Protein AF-A0A2V2SAT1-F1 (afdb_monomer_lite)

Structure (mmCIF, N/CA/C/O backbone):
data_AF-A0A2V2SAT1-F1
#
_entry.id   AF-A0A2V2SAT1-F1
#
loop_
_atom_site.group_PDB
_atom_site.id
_atom_site.type_symbol
_atom_site.label_atom_id
_atom_site.label_alt_id
_atom_site.label_comp_id
_atom_site.label_asym_id
_atom_site.label_entity_id
_atom_site.label_seq_id
_atom_site.pdbx_PDB_ins_code
_atom_site.Cartn_x
_atom_site.Cartn_y
_atom_site.Cartn_z
_atom_site.occupancy
_atom_site.B_iso_or_equiv
_atom_site.auth_seq_id
_atom_site.auth_comp_id
_atom_site.auth_asym_id
_atom_site.auth_atom_id
_atom_site.pdbx_PDB_model_num
ATOM 1 N N . MET A 1 1 ? -53.300 74.138 -2.799 1.00 32.06 1 MET A N 1
ATOM 2 C CA . MET A 1 1 ? -52.700 75.424 -2.395 1.00 32.06 1 MET A CA 1
ATOM 3 C C . MET A 1 1 ? -51.645 75.108 -1.337 1.00 32.06 1 MET A C 1
ATOM 5 O O . MET A 1 1 ? -51.991 74.450 -0.373 1.00 32.06 1 MET A O 1
ATOM 9 N N . GLN A 1 2 ? -50.394 75.510 -1.584 1.00 29.50 2 GLN A N 1
ATOM 10 C CA . GLN A 1 2 ? -49.256 75.622 -0.648 1.00 29.50 2 GLN A CA 1
ATOM 11 C C . GLN A 1 2 ? -48.642 74.378 0.046 1.00 29.50 2 GLN A C 1
ATOM 13 O O . GLN A 1 2 ? -49.159 73.816 1.000 1.00 29.50 2 GLN A O 1
ATOM 18 N N . THR A 1 3 ? -47.449 74.046 -0.462 1.00 33.00 3 THR A N 1
ATOM 19 C CA . THR A 1 3 ? -46.166 73.751 0.214 1.00 33.00 3 THR A CA 1
ATOM 20 C C . THR A 1 3 ? -46.077 73.777 1.752 1.00 33.00 3 THR A C 1
ATOM 22 O O . THR A 1 3 ? -46.482 74.750 2.381 1.00 33.00 3 THR A O 1
ATOM 25 N N . ARG A 1 4 ? -45.317 72.817 2.324 1.00 27.14 4 ARG A N 1
ATOM 26 C CA . ARG A 1 4 ? -44.122 73.071 3.172 1.00 27.14 4 ARG A CA 1
ATOM 27 C C . ARG A 1 4 ? -43.330 71.792 3.503 1.00 27.14 4 ARG A C 1
ATOM 29 O O . ARG A 1 4 ? -43.891 70.725 3.701 1.00 27.14 4 ARG A O 1
ATOM 36 N N . SER A 1 5 ? -42.007 71.956 3.529 1.00 30.41 5 SER A N 1
ATOM 37 C CA . SER A 1 5 ? -40.956 70.955 3.763 1.00 30.41 5 SER A CA 1
ATOM 38 C C . SER A 1 5 ? -40.656 70.770 5.256 1.00 30.41 5 SER A C 1
ATOM 40 O O . SER A 1 5 ? -40.776 71.759 5.977 1.00 30.41 5 SER A O 1
ATOM 42 N N . CYS A 1 6 ? -40.095 69.624 5.677 1.00 23.44 6 CYS A N 1
ATOM 43 C CA . CYS A 1 6 ? -38.912 69.623 6.561 1.00 23.44 6 CYS A CA 1
ATOM 44 C C . CYS A 1 6 ? -38.222 68.244 6.691 1.00 23.44 6 CYS A C 1
ATOM 46 O O . CYS A 1 6 ? -38.783 67.305 7.239 1.00 23.44 6 CYS A O 1
ATOM 48 N N . ARG A 1 7 ? -36.988 68.190 6.171 1.00 26.25 7 ARG A N 1
ATOM 49 C CA . ARG A 1 7 ? -35.767 67.468 6.597 1.00 26.25 7 ARG A CA 1
ATOM 50 C C . ARG A 1 7 ? -35.896 66.266 7.557 1.00 26.25 7 ARG A C 1
ATOM 52 O O . ARG A 1 7 ? -36.133 66.443 8.747 1.00 26.25 7 ARG A O 1
ATOM 59 N N . SER A 1 8 ? -35.530 65.080 7.062 1.00 26.22 8 SER A N 1
ATOM 60 C CA . SER A 1 8 ? -35.143 63.922 7.881 1.00 26.22 8 SER A CA 1
ATOM 61 C C . SER A 1 8 ? -33.648 63.973 8.209 1.00 26.22 8 SER A C 1
ATOM 63 O O . SER A 1 8 ? -32.804 64.099 7.321 1.00 26.22 8 SER A O 1
ATOM 65 N N . LEU A 1 9 ? -33.351 63.906 9.505 1.00 25.38 9 LEU A N 1
ATOM 66 C CA . LEU A 1 9 ? -32.026 63.830 10.107 1.00 25.38 9 LEU A CA 1
ATOM 67 C C . LEU A 1 9 ? -31.563 62.364 10.108 1.00 25.38 9 LEU A C 1
ATOM 69 O O . LEU A 1 9 ? -32.301 61.486 10.552 1.00 25.38 9 LEU A O 1
ATOM 73 N N . ALA A 1 10 ? -30.360 62.110 9.597 1.00 24.05 10 ALA A N 1
ATOM 74 C CA . ALA A 1 10 ? -29.718 60.803 9.620 1.00 24.05 10 ALA A CA 1
ATOM 75 C C . ALA A 1 10 ? -29.317 60.419 11.053 1.00 24.05 10 ALA A C 1
ATOM 77 O O . ALA A 1 10 ? -28.646 61.194 11.734 1.00 24.05 10 ALA A O 1
ATOM 78 N N . VAL A 1 11 ? -29.677 59.207 11.481 1.00 25.30 11 VAL A N 1
ATOM 79 C CA . VAL A 1 11 ? -29.070 58.537 12.635 1.00 25.30 11 VAL A CA 1
ATOM 80 C C . VAL A 1 11 ? -28.399 57.272 12.121 1.00 25.30 11 VAL A C 1
ATOM 82 O O . VAL A 1 11 ? -29.045 56.327 11.678 1.00 25.30 11 VAL A O 1
ATOM 85 N N . LEU A 1 12 ? -27.072 57.321 12.143 1.00 24.00 12 LEU A N 1
ATOM 86 C CA . LEU A 1 12 ? -26.150 56.230 11.884 1.00 24.00 12 LEU A CA 1
ATOM 87 C C . LEU A 1 12 ? -26.292 55.201 13.015 1.00 24.00 12 LEU A C 1
ATOM 89 O O . LEU A 1 12 ? -26.011 55.517 14.169 1.00 24.00 12 LEU A O 1
ATOM 93 N N . THR A 1 13 ? -26.742 53.986 12.702 1.00 26.42 13 THR A N 1
ATOM 94 C CA . THR A 1 13 ? -26.651 52.835 13.612 1.00 26.42 13 THR A CA 1
ATOM 95 C C . THR A 1 13 ? -25.719 51.816 12.972 1.00 26.42 13 THR A C 1
ATOM 97 O O . THR A 1 13 ? -26.011 51.252 11.921 1.00 26.42 13 THR A O 1
ATOM 100 N N . THR A 1 14 ? -24.546 51.655 13.572 1.00 24.95 14 THR A N 1
ATOM 101 C CA . THR A 1 14 ? -23.504 50.696 13.210 1.00 24.95 14 THR A CA 1
ATOM 102 C C . THR A 1 14 ? -24.010 49.274 13.452 1.00 24.95 14 THR A C 1
ATOM 104 O O . THR A 1 14 ? -24.113 48.833 14.594 1.00 24.95 14 THR A O 1
ATOM 107 N N . LEU A 1 15 ? -24.316 48.550 12.374 1.00 24.20 15 LEU A N 1
ATOM 108 C CA . LEU A 1 15 ? -24.484 47.100 12.395 1.00 24.20 15 LEU A CA 1
ATOM 109 C C . LEU A 1 15 ? -23.096 46.478 12.194 1.00 24.20 15 LEU A C 1
ATOM 111 O O . LEU A 1 15 ? -22.585 46.429 11.077 1.00 24.20 15 LEU A O 1
ATOM 115 N N . ALA A 1 16 ? -22.457 46.060 13.287 1.00 25.66 16 ALA A N 1
ATOM 116 C CA . ALA A 1 16 ? -21.287 45.196 13.220 1.00 25.66 16 ALA A CA 1
ATOM 117 C C . ALA A 1 16 ? -21.754 43.816 12.733 1.00 25.66 16 ALA A C 1
ATOM 119 O O . ALA A 1 16 ? -22.286 43.019 13.503 1.00 25.66 16 ALA A O 1
ATOM 120 N N . GLY A 1 17 ? -21.631 43.575 11.429 1.00 24.62 17 GLY A N 1
ATOM 121 C CA . GLY A 1 17 ? -21.828 42.256 10.846 1.00 24.62 17 GLY A CA 1
ATOM 122 C C . GLY A 1 17 ? -20.704 41.330 11.295 1.00 24.62 17 GLY A C 1
ATOM 123 O O . GLY A 1 17 ? -19.538 41.585 11.003 1.00 24.62 17 GLY A O 1
ATOM 124 N N . PHE A 1 18 ? -21.061 40.256 11.997 1.00 24.84 18 PHE A N 1
ATOM 125 C CA . PHE A 1 18 ? -20.217 39.072 12.090 1.00 24.84 18 PHE A CA 1
ATOM 126 C C . PHE A 1 18 ? -20.018 38.535 10.669 1.00 24.84 18 PHE A C 1
ATOM 128 O O . PHE A 1 18 ? -20.964 38.080 10.027 1.00 24.84 18 PHE A O 1
ATOM 135 N N . ILE A 1 19 ? -18.793 38.638 10.160 1.00 29.03 19 ILE A N 1
ATOM 136 C CA . ILE A 1 19 ? -18.382 37.979 8.924 1.00 29.03 19 ILE A CA 1
ATOM 137 C C . ILE A 1 19 ? -18.196 36.505 9.286 1.00 29.03 19 ILE A C 1
ATOM 139 O O . ILE A 1 19 ? -17.188 36.136 9.883 1.00 29.03 19 ILE A O 1
ATOM 143 N N . GLY A 1 20 ? -19.189 35.672 8.971 1.00 26.58 20 GLY A N 1
ATOM 144 C CA . GLY A 1 20 ? -18.962 34.236 8.844 1.00 26.58 20 GLY A CA 1
ATOM 145 C C . GLY A 1 20 ? -17.929 34.029 7.740 1.00 26.58 20 GLY A C 1
ATOM 146 O O . GLY A 1 20 ? -18.128 34.496 6.617 1.00 26.58 20 GLY A O 1
ATOM 147 N N . GLY A 1 21 ? -16.793 33.420 8.078 1.00 30.41 21 GLY A N 1
ATOM 148 C CA . GLY A 1 21 ? -15.755 33.102 7.108 1.00 30.41 21 GLY A CA 1
ATOM 149 C C . GLY A 1 21 ? -16.319 32.160 6.052 1.00 30.41 21 GLY A C 1
ATOM 150 O O . GLY A 1 21 ? -16.753 31.059 6.372 1.00 30.41 21 GLY A O 1
ATOM 151 N N . ALA A 1 22 ? -16.335 32.599 4.795 1.00 30.11 22 ALA A N 1
ATOM 152 C CA . ALA A 1 22 ? -16.545 31.698 3.675 1.00 30.11 22 ALA A CA 1
ATOM 153 C C . ALA A 1 22 ? -15.360 30.722 3.631 1.00 30.11 22 ALA A C 1
ATOM 155 O O . ALA A 1 22 ? -14.218 31.150 3.461 1.00 30.11 22 ALA A O 1
ATOM 156 N N . THR A 1 23 ? -15.617 29.427 3.806 1.00 41.78 23 THR A N 1
ATOM 157 C CA . THR A 1 23 ? -14.613 28.377 3.612 1.00 41.78 23 THR A CA 1
ATOM 158 C C . THR A 1 23 ? -14.255 28.323 2.131 1.00 41.78 23 THR A C 1
ATOM 160 O O . THR A 1 23 ? -15.077 27.951 1.293 1.00 41.78 23 THR A O 1
ATOM 163 N N . THR A 1 24 ? -13.040 28.741 1.785 1.00 44.03 24 THR A N 1
ATOM 164 C CA . THR A 1 24 ? -12.501 28.594 0.432 1.00 44.03 24 THR A CA 1
ATOM 165 C C . THR A 1 24 ? -12.223 27.118 0.175 1.00 44.03 24 THR A C 1
ATOM 167 O O . THR A 1 24 ? -11.319 26.556 0.785 1.00 44.03 24 THR A O 1
ATOM 170 N N . THR A 1 25 ? -12.986 26.489 -0.716 1.00 51.47 25 THR A N 1
ATOM 171 C CA . THR A 1 25 ? -12.678 25.144 -1.217 1.00 51.47 25 THR A CA 1
ATOM 172 C C . THR A 1 25 ? -11.444 25.224 -2.109 1.00 51.47 25 THR A C 1
ATOM 174 O O . THR A 1 25 ? -11.464 25.938 -3.118 1.00 51.47 25 THR A O 1
ATOM 177 N N . TYR A 1 26 ? -10.373 24.521 -1.755 1.00 55.59 26 TYR A N 1
ATOM 178 C CA . TYR A 1 26 ? -9.164 24.492 -2.577 1.00 55.59 26 TYR A CA 1
ATOM 179 C C . TYR A 1 26 ? -9.264 23.404 -3.652 1.00 55.59 26 TYR A C 1
ATOM 181 O O . TYR A 1 26 ? -9.612 22.267 -3.355 1.00 55.59 26 TYR A O 1
ATOM 189 N N . ALA A 1 27 ? -8.942 23.758 -4.901 1.00 62.00 27 ALA A N 1
ATOM 190 C CA . ALA A 1 27 ? -8.850 22.820 -6.030 1.00 62.00 27 ALA A CA 1
ATOM 191 C C . ALA A 1 27 ? -7.490 22.089 -6.104 1.00 62.00 27 ALA A C 1
ATOM 193 O O . ALA A 1 27 ? -7.268 21.299 -7.013 1.00 62.00 27 ALA A O 1
ATOM 194 N N . GLN A 1 28 ? -6.576 22.418 -5.190 1.00 84.94 28 GLN A N 1
ATOM 195 C CA . GLN A 1 28 ? -5.217 21.889 -5.047 1.00 84.94 28 GLN A CA 1
ATOM 196 C C . GLN A 1 28 ? -4.937 21.757 -3.548 1.00 84.94 28 GLN A C 1
ATOM 198 O O . GLN A 1 28 ? -5.627 22.401 -2.752 1.00 84.94 28 GLN A O 1
ATOM 203 N N . PHE A 1 29 ? -3.927 20.998 -3.144 1.00 89.31 29 PHE A N 1
ATOM 204 C CA . PHE A 1 29 ? -3.513 20.955 -1.750 1.00 89.31 29 PHE A CA 1
ATOM 205 C C . PHE A 1 29 ? -3.058 22.348 -1.295 1.00 89.31 29 PHE A C 1
ATOM 207 O O . PHE A 1 29 ? -2.168 22.953 -1.907 1.00 89.31 29 PHE A O 1
ATOM 214 N N . PRO A 1 30 ? -3.717 22.914 -0.270 1.00 87.25 30 PRO A N 1
ATOM 215 C CA . PRO A 1 30 ? -3.370 24.223 0.248 1.00 87.25 30 PRO A CA 1
ATOM 216 C C . PRO A 1 30 ? -2.027 24.181 0.991 1.00 87.25 30 PRO A C 1
ATOM 218 O O . PRO A 1 30 ? -1.589 23.118 1.426 1.00 87.25 30 PRO A O 1
ATOM 221 N N . PRO A 1 31 ? -1.392 25.345 1.207 1.00 89.19 31 PRO A N 1
ATOM 222 C CA . PRO A 1 31 ? -0.250 25.448 2.106 1.00 89.19 31 PRO A CA 1
ATOM 223 C C . PRO A 1 31 ? -0.588 24.979 3.524 1.00 89.19 31 PRO A C 1
ATOM 225 O O . PRO A 1 31 ? -1.765 24.931 3.921 1.00 89.19 31 PRO A O 1
ATOM 228 N N . LYS A 1 32 ? 0.472 24.748 4.301 1.00 93.12 32 LYS A N 1
ATOM 229 C CA . LYS A 1 32 ? 0.419 24.429 5.724 1.00 93.12 32 LYS A CA 1
ATOM 230 C C . LYS A 1 32 ? -0.573 25.323 6.464 1.00 93.12 32 LYS A C 1
ATOM 232 O O . LYS A 1 32 ? -0.547 26.551 6.341 1.00 93.12 32 LYS A O 1
ATOM 237 N N . GLY A 1 33 ? -1.418 24.718 7.287 1.00 92.88 33 GL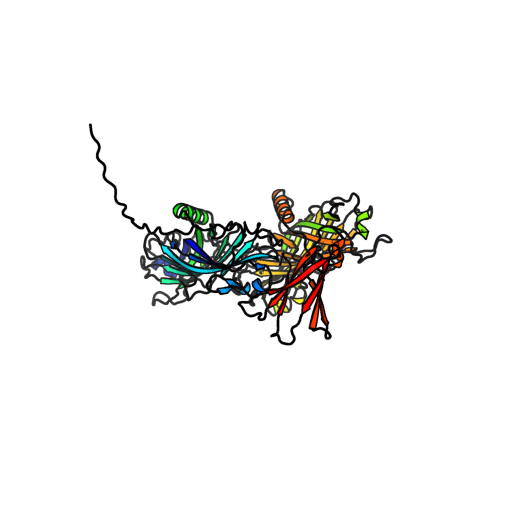Y A N 1
ATOM 238 C CA . GLY A 1 33 ? -2.405 25.450 8.069 1.00 92.88 33 GLY A CA 1
ATOM 239 C C . GLY A 1 33 ? -3.308 24.536 8.876 1.00 92.88 33 GLY A C 1
ATOM 240 O O . GLY A 1 33 ? -3.090 23.330 8.923 1.00 92.88 33 GLY A O 1
ATOM 241 N N . ASP A 1 34 ? -4.315 25.138 9.497 1.00 92.94 34 ASP A N 1
ATOM 242 C CA . ASP A 1 34 ? -5.349 24.417 10.230 1.00 92.94 34 ASP A CA 1
ATOM 243 C C . ASP A 1 34 ? -6.664 24.487 9.448 1.00 92.94 34 ASP A C 1
ATOM 245 O O . ASP A 1 34 ? -7.093 25.565 9.022 1.00 92.94 34 ASP A O 1
ATOM 249 N N . ASP A 1 35 ? -7.303 23.338 9.264 1.00 91.44 35 ASP A N 1
ATOM 250 C CA . ASP A 1 35 ? -8.687 23.222 8.825 1.00 91.44 35 ASP A CA 1
ATOM 251 C C . ASP A 1 35 ? -9.586 23.157 10.055 1.00 91.44 35 ASP A C 1
ATOM 253 O O . ASP A 1 35 ? -9.522 22.209 10.837 1.00 91.44 35 ASP A O 1
ATOM 257 N N . ILE A 1 36 ? -10.429 24.175 10.221 1.00 90.44 36 ILE A N 1
ATOM 258 C CA . ILE A 1 36 ? -11.475 24.187 11.245 1.00 90.44 36 ILE A CA 1
ATOM 259 C C . ILE A 1 36 ? -12.762 23.730 10.578 1.00 90.44 36 ILE A C 1
ATOM 261 O O . ILE A 1 36 ? -13.225 24.349 9.616 1.00 90.44 36 ILE A O 1
ATOM 265 N N . THR A 1 37 ? -13.322 22.642 11.085 1.00 89.88 37 THR A N 1
ATOM 266 C CA . THR A 1 37 ? -14.442 21.949 10.459 1.00 89.88 37 THR A CA 1
ATOM 267 C C . THR A 1 37 ? -15.457 21.474 11.492 1.00 89.88 37 THR A C 1
ATOM 269 O O . THR A 1 37 ? -15.141 21.305 12.673 1.00 89.88 37 THR A O 1
ATOM 272 N N . GLN A 1 38 ? -16.689 21.263 11.036 1.00 91.75 38 GLN A N 1
ATOM 273 C CA . GLN A 1 38 ? -17.706 20.595 11.831 1.00 91.75 38 GLN A CA 1
ATOM 274 C C . GLN A 1 38 ? -17.528 19.087 11.679 1.00 91.75 38 GLN A C 1
ATOM 276 O O . GLN A 1 38 ? -17.317 18.591 10.569 1.00 91.75 38 GLN A O 1
ATOM 281 N N . SER A 1 39 ? -17.651 18.360 12.786 1.00 93.06 39 SER A N 1
ATOM 282 C CA . SER A 1 39 ? -17.521 16.908 12.797 1.00 93.06 39 SER A CA 1
ATOM 283 C C . SER A 1 39 ? -18.691 16.217 13.481 1.00 93.06 39 SER A C 1
ATOM 285 O O . SER A 1 39 ? -19.251 16.725 14.452 1.00 93.06 39 SER A O 1
ATOM 287 N N . LEU A 1 40 ? -19.023 15.025 12.993 1.00 92.94 40 LEU A N 1
ATOM 288 C CA . LEU A 1 40 ? -19.961 14.095 13.615 1.00 92.94 40 LEU A CA 1
ATOM 289 C C . LEU A 1 40 ? -19.272 12.763 13.884 1.00 92.94 40 LEU A C 1
ATOM 291 O O . LEU A 1 40 ? -18.436 12.345 13.088 1.00 92.94 40 LEU A O 1
ATOM 295 N N . ALA A 1 41 ? -19.669 12.054 14.937 1.00 91.94 41 ALA A N 1
ATOM 296 C CA . ALA A 1 41 ? -19.269 10.664 15.115 1.00 91.94 41 ALA A CA 1
ATOM 297 C C . ALA A 1 41 ? -20.369 9.795 15.708 1.00 91.94 41 ALA A C 1
ATOM 299 O O . ALA A 1 41 ? -21.242 10.260 16.438 1.00 91.94 41 ALA A O 1
ATOM 300 N N . GLN A 1 42 ? -20.288 8.502 15.420 1.00 92.06 42 GLN A N 1
ATOM 301 C CA . GLN A 1 42 ? -21.070 7.474 16.092 1.00 92.06 42 GLN A CA 1
ATOM 302 C C . GLN A 1 42 ? -20.244 6.188 16.150 1.00 92.06 42 GLN A C 1
ATOM 304 O O . GLN A 1 42 ? -19.530 5.860 15.200 1.00 92.06 42 GLN A O 1
ATOM 309 N N . PHE A 1 43 ? -20.340 5.461 17.262 1.00 92.31 43 PHE A N 1
ATOM 310 C CA . PHE A 1 43 ? -19.616 4.210 17.462 1.00 92.31 43 PHE A CA 1
ATOM 311 C C . PHE A 1 43 ? -20.494 3.109 18.061 1.00 92.31 43 PHE A C 1
ATOM 313 O O . PHE A 1 43 ? -21.499 3.368 18.732 1.00 92.31 43 PHE A O 1
ATOM 320 N N . ARG A 1 44 ? -20.068 1.860 17.856 1.00 92.75 44 ARG A N 1
ATOM 321 C CA . ARG A 1 44 ? -20.634 0.664 18.485 1.00 92.75 44 ARG A CA 1
ATOM 322 C C . ARG A 1 44 ? -19.552 -0.131 19.201 1.00 92.75 44 ARG A C 1
ATOM 324 O O . ARG A 1 44 ? -18.495 -0.407 18.637 1.00 92.75 44 ARG A O 1
ATOM 331 N N . ILE A 1 45 ? -19.847 -0.529 20.434 1.00 94.38 45 ILE A N 1
ATOM 332 C CA . ILE A 1 45 ? -18.975 -1.350 21.276 1.00 94.38 45 ILE A CA 1
ATOM 333 C C . ILE A 1 45 ? -19.707 -2.631 21.654 1.00 94.38 45 ILE A C 1
ATOM 335 O O . ILE A 1 45 ? -20.825 -2.577 22.165 1.00 94.38 45 ILE A O 1
ATOM 339 N N . VAL A 1 46 ? -19.059 -3.781 21.503 1.00 95.94 46 VAL A N 1
ATOM 340 C CA . VAL A 1 46 ? -19.492 -5.002 22.190 1.00 95.94 46 VAL A CA 1
ATOM 341 C C . VAL A 1 46 ? -18.913 -4.991 23.597 1.00 95.94 46 VAL A C 1
ATOM 343 O O . VAL A 1 46 ? -17.698 -4.929 23.787 1.00 95.94 46 VAL A O 1
ATOM 346 N N . VAL A 1 47 ? -19.794 -5.031 24.595 1.00 96.81 47 VAL A N 1
ATOM 347 C CA . VAL A 1 47 ? -19.400 -4.933 26.005 1.00 96.81 47 VAL A CA 1
ATOM 348 C C . VAL A 1 47 ? -18.874 -6.278 26.500 1.00 96.81 47 VAL A C 1
ATOM 350 O O . VAL A 1 47 ? -19.526 -7.313 26.321 1.00 96.81 47 VAL A O 1
ATOM 353 N N . ASN A 1 48 ? -17.731 -6.259 27.186 1.00 96.88 48 ASN A N 1
ATOM 354 C CA . ASN A 1 48 ? -17.143 -7.434 27.825 1.00 96.88 48 ASN A CA 1
ATOM 355 C C . ASN A 1 48 ? -18.167 -8.112 28.761 1.00 96.88 48 ASN A C 1
ATOM 357 O O . ASN A 1 48 ? -18.773 -7.418 29.587 1.00 96.88 48 ASN A O 1
ATOM 361 N N . PRO A 1 49 ? -18.355 -9.448 28.683 1.00 96.88 49 PRO A N 1
ATOM 362 C CA . PRO A 1 49 ? -19.292 -10.204 29.515 1.00 96.88 49 PRO A CA 1
ATOM 363 C C . PRO A 1 49 ? -19.262 -9.867 31.008 1.00 96.88 49 PRO A C 1
ATOM 365 O O . PRO A 1 49 ? -20.316 -9.833 31.639 1.00 96.88 49 PRO A O 1
ATOM 368 N N . THR A 1 50 ? -18.086 -9.554 31.557 1.00 95.81 50 THR A N 1
ATOM 369 C CA . THR A 1 50 ? -17.913 -9.167 32.967 1.00 95.81 50 THR A CA 1
ATOM 370 C C . THR A 1 50 ? -18.687 -7.895 33.328 1.00 95.81 50 THR A C 1
ATOM 372 O O . THR A 1 50 ? -19.230 -7.796 34.427 1.00 95.81 50 THR A O 1
ATOM 375 N N . PHE A 1 51 ? -18.795 -6.937 32.401 1.00 95.88 51 PHE A N 1
ATOM 376 C CA . PHE A 1 51 ? -19.441 -5.640 32.633 1.00 95.88 51 PHE A CA 1
ATOM 377 C C . PHE A 1 51 ? -20.883 -5.575 32.113 1.00 95.88 51 PHE A C 1
ATOM 379 O O . PHE A 1 51 ? -21.629 -4.676 32.501 1.00 95.88 51 PHE A O 1
ATOM 386 N N . GLN A 1 52 ? -21.331 -6.544 31.303 1.00 95.56 52 GLN A N 1
ATOM 387 C CA . GLN A 1 52 ? -22.705 -6.589 30.775 1.00 95.56 52 GLN A CA 1
ATOM 388 C C . GLN A 1 52 ? -23.799 -6.471 31.858 1.00 95.56 52 GLN A C 1
ATOM 390 O O . GLN A 1 52 ? -24.759 -5.732 31.625 1.00 95.56 52 GLN A O 1
ATOM 395 N N . PRO A 1 53 ? -23.693 -7.113 33.045 1.00 95.00 53 PRO A N 1
ATOM 396 C CA . PRO A 1 53 ? -24.690 -6.942 34.104 1.00 95.00 53 PRO A CA 1
ATOM 397 C C . PRO A 1 53 ? -24.810 -5.497 34.603 1.00 95.00 53 PRO A C 1
ATOM 399 O O . PRO A 1 53 ? -25.911 -5.057 34.925 1.00 95.00 53 PRO A O 1
ATOM 402 N N . MET A 1 54 ? -23.706 -4.741 34.635 1.00 94.31 54 MET A N 1
ATOM 403 C CA . MET A 1 54 ? -23.707 -3.336 35.065 1.00 94.31 54 MET A CA 1
ATOM 404 C C . MET A 1 54 ? -24.379 -2.419 34.040 1.00 94.31 54 MET A C 1
ATOM 406 O O . MET A 1 54 ? -24.947 -1.395 34.413 1.00 94.31 54 MET A O 1
ATOM 410 N N . MET A 1 55 ? -24.368 -2.806 32.762 1.00 94.19 55 MET A N 1
ATOM 411 C CA . MET A 1 55 ? -25.001 -2.050 31.678 1.00 94.19 55 MET A CA 1
ATOM 412 C C . MET A 1 55 ? -26.519 -2.249 31.606 1.00 94.19 55 MET A C 1
ATOM 414 O O . MET A 1 55 ? -27.193 -1.588 30.816 1.00 94.19 55 MET A O 1
ATOM 418 N N . ALA A 1 56 ? -27.089 -3.139 32.424 1.00 90.19 56 ALA A N 1
ATOM 419 C CA . ALA A 1 56 ? -28.530 -3.331 32.485 1.00 90.19 56 ALA A CA 1
ATOM 420 C C . ALA A 1 56 ? -29.242 -2.015 32.848 1.00 90.19 56 ALA A C 1
ATOM 422 O O . ALA A 1 56 ? -28.969 -1.405 33.880 1.00 90.19 56 ALA A O 1
ATOM 423 N N . GLY A 1 57 ? -30.167 -1.578 31.990 1.00 86.12 57 GLY A N 1
ATOM 424 C CA . GLY A 1 57 ? -30.889 -0.313 32.152 1.00 86.12 57 GLY A CA 1
ATOM 425 C C . GLY A 1 57 ? -30.153 0.923 31.621 1.00 86.12 57 GLY A C 1
ATOM 426 O O . GLY A 1 57 ? -30.696 2.020 31.718 1.00 86.12 57 GLY A O 1
ATOM 427 N N . ASN A 1 58 ? -28.957 0.774 31.043 1.00 89.31 58 ASN A N 1
ATOM 428 C CA . ASN A 1 58 ? -28.326 1.848 30.282 1.00 89.31 58 ASN A CA 1
ATOM 429 C C . ASN A 1 58 ? -29.078 2.041 28.943 1.00 89.31 58 ASN A C 1
ATOM 431 O O . ASN A 1 58 ? -29.253 1.060 28.217 1.00 89.31 58 ASN A O 1
ATOM 435 N N . PRO A 1 59 ? -29.520 3.267 28.596 1.00 88.25 59 PRO A N 1
ATOM 436 C CA . PRO A 1 59 ? -30.335 3.515 27.401 1.00 88.25 59 PRO A CA 1
ATOM 437 C C . PRO A 1 59 ? -29.601 3.241 26.082 1.00 88.25 59 PRO A C 1
ATOM 439 O O . PRO A 1 59 ? -30.245 2.967 25.074 1.00 88.25 59 PRO A O 1
ATOM 442 N N . TYR A 1 60 ? -28.268 3.281 26.092 1.00 90.62 60 TYR A N 1
ATOM 443 C CA . TYR A 1 60 ? -27.426 3.044 24.920 1.00 90.62 60 TYR A CA 1
ATOM 444 C C . TYR A 1 60 ? -27.066 1.565 24.732 1.00 90.62 60 TYR A C 1
ATOM 446 O O . TYR A 1 60 ? -26.479 1.198 23.716 1.00 90.62 60 TYR A O 1
ATOM 454 N N . TYR A 1 61 ? -27.391 0.709 25.708 1.00 94.75 61 TYR A N 1
ATOM 455 C CA . TYR A 1 61 ? -27.024 -0.702 25.714 1.00 94.75 61 TYR A CA 1
ATOM 456 C C . TYR A 1 61 ? -28.196 -1.603 25.322 1.00 94.75 61 TYR A C 1
ATOM 458 O O . TYR A 1 61 ? -29.253 -1.604 25.954 1.00 94.75 61 TYR A O 1
ATOM 466 N N . ASN A 1 62 ? -27.977 -2.448 24.319 1.00 95.19 62 ASN A N 1
ATOM 467 C CA . ASN A 1 62 ? -28.917 -3.478 23.915 1.00 95.19 62 ASN A CA 1
ATOM 468 C C . ASN A 1 62 ? -28.539 -4.828 24.562 1.00 95.19 62 ASN A C 1
ATOM 470 O O . ASN A 1 62 ? -27.556 -5.454 24.158 1.00 95.19 62 ASN A O 1
ATOM 474 N N . PRO A 1 63 ? -29.327 -5.348 25.522 1.00 94.00 63 PRO A N 1
ATOM 475 C CA . PRO A 1 63 ? -29.001 -6.588 26.223 1.00 94.00 63 PRO A CA 1
ATOM 476 C C . PRO A 1 63 ? -29.165 -7.853 25.369 1.00 94.00 63 PRO A C 1
ATOM 478 O O . PRO A 1 63 ? -28.679 -8.908 25.781 1.00 94.00 63 PRO A O 1
ATOM 481 N N . ALA A 1 64 ? -29.839 -7.784 24.217 1.00 94.56 64 ALA A N 1
ATOM 482 C CA . ALA A 1 64 ? -29.983 -8.916 23.305 1.00 94.56 64 ALA A CA 1
ATOM 483 C C . ALA A 1 64 ? -28.749 -9.061 22.409 1.00 94.56 64 ALA A C 1
ATOM 485 O O . ALA A 1 64 ? -28.187 -10.149 22.310 1.00 94.56 64 ALA A O 1
ATOM 486 N N . THR A 1 65 ? -28.297 -7.958 21.808 1.00 94.31 65 THR A N 1
ATOM 487 C CA . THR A 1 65 ? -27.122 -7.956 20.924 1.00 94.31 65 THR A CA 1
ATOM 488 C C . THR A 1 65 ? -25.812 -7.754 21.678 1.00 94.31 65 THR A C 1
ATOM 490 O O . THR A 1 65 ? -24.757 -7.990 21.110 1.00 94.31 65 THR A O 1
ATOM 493 N N . LYS A 1 66 ? -25.856 -7.322 22.944 1.00 96.81 66 LYS A N 1
ATOM 494 C CA . LYS A 1 66 ? -24.695 -6.946 23.777 1.00 96.81 66 LYS A CA 1
ATOM 495 C C . LYS A 1 66 ? -23.922 -5.721 23.279 1.00 96.81 66 LYS A C 1
ATOM 497 O O . LYS A 1 66 ? -22.815 -5.467 23.755 1.00 96.81 66 LYS A O 1
ATOM 502 N N . HIS A 1 67 ? -24.521 -4.954 22.373 1.00 94.69 67 HIS A N 1
ATOM 503 C CA . HIS A 1 67 ? -23.931 -3.741 21.824 1.00 94.69 67 HIS A CA 1
ATOM 504 C C . HIS A 1 67 ? -24.307 -2.521 22.661 1.00 94.69 67 HIS A C 1
ATOM 506 O O . HIS A 1 67 ? -25.468 -2.347 23.030 1.00 94.69 67 HIS A O 1
ATOM 512 N N . LEU A 1 68 ? -23.332 -1.654 22.906 1.00 94.75 68 LEU A N 1
ATOM 513 C CA . LEU A 1 68 ? -23.531 -0.265 23.284 1.00 94.75 68 LEU A CA 1
ATOM 514 C C . LEU A 1 68 ? -23.354 0.598 22.036 1.00 94.75 68 LEU A C 1
ATOM 516 O O . LEU A 1 68 ? -22.313 0.523 21.392 1.00 94.75 68 LEU A O 1
ATOM 520 N N . THR A 1 69 ? -24.362 1.393 21.687 1.00 93.38 69 THR A N 1
ATOM 521 C CA . THR A 1 69 ? -24.318 2.305 20.532 1.00 93.38 69 THR A CA 1
ATOM 522 C C . THR A 1 69 ? -24.400 3.736 21.024 1.00 93.38 69 THR A C 1
ATOM 524 O O . THR A 1 69 ? -25.327 4.079 21.757 1.00 93.38 69 THR A O 1
ATOM 527 N N . SER A 1 70 ? -23.426 4.563 20.654 1.00 92.44 70 SER A N 1
ATOM 528 C CA . SER A 1 70 ? -23.452 5.975 21.022 1.00 92.44 70 SER A CA 1
ATOM 529 C C . SER A 1 70 ? -24.614 6.701 20.329 1.00 92.44 70 SER A C 1
ATOM 531 O O . SER A 1 70 ? -25.033 6.301 19.239 1.00 92.44 70 SER A O 1
ATOM 533 N N . PRO A 1 71 ? -25.105 7.815 20.894 1.00 91.44 71 PRO A N 1
ATOM 534 C CA . PRO A 1 71 ? -25.815 8.802 20.090 1.00 91.44 71 PRO A CA 1
ATOM 535 C C . PRO A 1 71 ? -24.875 9.379 19.016 1.00 91.44 71 PRO A C 1
ATOM 537 O O . PRO A 1 71 ? -23.663 9.128 19.025 1.00 91.44 71 PRO A O 1
ATOM 540 N N . VAL A 1 72 ? -25.430 10.158 18.088 1.00 91.31 72 VAL A N 1
ATOM 541 C CA . VAL A 1 72 ? -24.612 10.966 17.177 1.00 91.31 72 VAL A CA 1
ATOM 542 C C . VAL A 1 72 ? -23.978 12.099 17.982 1.00 91.31 72 VAL A C 1
ATOM 544 O O . VAL A 1 72 ? -24.667 12.912 18.599 1.00 91.31 72 VAL A O 1
ATOM 547 N N . LEU A 1 73 ? -22.653 12.119 17.994 1.00 93.19 73 LEU A N 1
ATOM 548 C CA . LEU A 1 73 ? -21.842 13.125 18.663 1.00 93.19 73 LEU A CA 1
ATOM 549 C C . LEU A 1 73 ? -21.475 14.218 17.670 1.00 93.19 73 LEU A C 1
ATOM 551 O O . LEU A 1 73 ? -21.309 13.939 16.486 1.00 93.19 73 LEU A O 1
ATOM 555 N N . TYR A 1 74 ? -21.322 15.443 18.156 1.00 92.88 74 TYR A N 1
ATOM 556 C CA . TYR A 1 74 ? -21.036 16.616 17.347 1.00 92.88 74 TYR A CA 1
ATOM 557 C C . TYR A 1 74 ? -19.924 17.459 17.970 1.00 92.88 74 TYR A C 1
ATOM 559 O O . TYR A 1 74 ? -19.896 17.679 19.183 1.00 92.88 74 TYR A O 1
ATOM 567 N N . ASP A 1 75 ? -19.038 17.955 17.116 1.00 92.88 75 ASP A N 1
ATOM 568 C CA . ASP A 1 75 ? -18.068 18.999 17.424 1.00 92.88 75 ASP A CA 1
ATOM 569 C C . ASP A 1 75 ? -18.181 20.095 16.360 1.00 92.88 75 ASP A C 1
ATOM 571 O O . ASP A 1 75 ? -18.178 19.823 15.160 1.00 92.88 75 ASP A O 1
ATOM 575 N N . GLN A 1 76 ? -18.293 21.348 16.793 1.00 91.75 76 GLN A N 1
ATOM 576 C CA . GLN A 1 76 ? -18.388 22.483 15.879 1.00 91.75 76 GLN A CA 1
ATOM 577 C C . GLN A 1 76 ? -17.021 22.931 15.345 1.00 91.75 76 GLN A C 1
ATOM 579 O O . GLN A 1 76 ? -16.978 23.590 14.307 1.00 91.75 76 GLN A O 1
ATOM 584 N N . ASN A 1 77 ? -15.934 22.636 16.065 1.00 92.44 77 ASN A N 1
ATOM 585 C CA . ASN A 1 77 ? -14.624 23.246 15.840 1.00 92.44 77 ASN A CA 1
ATOM 586 C C . ASN A 1 77 ? -13.491 22.212 15.871 1.00 92.44 77 ASN A C 1
ATOM 588 O O . ASN A 1 77 ? -12.414 22.487 16.413 1.00 92.44 77 ASN A O 1
ATOM 592 N N . THR A 1 78 ? -13.710 21.034 15.284 1.00 93.94 78 THR A N 1
ATOM 593 C CA . THR A 1 78 ? -12.616 20.079 15.102 1.00 93.94 78 THR A CA 1
ATOM 594 C C . THR A 1 78 ? -11.521 20.753 14.288 1.00 93.94 78 THR A C 1
ATOM 596 O O . THR A 1 78 ? -11.789 21.351 13.244 1.00 93.94 78 THR A O 1
ATOM 599 N N . THR A 1 79 ? -10.293 20.684 14.790 1.00 94.94 79 THR A N 1
ATOM 600 C CA . THR A 1 79 ? -9.132 21.301 14.153 1.00 94.94 79 THR A CA 1
ATOM 601 C C . THR A 1 79 ? -8.235 20.205 13.610 1.00 94.94 79 THR A C 1
ATOM 603 O O . THR A 1 79 ? -7.735 19.374 14.369 1.00 94.94 79 THR A O 1
ATOM 606 N N . ILE A 1 80 ? -8.019 20.226 12.298 1.00 94.38 80 ILE A N 1
ATOM 607 C CA . ILE A 1 80 ? -7.122 19.312 11.595 1.00 94.38 80 ILE A CA 1
ATOM 608 C C . ILE A 1 80 ? -5.935 20.132 11.101 1.00 94.38 80 ILE A C 1
ATOM 610 O O . ILE A 1 80 ? -6.093 21.039 10.286 1.00 94.38 80 ILE A O 1
ATOM 614 N N . GLY A 1 81 ? -4.745 19.849 11.619 1.00 94.62 81 GLY A N 1
ATOM 615 C CA . GLY A 1 81 ? -3.521 20.439 11.093 1.00 94.62 81 GLY A CA 1
ATOM 616 C C . GLY A 1 81 ? -3.120 19.732 9.802 1.00 94.62 81 GLY A C 1
ATOM 617 O O . GLY A 1 81 ? -3.253 18.516 9.708 1.00 94.62 81 GLY A O 1
ATOM 618 N N . ARG A 1 82 ? -2.582 20.478 8.836 1.00 94.50 82 ARG A N 1
ATOM 619 C CA . ARG A 1 82 ? -1.944 19.942 7.618 1.00 94.50 82 ARG A CA 1
ATOM 620 C C . ARG A 1 82 ? -0.554 20.542 7.407 1.00 94.50 82 ARG A C 1
ATOM 622 O O . ARG A 1 82 ? -0.308 21.678 7.834 1.00 94.50 82 ARG A O 1
ATOM 629 N N . SER A 1 83 ? 0.349 19.800 6.775 1.00 94.25 83 SER A N 1
ATOM 630 C CA . SER A 1 83 ? 1.667 20.282 6.342 1.00 94.25 83 SER A CA 1
ATOM 631 C C . SER A 1 83 ? 1.586 21.139 5.073 1.00 94.25 83 SER A C 1
ATOM 633 O O . SER A 1 83 ? 0.520 21.321 4.485 1.00 94.25 83 SER A O 1
ATOM 635 N N . ASP A 1 84 ? 2.732 21.675 4.646 1.00 91.06 84 ASP A N 1
ATOM 636 C CA . ASP A 1 84 ? 2.902 22.063 3.244 1.00 91.06 84 ASP A CA 1
ATOM 637 C C . ASP A 1 84 ? 2.903 20.804 2.368 1.00 91.06 84 ASP A C 1
ATOM 639 O O . ASP A 1 84 ? 3.225 19.716 2.851 1.00 91.06 84 ASP A O 1
ATOM 643 N N . VAL A 1 85 ? 2.565 20.970 1.088 1.00 89.69 85 VAL A N 1
ATOM 644 C CA . VAL A 1 85 ? 2.626 19.890 0.095 1.00 89.69 85 VAL A CA 1
ATOM 645 C C . VAL A 1 85 ? 4.050 19.359 0.007 1.00 89.69 85 VAL A C 1
ATOM 647 O O . VAL A 1 85 ? 5.001 20.132 -0.162 1.00 89.69 85 VAL A O 1
ATOM 650 N N . LEU A 1 86 ? 4.174 18.044 0.072 1.00 85.94 86 LEU A N 1
ATOM 651 C CA . LEU A 1 86 ? 5.406 17.318 -0.163 1.00 85.94 86 LEU A CA 1
ATOM 652 C C . LEU A 1 86 ? 5.164 16.202 -1.191 1.00 85.94 86 LEU A C 1
ATOM 654 O O . LEU A 1 86 ? 4.102 16.152 -1.815 1.00 85.94 86 LEU A O 1
ATOM 658 N N . HIS A 1 87 ? 6.198 15.411 -1.459 1.00 80.00 87 HIS A N 1
ATOM 659 C CA . HIS A 1 87 ? 6.102 14.280 -2.369 1.00 80.00 87 HIS A CA 1
ATOM 660 C C . HIS A 1 87 ? 6.445 13.002 -1.618 1.00 80.00 87 HIS A C 1
ATOM 662 O O . HIS A 1 87 ? 7.475 13.005 -0.935 1.00 80.00 87 HIS A O 1
ATOM 668 N N . ASP A 1 88 ? 5.677 11.941 -1.859 1.00 71.06 88 ASP A N 1
ATOM 669 C CA . ASP A 1 88 ? 5.931 10.616 -1.288 1.00 71.06 88 ASP A CA 1
ATOM 670 C C . ASP A 1 88 ? 7.373 10.176 -1.587 1.00 71.06 88 ASP A C 1
ATOM 672 O O . ASP A 1 88 ? 7.868 10.264 -2.727 1.00 71.06 88 ASP A O 1
ATOM 676 N N . GLY A 1 89 ? 8.082 9.766 -0.537 1.00 64.19 89 GLY A N 1
ATOM 677 C CA . GLY A 1 89 ? 9.481 9.363 -0.561 1.00 64.19 89 GLY A CA 1
ATOM 678 C C . GLY A 1 89 ? 10.482 10.519 -0.475 1.00 64.19 89 GLY A C 1
ATOM 679 O O . GLY A 1 89 ? 11.699 10.294 -0.547 1.00 64.19 89 GLY A O 1
ATOM 680 N N . ALA A 1 90 ? 10.034 11.772 -0.343 1.00 66.38 90 ALA A N 1
ATOM 681 C CA . ALA A 1 90 ? 10.932 12.905 -0.139 1.00 66.38 90 ALA A CA 1
ATOM 682 C C . ALA A 1 90 ? 11.598 12.853 1.246 1.00 66.38 90 ALA A C 1
ATOM 684 O O . ALA A 1 90 ? 11.056 12.361 2.223 1.00 66.38 90 ALA A O 1
ATOM 685 N N . SER A 1 91 ? 12.771 13.474 1.410 1.00 70.12 91 SER A N 1
ATOM 686 C CA . SER A 1 91 ? 13.430 13.505 2.730 1.00 70.12 91 SER A CA 1
ATOM 687 C C . SER A 1 91 ? 12.588 14.176 3.825 1.00 70.12 91 SER A C 1
ATOM 689 O O . SER A 1 91 ? 12.834 13.954 5.006 1.00 70.12 91 SER A O 1
ATOM 691 N N . ALA A 1 92 ? 11.675 15.068 3.429 1.00 74.31 92 ALA A N 1
ATOM 692 C CA . ALA A 1 92 ? 10.767 15.762 4.334 1.00 74.31 92 ALA A CA 1
ATOM 693 C C . ALA A 1 92 ? 9.609 14.859 4.784 1.00 74.31 92 ALA A C 1
ATOM 695 O O . ALA A 1 92 ? 9.230 14.935 5.943 1.00 74.31 92 ALA A O 1
ATOM 696 N N . ASP A 1 93 ? 9.123 13.992 3.900 1.00 70.62 93 ASP A N 1
ATOM 697 C CA . ASP A 1 93 ? 8.167 12.924 4.207 1.00 70.62 93 ASP A CA 1
ATOM 698 C C . ASP A 1 93 ? 8.772 11.986 5.278 1.00 70.62 93 ASP A C 1
ATOM 700 O O . ASP A 1 93 ? 8.358 11.962 6.444 1.00 70.62 93 ASP A O 1
ATOM 704 N N . VAL A 1 94 ? 9.924 11.393 4.954 1.00 65.56 94 VAL A N 1
ATOM 705 C CA . VAL A 1 94 ? 10.630 10.440 5.830 1.00 65.56 94 VAL A CA 1
ATOM 706 C C . VAL A 1 94 ? 11.091 11.057 7.150 1.00 65.56 94 VAL A C 1
ATOM 708 O O . VAL A 1 94 ? 10.969 10.460 8.221 1.00 65.56 94 VAL A O 1
ATOM 711 N N . GLY A 1 95 ? 11.697 12.245 7.081 1.00 69.81 95 GLY A N 1
ATOM 712 C CA . GLY A 1 95 ? 12.277 12.936 8.236 1.00 69.81 95 GLY A CA 1
ATOM 713 C C . GLY A 1 95 ? 11.260 13.719 9.066 1.00 69.81 95 GLY A C 1
ATOM 714 O O . GLY A 1 95 ? 11.588 14.174 10.165 1.00 69.81 95 GLY A O 1
ATOM 715 N N . GLY A 1 96 ? 10.049 13.871 8.537 1.00 83.44 96 GLY A N 1
ATOM 716 C CA . GLY A 1 96 ? 8.941 14.602 9.115 1.00 83.44 96 GLY A CA 1
ATOM 717 C C . GLY A 1 96 ? 8.848 16.073 8.719 1.00 83.44 96 GLY A C 1
ATOM 718 O O . GLY A 1 96 ? 9.839 16.805 8.609 1.00 83.44 96 GLY A O 1
ATOM 719 N N . VAL A 1 97 ? 7.603 16.526 8.580 1.00 89.50 97 VAL A N 1
ATOM 720 C CA . VAL A 1 97 ? 7.224 17.900 8.240 1.00 89.50 97 VAL A CA 1
ATOM 721 C C . VAL A 1 97 ? 6.397 18.542 9.349 1.00 89.50 97 VAL A C 1
ATOM 723 O O . VAL A 1 97 ? 5.629 17.864 10.029 1.00 89.50 97 VAL A O 1
ATOM 726 N N . PRO A 1 98 ? 6.517 19.866 9.555 1.00 93.69 98 PRO A N 1
ATOM 727 C CA . PRO A 1 98 ? 5.680 20.560 10.514 1.00 93.69 98 PRO A CA 1
ATOM 728 C C . PRO A 1 98 ? 4.239 20.661 9.998 1.00 93.69 98 PRO A C 1
ATOM 730 O O . PRO A 1 98 ? 3.985 21.253 8.949 1.00 93.69 98 PRO A O 1
ATOM 733 N N . VAL A 1 99 ? 3.294 20.183 10.795 1.00 93.19 99 VAL A N 1
ATOM 734 C CA . VAL A 1 99 ? 1.854 20.167 10.524 1.00 93.19 99 VAL A CA 1
ATOM 735 C C . VAL A 1 99 ? 1.147 21.251 11.339 1.00 93.19 99 VAL A C 1
ATOM 737 O O . VAL A 1 99 ? 1.487 21.498 12.500 1.00 93.19 99 VAL A O 1
ATOM 740 N N . GLY A 1 100 ? 0.185 21.937 10.713 1.00 92.50 100 GLY A N 1
ATOM 741 C CA . GLY A 1 100 ? -0.692 22.910 11.369 1.00 92.50 100 GLY A CA 1
ATOM 742 C C . GLY A 1 100 ? 0.015 24.105 12.015 1.00 92.50 100 GLY A C 1
ATOM 743 O O . GLY A 1 100 ? 1.239 24.269 11.967 1.00 92.50 100 GLY A O 1
ATOM 744 N N . THR A 1 101 ? -0.737 24.985 12.667 1.00 90.88 101 THR A N 1
ATOM 745 C CA . THR A 1 101 ? -0.133 26.132 13.374 1.00 90.88 101 THR A CA 1
ATOM 746 C C . THR A 1 101 ? 0.702 25.706 14.584 1.00 90.88 101 THR A C 1
ATOM 748 O O . THR A 1 101 ? 1.641 26.412 14.956 1.00 90.88 101 THR A O 1
ATOM 751 N N . ALA A 1 102 ? 0.420 24.525 15.146 1.00 88.88 102 ALA A N 1
ATOM 752 C CA . ALA A 1 102 ? 1.184 23.922 16.234 1.00 88.88 102 ALA A CA 1
ATOM 753 C C . ALA A 1 102 ? 2.625 23.574 15.828 1.00 88.88 102 ALA A C 1
ATOM 755 O O . ALA A 1 102 ? 3.531 23.646 16.657 1.00 88.88 102 ALA A O 1
ATOM 756 N N . GLY A 1 103 ? 2.850 23.239 14.552 1.00 88.44 103 GLY A N 1
ATOM 757 C CA . GLY A 1 103 ? 4.168 22.867 14.048 1.00 88.44 103 GLY A CA 1
ATOM 758 C C . GLY A 1 103 ? 4.661 21.513 14.551 1.00 88.44 103 GLY A C 1
ATOM 759 O O . GLY A 1 103 ? 5.874 21.313 14.602 1.00 88.44 103 GLY A O 1
ATOM 760 N N . THR A 1 104 ? 3.748 20.606 14.910 1.00 90.62 104 THR A N 1
ATOM 761 C CA . THR A 1 104 ? 4.069 19.211 15.231 1.00 90.62 104 THR A CA 1
ATOM 762 C C . THR A 1 104 ? 4.809 18.589 14.054 1.00 90.62 104 THR A C 1
ATOM 764 O O . THR A 1 104 ? 4.345 18.699 12.923 1.00 90.62 104 THR A O 1
ATOM 767 N N . ILE A 1 105 ? 5.969 17.979 14.294 1.00 90.44 105 ILE A N 1
ATOM 768 C CA . ILE A 1 105 ? 6.701 17.273 13.240 1.00 90.44 105 ILE A CA 1
ATOM 769 C C . ILE A 1 105 ? 6.065 15.898 13.084 1.00 90.44 105 ILE A C 1
ATOM 771 O O . ILE A 1 105 ? 6.178 15.089 13.998 1.00 90.44 105 ILE A O 1
ATOM 775 N N . VAL A 1 106 ? 5.406 15.666 11.953 1.00 87.19 106 VAL A N 1
ATOM 776 C CA . VAL A 1 106 ? 4.806 14.377 11.598 1.00 87.19 106 VAL A CA 1
ATOM 777 C C . VAL A 1 106 ? 5.669 13.752 10.519 1.00 87.19 106 VAL A C 1
ATOM 779 O O . VAL A 1 106 ? 5.849 14.363 9.466 1.00 87.19 106 VAL A O 1
ATOM 782 N N . SER A 1 107 ? 6.223 12.576 10.797 1.00 81.38 107 SER A N 1
ATOM 783 C CA . SER A 1 107 ? 6.991 11.757 9.853 1.00 81.38 107 SER A CA 1
ATOM 784 C C . SER A 1 107 ? 6.249 10.477 9.524 1.00 81.38 107 SER A C 1
ATOM 786 O O . SER A 1 107 ? 5.430 10.030 10.323 1.00 81.38 107 SER A O 1
ATOM 788 N N . GLU A 1 108 ? 6.652 9.837 8.435 1.00 72.31 108 GLU A N 1
ATOM 789 C CA . GLU A 1 108 ? 6.135 8.538 8.003 1.00 72.31 108 GLU A CA 1
ATOM 790 C C . GLU A 1 108 ? 6.143 7.478 9.119 1.00 72.31 108 GLU A C 1
ATOM 792 O O . GLU A 1 108 ? 5.174 6.768 9.355 1.00 72.31 108 GLU A O 1
ATOM 797 N N . SER A 1 109 ? 7.197 7.451 9.940 1.00 70.44 109 SER A N 1
ATOM 798 C CA . SER A 1 109 ? 7.297 6.529 11.085 1.00 70.44 109 SER A CA 1
ATOM 799 C C . SER A 1 109 ? 6.282 6.764 12.215 1.00 70.44 109 SER A C 1
ATOM 801 O O . SER A 1 109 ? 6.189 5.942 13.128 1.00 70.44 109 SER A O 1
ATOM 803 N N . MET A 1 110 ? 5.566 7.893 12.205 1.00 77.75 110 MET A N 1
ATOM 804 C CA . MET A 1 110 ? 4.489 8.195 13.156 1.00 77.75 110 MET A CA 1
ATOM 805 C C . MET A 1 110 ? 3.117 7.749 12.648 1.00 77.75 110 MET A C 1
ATOM 807 O O . MET A 1 110 ? 2.172 7.732 13.437 1.00 77.75 110 MET A O 1
ATOM 811 N N . LEU A 1 111 ? 3.011 7.398 11.366 1.00 76.38 111 LEU A N 1
ATOM 812 C CA . LEU A 1 111 ? 1.839 6.772 10.773 1.00 76.38 111 LEU A CA 1
ATOM 813 C C . LEU A 1 111 ? 1.929 5.282 11.128 1.00 76.38 111 LEU A C 1
ATOM 815 O O . LEU A 1 111 ? 2.641 4.495 10.514 1.00 76.38 111 LEU A O 1
ATOM 819 N N . THR A 1 112 ? 1.311 4.926 12.248 1.00 63.88 112 THR A N 1
ATOM 820 C CA . THR A 1 112 ? 1.382 3.589 12.848 1.00 63.88 112 THR A CA 1
ATOM 821 C C . THR A 1 112 ? 0.626 2.532 12.055 1.00 63.88 112 THR A C 1
ATOM 823 O O . THR A 1 112 ? 1.031 1.372 12.099 1.00 63.88 112 THR A O 1
ATOM 826 N N . VAL A 1 113 ? -0.442 2.927 11.351 1.00 60.72 113 VAL A N 1
ATOM 827 C CA . VAL A 1 113 ? -1.188 2.100 10.408 1.00 60.72 113 VAL A CA 1
ATOM 828 C C . VAL A 1 113 ? -1.453 2.863 9.123 1.00 60.72 113 VAL A C 1
ATOM 830 O O . VAL A 1 113 ? -2.374 3.666 9.017 1.00 60.72 113 VAL A O 1
ATOM 833 N N . LEU A 1 114 ? -0.664 2.561 8.096 1.00 59.81 114 LEU A N 1
ATOM 834 C CA . LEU A 1 114 ? -0.952 3.048 6.756 1.00 59.81 114 LEU A CA 1
ATOM 835 C C . LEU A 1 114 ? -1.995 2.130 6.107 1.00 59.81 114 LEU A C 1
ATOM 837 O O . LEU A 1 114 ? -1.839 0.912 6.118 1.00 59.81 114 LEU A O 1
ATOM 841 N N . PRO A 1 115 ? -3.086 2.648 5.537 1.00 56.41 115 PRO A N 1
ATOM 842 C CA . PRO A 1 115 ? -3.889 1.883 4.608 1.00 56.41 115 PRO A CA 1
ATOM 843 C C . PRO A 1 115 ? -3.142 1.767 3.287 1.00 56.41 115 PRO A C 1
ATOM 845 O O . PRO A 1 115 ? -2.455 2.681 2.835 1.00 56.41 115 PRO A O 1
ATOM 848 N N . GLY A 1 116 ? -3.322 0.635 2.628 1.00 45.00 116 GLY A N 1
ATOM 849 C CA . GLY A 1 116 ? -2.772 0.458 1.306 1.00 45.00 116 GLY A CA 1
ATOM 850 C C . GLY A 1 116 ? -3.446 1.285 0.226 1.00 45.00 116 GLY A C 1
ATOM 851 O O . GLY A 1 116 ? -4.618 1.637 0.327 1.00 45.00 116 GLY A O 1
ATOM 852 N N . GLY A 1 117 ? -2.728 1.499 -0.874 1.00 46.66 117 GLY A N 1
ATOM 853 C CA . GLY A 1 117 ? -3.230 2.217 -2.044 1.00 46.66 117 GLY A CA 1
ATOM 854 C C . GLY A 1 117 ? -2.890 3.706 -2.060 1.00 46.66 117 GLY A C 1
ATOM 855 O O . GLY A 1 117 ? -3.406 4.415 -2.922 1.00 46.66 117 GLY A O 1
ATOM 856 N N . LEU A 1 118 ? -2.021 4.165 -1.154 1.00 53.72 118 LEU A N 1
ATOM 857 C CA . LEU A 1 118 ? -1.317 5.437 -1.311 1.00 53.72 118 LEU A CA 1
ATOM 858 C C . LEU A 1 118 ? -0.421 5.348 -2.556 1.00 53.72 118 LEU A C 1
ATOM 860 O O . LEU A 1 118 ? 0.014 4.256 -2.943 1.00 53.72 118 LEU A O 1
ATOM 864 N N . GLY A 1 119 ? -0.310 6.467 -3.267 1.00 49.31 119 GLY A N 1
ATOM 865 C CA . GLY A 1 119 ? 0.188 6.540 -4.634 1.00 49.31 119 GLY A CA 1
ATOM 866 C C . GLY A 1 119 ? 1.614 6.002 -4.815 1.00 49.31 119 GLY A C 1
ATOM 867 O O . GLY A 1 119 ? 2.319 5.708 -3.860 1.00 49.31 119 GLY A O 1
ATOM 868 N N . PRO A 1 120 ? 2.068 5.793 -6.061 1.00 49.72 120 PRO A N 1
ATOM 869 C CA . PRO A 1 120 ? 3.469 5.468 -6.294 1.00 49.72 120 PRO A CA 1
ATOM 870 C C . PRO A 1 120 ? 4.364 6.661 -5.925 1.00 49.72 120 PRO A C 1
ATOM 872 O O . PRO A 1 120 ? 4.058 7.773 -6.351 1.00 49.72 120 PRO A O 1
ATOM 875 N N . ALA A 1 121 ? 5.516 6.389 -5.296 1.00 52.12 121 ALA A N 1
ATOM 876 C CA . ALA A 1 121 ? 6.605 7.340 -5.031 1.00 52.12 121 ALA A CA 1
ATOM 877 C C . ALA A 1 121 ? 6.656 8.539 -5.991 1.00 52.12 121 ALA A C 1
ATOM 879 O O . ALA A 1 121 ? 6.791 8.389 -7.216 1.00 52.12 121 ALA A O 1
ATOM 880 N N . GLY A 1 122 ? 6.600 9.742 -5.418 1.00 56.72 122 GLY A N 1
ATOM 881 C CA . GLY A 1 122 ? 6.538 11.006 -6.148 1.00 56.72 122 GLY A CA 1
ATOM 882 C C . GLY A 1 122 ? 5.126 11.537 -6.408 1.00 56.72 122 GLY A C 1
ATOM 883 O O . GLY A 1 122 ? 4.990 12.528 -7.135 1.00 56.72 122 GLY A O 1
ATOM 884 N N . THR A 1 123 ? 4.079 10.916 -5.864 1.00 70.25 123 THR A N 1
ATOM 885 C CA . THR A 1 123 ? 2.763 11.555 -5.727 1.00 70.25 123 THR A CA 1
ATOM 886 C C . THR A 1 123 ? 2.818 12.718 -4.735 1.00 70.25 123 THR A C 1
ATOM 888 O O . THR A 1 123 ? 3.814 12.903 -4.045 1.00 70.25 123 THR A O 1
ATOM 891 N N . ARG A 1 124 ? 1.832 13.619 -4.810 1.00 82.50 124 ARG A N 1
ATOM 892 C CA . ARG A 1 124 ? 1.779 14.828 -3.979 1.00 82.50 124 ARG A CA 1
ATOM 893 C C . ARG A 1 124 ? 0.912 14.537 -2.780 1.00 82.50 124 ARG A C 1
ATOM 895 O O . ARG A 1 124 ? -0.272 14.287 -2.984 1.00 82.50 124 ARG A O 1
ATOM 902 N N . GLU A 1 125 ? 1.461 14.746 -1.594 1.00 86.31 125 GLU A N 1
ATOM 903 C CA . GLU A 1 125 ? 0.814 14.426 -0.326 1.00 86.31 125 GLU A CA 1
ATOM 904 C C . GLU A 1 125 ? 0.851 15.606 0.659 1.00 86.31 125 GLU A C 1
ATOM 906 O O . GLU A 1 125 ? 1.577 16.596 0.478 1.00 86.31 125 GLU A O 1
ATOM 911 N N . VAL A 1 126 ? 0.062 15.493 1.727 1.00 91.44 126 VAL A N 1
ATOM 912 C CA . VAL A 1 126 ? 0.182 16.302 2.943 1.00 91.44 126 VAL A CA 1
ATOM 913 C C . VAL A 1 126 ? 0.032 15.427 4.182 1.00 91.44 126 VAL A C 1
ATOM 915 O O . VAL A 1 126 ? -0.899 14.630 4.284 1.00 91.44 126 VAL A O 1
ATOM 918 N N . HIS A 1 127 ? 0.892 15.648 5.175 1.00 91.94 127 HIS A N 1
ATOM 919 C CA . HIS A 1 127 ? 0.747 15.031 6.492 1.00 91.94 127 HIS A CA 1
ATOM 920 C C . HIS A 1 127 ? -0.283 15.804 7.305 1.00 91.94 127 HIS A C 1
ATOM 922 O O . HIS A 1 127 ? -0.373 17.037 7.224 1.00 91.94 127 HIS A O 1
ATOM 928 N N . THR A 1 128 ? -1.044 15.086 8.119 1.00 93.31 128 THR A N 1
ATOM 929 C CA . THR A 1 128 ? -2.146 15.642 8.898 1.00 93.31 128 THR A CA 1
ATOM 930 C C . THR A 1 128 ? -2.126 15.187 10.355 1.00 93.31 128 THR A C 1
ATOM 932 O O . THR A 1 128 ? -1.539 14.170 10.717 1.00 93.31 128 THR A O 1
ATOM 935 N N . GLU A 1 129 ? -2.755 15.984 11.218 1.00 94.69 129 GLU A N 1
ATOM 936 C CA . GLU A 1 129 ? -2.933 15.700 12.645 1.00 94.69 129 GLU A CA 1
ATOM 937 C C . GLU A 1 129 ? -4.348 16.113 13.061 1.00 94.69 129 GLU A C 1
ATOM 939 O O . GLU A 1 129 ? -4.759 17.250 12.807 1.00 94.69 129 GLU A O 1
ATOM 944 N N . ILE A 1 130 ? -5.072 15.247 13.779 1.00 94.81 130 ILE A N 1
ATOM 945 C CA . ILE A 1 130 ? -6.233 15.689 14.563 1.00 94.81 130 ILE A CA 1
ATOM 946 C C . ILE A 1 130 ? -5.712 16.468 15.770 1.00 94.81 130 ILE A C 1
ATOM 948 O O . ILE A 1 130 ? -5.366 15.909 16.813 1.00 94.81 130 ILE A O 1
ATOM 952 N N . ARG A 1 131 ? -5.639 17.789 15.609 1.00 94.88 131 ARG A N 1
ATOM 953 C CA . ARG A 1 131 ? -5.039 18.694 16.586 1.00 94.88 131 ARG A CA 1
ATOM 954 C C . ARG A 1 131 ? -5.920 18.857 17.819 1.00 94.88 131 ARG A C 1
ATOM 956 O O . ARG A 1 131 ? -5.413 18.845 18.940 1.00 94.88 131 ARG A O 1
ATOM 963 N N . SER A 1 132 ? -7.221 19.031 17.614 1.00 95.75 132 SER A N 1
ATOM 964 C CA . SER A 1 132 ? -8.219 19.098 18.681 1.00 95.75 132 SER A CA 1
ATOM 965 C C . SER A 1 132 ? -9.545 18.556 18.171 1.00 95.75 132 SER A C 1
ATOM 967 O O . SER A 1 132 ? -9.973 18.884 17.061 1.00 95.75 132 SER A O 1
ATOM 969 N N . MET A 1 133 ? -10.195 17.737 18.982 1.00 95.38 133 MET A N 1
ATOM 970 C CA . MET A 1 133 ? -11.493 17.162 18.673 1.00 95.38 133 MET A CA 1
ATOM 971 C C . MET A 1 133 ? -12.202 16.863 19.983 1.00 95.38 133 MET A C 1
ATOM 973 O O . MET A 1 133 ? -11.683 16.104 20.803 1.00 95.38 133 MET A O 1
ATOM 977 N N . ASN A 1 134 ? -13.395 17.421 20.153 1.00 94.88 134 ASN A N 1
ATOM 978 C CA . ASN A 1 134 ? -14.225 17.200 21.329 1.00 94.88 134 ASN A CA 1
ATOM 979 C C . ASN A 1 134 ? -15.682 17.029 20.909 1.00 94.88 134 ASN A C 1
ATOM 981 O O . ASN A 1 134 ? -16.479 17.968 20.913 1.00 94.88 134 ASN A O 1
ATOM 985 N N . MET A 1 135 ? -16.020 15.807 20.517 1.00 92.88 135 MET A N 1
ATOM 986 C CA . MET A 1 135 ? -17.362 15.467 20.076 1.00 92.88 135 MET A CA 1
ATOM 987 C C . MET A 1 135 ? -18.223 15.119 21.276 1.00 92.88 135 MET A C 1
ATOM 989 O O . MET A 1 135 ? -17.874 14.240 22.061 1.00 92.88 135 MET A O 1
ATOM 993 N N . THR A 1 136 ? -19.376 15.769 21.391 1.00 92.25 136 THR A N 1
ATOM 994 C CA . THR A 1 136 ? -20.323 15.555 22.491 1.00 92.25 136 THR A CA 1
ATOM 995 C C . THR A 1 136 ? -21.720 15.291 21.954 1.00 92.25 136 THR A C 1
ATOM 997 O O . THR A 1 136 ? -22.064 15.718 20.853 1.00 92.25 136 THR A O 1
ATOM 1000 N N . ASP A 1 137 ? -22.529 14.553 22.707 1.00 83.06 137 ASP A N 1
ATOM 1001 C CA . ASP A 1 137 ? -23.919 14.298 22.333 1.00 83.06 137 ASP A CA 1
ATOM 1002 C C . ASP A 1 137 ? -24.715 15.613 22.250 1.00 83.06 137 ASP A C 1
ATOM 1004 O O . ASP A 1 137 ? -24.792 16.394 23.201 1.00 83.06 137 ASP A O 1
ATOM 1008 N N . ILE A 1 138 ? -25.320 15.838 21.082 1.00 66.19 138 ILE A N 1
ATOM 1009 C CA . ILE A 1 138 ? -26.107 17.033 20.764 1.00 66.19 138 ILE A CA 1
ATOM 1010 C C . ILE A 1 138 ? -27.447 17.085 21.519 1.00 66.19 138 ILE A C 1
ATOM 1012 O O . ILE A 1 138 ? -28.070 18.144 21.613 1.00 66.19 138 ILE A O 1
ATOM 1016 N N . SER A 1 139 ? -27.903 15.943 22.042 1.00 63.81 139 SER A N 1
ATOM 1017 C CA . SER A 1 139 ? -29.230 15.742 22.628 1.00 63.81 139 SER A CA 1
ATOM 1018 C C . SER A 1 139 ? -29.233 15.625 24.159 1.00 63.81 139 SER A C 1
ATOM 1020 O O . SER A 1 139 ? -30.226 16.007 24.785 1.00 63.81 139 SER A O 1
ATOM 1022 N N . ALA A 1 140 ? -28.134 15.180 24.780 1.00 57.72 140 ALA A N 1
ATOM 1023 C CA . ALA A 1 140 ? -27.935 15.209 26.230 1.00 57.72 140 ALA A CA 1
ATOM 1024 C C . ALA A 1 140 ? -26.441 15.111 26.614 1.00 57.72 140 ALA A C 1
ATOM 1026 O O . ALA A 1 140 ? -25.729 14.260 26.099 1.00 57.72 140 ALA A O 1
ATOM 1027 N N . PRO A 1 141 ? -25.931 15.903 27.574 1.00 59.06 141 PRO A N 1
ATOM 1028 C CA . PRO A 1 141 ? -24.538 15.784 27.999 1.00 59.06 141 PRO A CA 1
ATOM 1029 C C . PRO A 1 141 ? -24.274 14.421 28.659 1.00 59.06 141 PRO A C 1
ATOM 1031 O O . PRO A 1 141 ? -24.980 14.032 29.592 1.00 59.06 141 PRO A O 1
ATOM 1034 N N . GLY A 1 142 ? -23.232 13.713 28.214 1.00 79.44 142 GLY A N 1
ATOM 1035 C CA . GLY A 1 142 ? -22.762 12.513 28.909 1.00 79.44 142 GLY A CA 1
ATOM 1036 C C . GLY A 1 142 ? -21.803 11.621 28.127 1.00 79.44 142 GLY A C 1
ATOM 1037 O O . GLY A 1 142 ? -20.834 11.147 28.713 1.00 79.44 142 GLY A O 1
ATOM 1038 N N . VAL A 1 143 ? -22.056 11.397 26.833 1.00 90.62 143 VAL A N 1
ATOM 1039 C CA . VAL A 1 143 ? -21.130 10.663 25.953 1.00 90.62 143 VAL A CA 1
ATOM 1040 C C . VAL A 1 143 ? -20.236 11.663 25.229 1.00 90.62 143 VAL A C 1
ATOM 1042 O O . VAL A 1 143 ? -20.741 12.649 24.684 1.00 90.62 143 VAL A O 1
ATOM 1045 N N . ALA A 1 144 ? -18.928 11.411 25.217 1.00 92.94 144 ALA A N 1
ATOM 1046 C CA . ALA A 1 144 ? -17.977 12.229 24.473 1.00 92.94 144 ALA A CA 1
ATOM 1047 C C . ALA A 1 144 ? -16.860 11.391 23.844 1.00 92.94 144 ALA A C 1
ATOM 1049 O O . ALA A 1 144 ? -16.503 10.336 24.368 1.00 92.94 144 ALA A O 1
ATOM 1050 N N . VAL A 1 145 ? -16.303 11.882 22.738 1.00 94.69 145 VAL A N 1
ATOM 1051 C CA . VAL A 1 145 ? -15.082 11.356 22.115 1.00 94.69 145 VAL A CA 1
ATOM 1052 C C . VAL A 1 145 ? -14.099 12.506 21.958 1.00 94.69 145 VAL A C 1
ATOM 1054 O O . VAL A 1 145 ? -14.430 13.535 21.365 1.00 94.69 145 VAL A O 1
ATOM 1057 N N . ARG A 1 146 ? -12.896 12.338 22.509 1.00 95.69 146 ARG A N 1
ATOM 1058 C CA . ARG A 1 146 ? -11.858 13.371 22.555 1.00 95.69 146 ARG A CA 1
ATOM 1059 C C . ARG A 1 146 ? -10.558 12.873 21.932 1.00 95.69 146 ARG A C 1
ATOM 1061 O O . ARG A 1 146 ? -10.161 11.741 22.195 1.00 95.69 146 ARG A O 1
ATOM 1068 N N . ALA A 1 147 ? -9.886 13.712 21.149 1.00 95.38 147 ALA A N 1
ATOM 1069 C CA . ALA A 1 147 ? -8.560 13.436 20.581 1.00 95.38 147 ALA A CA 1
ATOM 1070 C C . ALA A 1 147 ? -7.686 14.703 20.552 1.00 95.38 147 ALA A C 1
ATOM 1072 O O . ALA A 1 147 ? -8.165 15.819 20.785 1.00 95.38 147 ALA A O 1
ATOM 1073 N N . GLY A 1 148 ? -6.388 14.534 20.292 1.00 93.69 148 GLY A N 1
ATOM 1074 C CA . GLY A 1 148 ? -5.434 15.644 20.245 1.00 93.69 148 GLY A CA 1
ATOM 1075 C C . GLY A 1 148 ? -5.342 16.384 21.584 1.00 93.69 148 GLY A C 1
ATOM 1076 O O . GLY A 1 148 ? -5.255 15.769 22.648 1.00 93.69 148 GLY A O 1
ATOM 1077 N N . THR A 1 149 ? -5.393 17.720 21.568 1.00 95.19 149 THR A N 1
ATOM 1078 C CA . THR A 1 149 ? -5.319 18.533 22.799 1.00 95.19 149 THR A CA 1
ATOM 1079 C C . THR A 1 149 ? -6.439 18.281 23.794 1.00 95.19 149 THR A C 1
ATOM 1081 O O . THR A 1 149 ? -6.250 18.561 24.977 1.00 95.19 149 THR A O 1
ATOM 1084 N N . ASP A 1 150 ? -7.582 17.768 23.341 1.00 95.19 150 ASP A N 1
ATOM 1085 C CA . ASP A 1 150 ? -8.725 17.468 24.206 1.00 95.19 150 ASP A CA 1
ATOM 1086 C C . ASP A 1 150 ? -8.606 16.085 24.875 1.00 95.19 150 ASP A C 1
ATOM 1088 O O . ASP A 1 150 ? -9.370 15.760 25.790 1.00 95.19 150 ASP A O 1
ATOM 1092 N N . ALA A 1 151 ? -7.608 15.287 24.475 1.00 94.44 151 ALA A N 1
ATOM 1093 C CA . ALA A 1 151 ? -7.213 14.030 25.107 1.00 94.44 151 ALA A CA 1
ATOM 1094 C C . ALA A 1 151 ? -5.676 13.960 25.259 1.00 94.44 151 ALA A C 1
ATOM 1096 O O . ALA A 1 151 ? -5.026 13.099 24.670 1.00 94.44 151 ALA A O 1
ATOM 1097 N N . PRO A 1 152 ? -5.062 14.834 26.080 1.00 91.81 152 PRO A N 1
ATOM 1098 C CA . PRO A 1 152 ? -3.608 15.052 26.102 1.00 91.81 152 PRO A CA 1
ATOM 1099 C C . PRO A 1 152 ? -2.782 13.858 26.605 1.00 91.81 152 PRO A C 1
ATOM 1101 O O . PRO A 1 152 ? -1.556 13.886 26.552 1.00 91.81 152 PRO A O 1
ATOM 1104 N N . ALA A 1 153 ? -3.441 12.834 27.144 1.00 89.81 153 ALA A N 1
ATOM 1105 C CA . ALA A 1 153 ? -2.817 11.592 27.577 1.00 89.81 153 ALA A CA 1
ATOM 1106 C C . ALA A 1 153 ? -2.995 10.454 26.550 1.00 89.81 153 ALA A C 1
ATOM 1108 O O . ALA A 1 153 ? -2.778 9.292 26.899 1.00 89.81 153 ALA A O 1
ATOM 1109 N N . GLN A 1 154 ? -3.433 10.768 25.327 1.00 92.50 154 GLN A N 1
ATOM 1110 C CA . GLN A 1 154 ? -3.330 9.898 24.156 1.00 92.50 154 GLN A CA 1
ATOM 1111 C C . GLN A 1 154 ? -2.068 10.209 23.348 1.00 92.50 154 GLN A C 1
ATOM 1113 O O . GLN A 1 154 ? -1.585 11.345 23.386 1.00 92.50 154 GLN A O 1
ATOM 1118 N N . PRO A 1 155 ? -1.557 9.233 22.579 1.00 90.88 155 PRO A N 1
ATOM 1119 C CA . PRO A 1 155 ? -0.692 9.522 21.443 1.00 90.88 155 PRO A CA 1
ATOM 1120 C C . PRO A 1 155 ? -1.344 10.517 20.468 1.00 90.88 155 PRO A C 1
ATOM 1122 O O . PRO A 1 155 ? -2.566 10.692 20.447 1.00 90.88 155 PRO A O 1
ATOM 1125 N N . GLY A 1 156 ? -0.520 11.172 19.649 1.00 90.38 156 GLY A N 1
ATOM 1126 C CA . GLY A 1 156 ? -1.022 12.010 18.561 1.00 90.38 156 GLY A CA 1
ATOM 1127 C C . GLY A 1 156 ? -1.801 11.172 17.547 1.00 90.38 156 GLY A C 1
ATOM 1128 O O . GLY A 1 156 ? -1.430 10.036 17.272 1.00 90.38 156 GLY A O 1
ATOM 1129 N N . SER A 1 157 ? -2.892 11.730 17.023 1.00 93.12 157 SER A N 1
ATOM 1130 C CA . SER A 1 157 ? -3.666 11.101 15.952 1.00 93.12 157 SER A CA 1
ATOM 1131 C C . SER A 1 157 ? -3.219 11.678 14.618 1.00 93.12 157 SER A C 1
ATOM 1133 O O . SER A 1 157 ? -3.610 12.795 14.265 1.00 93.12 157 SER A O 1
ATOM 1135 N N . PHE A 1 158 ? -2.351 10.947 13.931 1.00 91.50 158 PHE A N 1
ATOM 1136 C CA . PHE A 1 158 ? -1.711 11.380 12.695 1.00 91.50 158 PHE A CA 1
ATOM 1137 C C . PHE A 1 158 ? -2.331 10.690 11.489 1.00 91.50 158 PHE A C 1
ATOM 1139 O O . PHE A 1 158 ? -3.000 9.666 11.613 1.00 91.50 158 PHE A O 1
ATOM 1146 N N . GLY A 1 159 ? -2.143 11.284 10.324 1.00 90.19 159 GLY A N 1
ATOM 1147 C CA . GLY A 1 159 ? -2.677 10.766 9.082 1.00 90.19 159 GLY A CA 1
ATOM 1148 C C . GLY A 1 159 ? -2.055 11.458 7.889 1.00 90.19 159 GLY A C 1
ATOM 1149 O O . GLY A 1 159 ? -1.174 12.310 8.026 1.00 90.19 159 GLY A O 1
ATOM 1150 N N . GLU A 1 160 ? -2.596 11.171 6.720 1.00 87.69 160 GLU A N 1
ATOM 1151 C CA . GLU A 1 160 ? -2.088 11.681 5.455 1.00 87.69 160 GLU A CA 1
ATOM 1152 C C . GLU A 1 160 ? -3.228 11.881 4.460 1.00 87.69 160 GLU A C 1
ATOM 1154 O O . GLU A 1 160 ? -4.318 11.299 4.577 1.00 87.69 160 GLU A O 1
ATOM 1159 N N . VAL A 1 161 ? -2.965 12.733 3.476 1.00 87.69 161 VAL A N 1
ATOM 1160 C CA . VAL A 1 161 ? -3.758 12.857 2.264 1.00 87.69 161 VAL A CA 1
ATOM 1161 C C . VAL A 1 161 ? -2.833 12.778 1.064 1.00 87.69 161 VAL A C 1
ATOM 1163 O O . VAL A 1 161 ? -1.974 13.639 0.906 1.00 87.69 161 VAL A O 1
ATOM 1166 N N . GLU A 1 162 ? -3.089 11.815 0.189 1.00 83.00 162 GLU A N 1
ATOM 1167 C CA . GLU A 1 162 ? -2.277 11.515 -0.986 1.00 83.00 162 GLU A CA 1
ATOM 1168 C C . GLU A 1 162 ? -3.101 11.643 -2.266 1.00 83.00 162 GLU A C 1
ATOM 1170 O O . GLU A 1 162 ? -4.245 11.188 -2.356 1.00 83.00 162 GLU A O 1
ATOM 1175 N N . SER A 1 163 ? -2.524 12.268 -3.281 1.00 78.12 163 SER A N 1
ATOM 1176 C CA . SER A 1 163 ? -3.179 12.504 -4.560 1.00 78.12 163 SER A CA 1
ATOM 1177 C C . SER A 1 163 ? -3.240 11.244 -5.432 1.00 78.12 163 SER A C 1
ATOM 1179 O O . SER A 1 163 ? -2.237 10.570 -5.674 1.00 78.12 163 SER A O 1
ATOM 1181 N N . TRP A 1 164 ? -4.392 11.000 -6.072 1.00 66.94 164 TRP A N 1
ATOM 1182 C CA . TRP A 1 164 ? -4.516 9.971 -7.117 1.00 66.94 164 TRP A CA 1
ATOM 1183 C C . TRP A 1 164 ? -3.855 10.358 -8.454 1.00 66.94 164 TRP A C 1
ATOM 1185 O O . TRP A 1 164 ? -3.886 9.578 -9.409 1.00 66.94 164 TRP A O 1
ATOM 1195 N N . SER A 1 165 ? -3.261 11.551 -8.583 1.00 59.16 165 SER A N 1
ATOM 1196 C CA . SER A 1 165 ? -2.742 12.067 -9.861 1.00 59.16 165 SER A CA 1
ATOM 1197 C C . SER A 1 165 ? -1.543 11.322 -10.451 1.00 59.16 165 SER A C 1
ATOM 1199 O O . SER A 1 165 ? -1.110 11.639 -11.565 1.00 59.16 165 SER A O 1
ATOM 1201 N N . GLY A 1 166 ? -0.969 10.380 -9.701 1.00 53.41 166 GLY A N 1
ATOM 1202 C CA . GLY A 1 166 ? 0.290 9.722 -10.034 1.00 53.41 166 GLY A CA 1
ATOM 1203 C C . GLY A 1 166 ? 1.501 10.653 -9.894 1.00 53.41 166 GLY A C 1
ATOM 1204 O O . GLY A 1 166 ? 1.360 11.851 -9.638 1.00 53.41 166 GLY A O 1
ATOM 1205 N N . ALA A 1 167 ? 2.701 10.104 -10.105 1.00 54.22 167 ALA A N 1
ATOM 1206 C CA . ALA A 1 167 ? 4.000 10.737 -9.826 1.00 54.22 167 ALA A CA 1
ATOM 1207 C C . ALA A 1 167 ? 4.358 11.972 -10.691 1.00 54.22 167 ALA A C 1
ATOM 1209 O O . ALA A 1 167 ? 5.516 12.375 -10.789 1.00 54.22 167 ALA A O 1
ATOM 1210 N N . THR A 1 168 ? 3.384 12.564 -11.391 1.00 55.88 168 THR A N 1
ATOM 1211 C CA . THR A 1 168 ? 3.590 13.773 -12.203 1.00 55.88 168 THR A CA 1
ATOM 1212 C C . THR A 1 168 ? 3.692 15.044 -11.359 1.00 55.88 168 THR A C 1
ATOM 1214 O O . THR A 1 168 ? 4.057 16.087 -11.901 1.00 55.88 168 THR A O 1
ATOM 1217 N N . GLY A 1 169 ? 3.332 14.981 -10.070 1.00 63.94 169 GLY A N 1
ATOM 1218 C CA . GLY A 1 169 ? 3.428 16.100 -9.131 1.00 63.94 169 GLY A CA 1
ATOM 1219 C C . GLY A 1 169 ? 2.629 17.341 -9.547 1.00 63.94 169 GLY A C 1
ATOM 1220 O O . GLY A 1 169 ? 3.002 18.463 -9.208 1.00 63.94 169 GLY A O 1
ATOM 1221 N N . THR A 1 170 ? 1.554 17.188 -10.330 1.00 69.44 170 THR A N 1
ATOM 1222 C CA . THR A 1 170 ? 0.809 18.332 -10.881 1.00 69.44 170 THR A CA 1
ATOM 1223 C C . THR A 1 170 ? -0.258 18.833 -9.895 1.00 69.44 170 THR A C 1
ATOM 1225 O O . THR A 1 170 ? -1.251 18.135 -9.710 1.00 69.44 170 THR A O 1
ATOM 1228 N N . PRO A 1 171 ? -0.161 20.075 -9.364 1.00 78.81 171 PRO A N 1
ATOM 1229 C CA . PRO A 1 171 ? -1.110 20.594 -8.370 1.00 78.81 171 PRO A CA 1
ATOM 1230 C C . PRO A 1 171 ? -2.579 20.559 -8.806 1.00 78.81 171 PRO A C 1
ATOM 1232 O O . PRO A 1 171 ? -3.481 20.390 -7.999 1.00 78.81 171 PRO A O 1
ATOM 1235 N N . ALA A 1 172 ? -2.845 20.737 -10.103 1.00 73.00 172 ALA A N 1
ATOM 1236 C CA . ALA A 1 172 ? -4.205 20.739 -10.647 1.00 73.00 172 ALA A CA 1
ATOM 1237 C C . ALA A 1 172 ? -4.908 19.371 -10.579 1.00 73.00 172 ALA A C 1
ATOM 1239 O O . ALA A 1 172 ? -6.080 19.286 -10.933 1.00 73.00 172 ALA A O 1
ATOM 1240 N N . MET A 1 173 ? -4.187 18.325 -10.178 1.00 71.44 173 MET A N 1
ATOM 1241 C CA . MET A 1 173 ? -4.668 16.952 -10.122 1.00 71.44 173 MET A CA 1
ATOM 1242 C C . MET A 1 173 ? -4.692 16.401 -8.690 1.00 71.44 173 MET A C 1
ATOM 1244 O O . MET A 1 173 ? -4.988 15.227 -8.524 1.00 71.44 173 MET A O 1
ATOM 1248 N N . ASP A 1 174 ? -4.430 17.231 -7.673 1.00 77.38 174 ASP A N 1
ATOM 1249 C CA . ASP A 1 174 ? -4.388 16.821 -6.259 1.00 77.38 174 ASP A CA 1
ATOM 1250 C C . ASP A 1 174 ? -5.682 16.145 -5.772 1.00 77.38 174 ASP A C 1
ATOM 1252 O O . ASP A 1 174 ? -5.668 15.418 -4.786 1.00 77.38 174 ASP A O 1
ATOM 1256 N N . PHE A 1 175 ? -6.804 16.376 -6.461 1.00 79.81 175 PHE A N 1
ATOM 1257 C CA . PHE A 1 175 ? -8.085 15.747 -6.166 1.00 79.81 175 PHE A CA 1
ATOM 1258 C C . PHE A 1 175 ? -8.649 14.982 -7.381 1.00 79.81 175 PHE A C 1
ATOM 1260 O O . PHE A 1 175 ? -8.543 15.470 -8.512 1.00 79.81 175 PHE A O 1
ATOM 1267 N N . PRO A 1 176 ? -9.334 13.838 -7.172 1.00 78.00 176 PRO A N 1
ATOM 1268 C CA . PRO A 1 176 ? -9.600 13.209 -5.875 1.00 78.00 176 PRO A CA 1
ATOM 1269 C C . PRO A 1 176 ? -8.323 12.666 -5.214 1.00 78.00 176 PRO A C 1
ATOM 1271 O O . PRO A 1 176 ? -7.358 12.340 -5.899 1.00 78.00 176 PRO A O 1
ATOM 1274 N N . ALA A 1 177 ? -8.341 12.571 -3.889 1.00 77.12 177 ALA A N 1
ATOM 1275 C CA . ALA A 1 177 ? -7.247 12.093 -3.051 1.00 77.12 177 ALA A CA 1
ATOM 1276 C C . ALA A 1 177 ? -7.699 10.925 -2.162 1.00 77.12 177 ALA A C 1
ATOM 1278 O O . ALA A 1 177 ? -8.888 10.780 -1.856 1.00 77.12 177 ALA A O 1
ATOM 1279 N N . HIS A 1 178 ? -6.742 10.108 -1.741 1.00 78.94 178 HIS A N 1
ATOM 1280 C CA . HIS A 1 178 ? -6.890 9.163 -0.647 1.00 78.94 178 HIS A CA 1
ATOM 1281 C C . HIS A 1 178 ? -6.543 9.857 0.672 1.00 78.94 178 HIS A C 1
ATOM 1283 O O . HIS A 1 178 ? -5.662 10.706 0.705 1.00 78.94 178 HIS A O 1
ATOM 1289 N N . SER A 1 179 ? -7.225 9.521 1.761 1.00 84.56 179 SER A N 1
ATOM 1290 C CA . SER A 1 179 ? -6.908 10.044 3.087 1.00 84.56 179 SER A CA 1
ATOM 1291 C C . SER A 1 179 ? -7.145 9.008 4.166 1.00 84.56 179 SER A C 1
ATOM 1293 O O . SER A 1 179 ? -8.076 8.203 4.068 1.00 84.56 179 SER A O 1
ATOM 1295 N N . PHE A 1 180 ? -6.339 9.063 5.220 1.00 85.12 180 PHE A N 1
ATOM 1296 C CA . PHE A 1 180 ? -6.534 8.245 6.403 1.00 85.12 180 PHE A CA 1
ATOM 1297 C C . PHE A 1 180 ? -6.059 8.929 7.677 1.00 85.12 180 PHE A C 1
ATOM 1299 O O . PHE A 1 180 ? -5.317 9.906 7.623 1.00 85.12 180 PHE A O 1
ATOM 1306 N N . PHE A 1 181 ? -6.480 8.373 8.811 1.00 87.19 181 PHE A N 1
ATOM 1307 C CA . PHE A 1 181 ? -5.957 8.705 10.129 1.00 87.19 181 PHE A CA 1
ATOM 1308 C C . PHE A 1 181 ? -5.811 7.455 10.993 1.00 87.19 181 PHE A C 1
ATOM 1310 O O . PHE A 1 181 ? -6.684 6.582 10.995 1.00 87.19 181 PHE A O 1
ATOM 1317 N N . ASP A 1 182 ? -4.770 7.469 11.816 1.00 86.50 182 ASP A N 1
ATOM 1318 C CA . ASP A 1 182 ? -4.638 6.662 13.018 1.00 86.50 182 ASP A CA 1
ATOM 1319 C C . ASP A 1 182 ? -5.232 7.410 14.202 1.00 86.50 182 ASP A C 1
ATOM 1321 O O . ASP A 1 182 ? -4.615 8.316 14.768 1.00 86.50 182 ASP A O 1
ATOM 1325 N N . ILE A 1 183 ? -6.454 7.053 14.591 1.00 88.88 183 ILE A N 1
ATOM 1326 C CA . ILE A 1 183 ? -7.135 7.765 15.672 1.00 88.88 183 ILE A CA 1
ATOM 1327 C C . ILE A 1 183 ? -6.841 7.114 17.024 1.00 88.88 183 ILE A C 1
ATOM 1329 O O . ILE A 1 183 ? -7.238 5.979 17.303 1.00 88.88 183 ILE A O 1
ATOM 1333 N N . PHE A 1 184 ? -6.224 7.895 17.908 1.00 91.75 184 PHE A N 1
ATOM 1334 C CA . PHE A 1 184 ? -6.132 7.642 19.342 1.00 91.75 184 PHE A CA 1
ATOM 1335 C C . PHE A 1 184 ? -7.062 8.598 20.081 1.00 91.75 184 PHE A C 1
ATOM 1337 O O . PHE A 1 184 ? -6.945 9.820 19.975 1.00 91.75 184 PHE A O 1
ATOM 1344 N N . CYS A 1 185 ? -8.002 8.046 20.840 1.00 94.38 185 CYS A N 1
ATOM 1345 C CA . CYS A 1 185 ? -9.055 8.827 21.466 1.00 94.38 185 CYS A CA 1
ATOM 1346 C C . CYS A 1 185 ? -9.337 8.401 22.908 1.00 94.38 185 CYS A C 1
ATOM 1348 O O . CYS A 1 185 ? -9.040 7.291 23.357 1.00 94.38 185 CYS A O 1
ATOM 1350 N N . GLU A 1 186 ? -9.930 9.325 23.655 1.00 95.44 186 GLU A N 1
ATOM 1351 C CA . GLU A 1 186 ? -10.654 9.028 24.881 1.00 95.44 186 GLU A CA 1
ATOM 1352 C C . GLU A 1 186 ? -12.152 8.989 24.587 1.00 95.44 186 GLU A C 1
ATOM 1354 O O . GLU A 1 186 ? -12.675 9.842 23.872 1.00 95.44 186 GLU A O 1
ATOM 1359 N N . VAL A 1 187 ? -12.841 8.015 25.175 1.00 94.81 187 VAL A N 1
ATOM 1360 C CA . VAL A 1 187 ? -14.297 7.883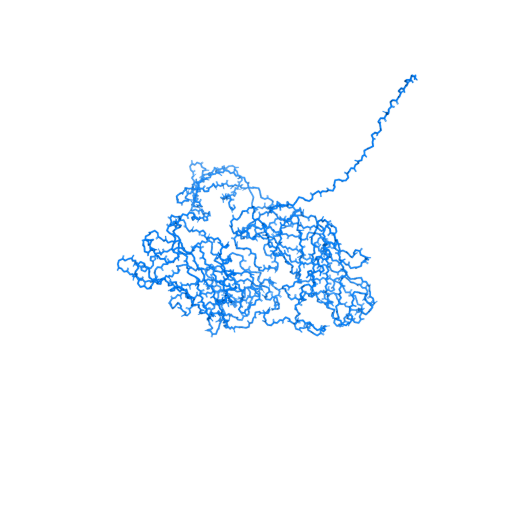 25.107 1.00 94.81 187 VAL A CA 1
ATOM 1361 C C . VAL A 1 187 ? -14.858 7.988 26.514 1.00 94.81 187 VAL A C 1
ATOM 1363 O O . VAL A 1 187 ? -14.543 7.168 27.378 1.00 94.81 187 VAL A O 1
ATOM 1366 N N . ASP A 1 188 ? -15.713 8.975 26.740 1.00 93.38 188 ASP A N 1
ATOM 1367 C CA . ASP A 1 188 ? -16.440 9.140 27.990 1.00 93.38 188 ASP A CA 1
ATOM 1368 C C . ASP A 1 188 ? -17.814 8.484 27.863 1.00 93.38 188 ASP A C 1
ATOM 1370 O O . ASP A 1 188 ? -18.573 8.775 26.936 1.00 93.38 188 ASP A O 1
ATOM 1374 N N . LEU A 1 189 ? -18.143 7.600 28.804 1.00 91.62 189 LEU A N 1
ATOM 1375 C CA . LEU A 1 189 ? -19.495 7.078 28.974 1.00 91.62 189 LEU A CA 1
ATOM 1376 C C . LEU A 1 189 ? -20.086 7.602 30.284 1.00 91.62 189 LEU A C 1
ATOM 1378 O O . LEU A 1 189 ? -19.443 7.481 31.336 1.00 91.62 189 LEU A O 1
ATOM 1382 N N . PRO A 1 190 ? -21.323 8.128 30.259 1.00 90.38 190 PRO A N 1
ATOM 1383 C CA . PRO A 1 190 ? -21.972 8.623 31.458 1.00 90.38 190 PRO A CA 1
ATOM 1384 C C . PRO A 1 190 ? -22.399 7.464 32.357 1.00 90.38 190 PRO A C 1
ATOM 1386 O O . PRO A 1 190 ? -22.440 6.297 31.950 1.00 90.38 190 PRO A O 1
ATOM 1389 N N . SER A 1 191 ? -22.773 7.795 33.592 1.00 89.75 191 SER A N 1
ATOM 1390 C CA . SER A 1 191 ? -23.465 6.836 34.443 1.00 89.75 191 SER A CA 1
ATOM 1391 C C . SER A 1 191 ? -24.807 6.434 33.821 1.00 89.75 191 SER A C 1
ATOM 1393 O O . SER A 1 191 ? -25.496 7.235 33.188 1.00 89.75 191 SER A O 1
ATOM 1395 N N . GLY A 1 192 ? -25.185 5.170 33.979 1.00 86.69 192 GLY A N 1
ATOM 1396 C CA . GLY A 1 192 ? -26.410 4.639 33.392 1.00 86.69 192 GLY A CA 1
ATOM 1397 C C . GLY A 1 192 ? -26.635 3.185 33.774 1.00 86.69 192 GLY A C 1
ATOM 1398 O O . GLY A 1 192 ? -25.723 2.363 33.681 1.00 86.69 192 GLY A O 1
ATOM 1399 N N . GLY A 1 193 ? -27.851 2.859 34.214 1.00 83.62 193 GLY A N 1
ATOM 1400 C CA . GLY A 1 193 ? -28.118 1.562 34.832 1.00 83.62 193 GLY A CA 1
ATOM 1401 C C . GLY A 1 193 ? -27.322 1.396 36.132 1.00 83.62 193 GLY A C 1
ATOM 1402 O O . GLY A 1 193 ? -27.395 2.247 37.017 1.00 83.62 193 GLY A O 1
ATOM 1403 N N . GLY A 1 194 ? -26.552 0.309 36.233 1.00 89.88 194 GLY A N 1
ATOM 1404 C CA . GLY A 1 194 ? -25.597 0.065 37.322 1.00 89.88 194 GLY A CA 1
ATOM 1405 C C . GLY A 1 194 ? -24.176 0.573 37.045 1.00 89.88 194 GLY A C 1
ATOM 1406 O O . GLY A 1 194 ? -23.302 0.425 37.898 1.00 89.88 194 GLY A O 1
ATOM 1407 N N . PHE A 1 195 ? -23.920 1.150 35.867 1.00 93.00 195 PHE A N 1
ATOM 1408 C CA . PHE A 1 195 ? -22.609 1.666 35.489 1.00 93.00 195 PHE A CA 1
ATOM 1409 C C . PHE A 1 195 ? -22.400 3.082 36.054 1.00 93.00 195 PHE A C 1
ATOM 1411 O O . PHE A 1 195 ? -23.230 3.959 35.803 1.00 93.00 195 PHE A O 1
ATOM 1418 N N . PRO A 1 196 ? -21.310 3.347 36.798 1.00 91.75 196 PRO A N 1
ATOM 1419 C CA . PRO A 1 196 ? -21.084 4.643 37.443 1.00 91.75 196 PRO A CA 1
ATOM 1420 C C . PRO A 1 196 ? -20.528 5.725 36.501 1.00 91.75 196 PRO A C 1
ATOM 1422 O O . PRO A 1 196 ? -20.380 6.866 36.928 1.00 91.75 196 PRO A O 1
ATOM 1425 N N . GLY A 1 197 ? -20.255 5.388 35.239 1.00 92.56 197 GLY A N 1
ATOM 1426 C CA . GLY A 1 197 ? -19.557 6.252 34.289 1.00 92.56 197 GLY A CA 1
ATOM 1427 C C . GLY A 1 197 ? -18.047 6.013 34.309 1.00 92.56 197 GLY A C 1
ATOM 1428 O O . GLY A 1 197 ? -17.489 5.606 35.333 1.00 92.56 197 GLY A O 1
ATOM 1429 N N . ALA A 1 198 ? -17.389 6.226 33.171 1.00 94.81 198 ALA A N 1
ATOM 1430 C CA . ALA A 1 198 ? -15.936 6.122 33.053 1.00 94.81 198 ALA A CA 1
ATOM 1431 C C . ALA A 1 198 ? -15.408 6.818 31.795 1.00 94.81 198 ALA A C 1
ATOM 1433 O O . ALA A 1 198 ? -16.111 6.919 30.791 1.00 94.81 198 ALA A O 1
ATOM 1434 N N . THR A 1 199 ? -14.129 7.187 31.844 1.00 95.50 199 THR A N 1
ATOM 1435 C CA . THR A 1 199 ? -13.318 7.491 30.661 1.00 95.50 199 THR A CA 1
ATOM 1436 C C . THR A 1 199 ? -12.560 6.237 30.253 1.00 95.50 199 THR A C 1
ATOM 1438 O O . THR A 1 199 ? -11.927 5.570 31.082 1.00 95.50 199 THR A O 1
ATOM 1441 N N . MET A 1 200 ? -12.604 5.922 28.969 1.00 96.06 200 MET A N 1
ATOM 1442 C CA . MET A 1 200 ? -11.892 4.803 28.371 1.00 96.06 200 MET A CA 1
ATOM 1443 C C . MET A 1 200 ? -10.991 5.291 27.244 1.00 96.06 200 MET A C 1
ATOM 1445 O O . MET A 1 200 ? -11.094 6.437 26.814 1.00 96.06 200 MET A O 1
ATOM 1449 N N . TYR A 1 201 ? -10.098 4.429 26.780 1.00 95.56 201 TYR A N 1
ATOM 1450 C CA . TYR A 1 201 ? -9.186 4.732 25.689 1.00 95.56 201 TYR A CA 1
ATOM 1451 C C . TYR A 1 201 ? -8.848 3.509 24.847 1.00 95.56 201 TYR A C 1
ATOM 1453 O O . TYR A 1 201 ? -8.933 2.382 25.337 1.00 95.56 201 TYR A O 1
ATOM 1461 N N . ASN A 1 202 ? -8.417 3.747 23.613 1.00 92.06 202 ASN A N 1
ATOM 1462 C CA . ASN A 1 202 ? -7.741 2.755 22.790 1.00 92.06 202 ASN A CA 1
ATOM 1463 C C . ASN A 1 202 ? -6.220 2.924 22.887 1.00 92.06 202 ASN A C 1
ATOM 1465 O O . ASN A 1 202 ? -5.714 4.040 22.944 1.00 92.06 202 ASN A O 1
ATOM 1469 N N . ASP A 1 203 ? -5.491 1.813 22.919 1.00 86.75 203 ASP A N 1
ATOM 1470 C CA . ASP A 1 203 ? -4.029 1.780 22.791 1.00 86.75 203 ASP A CA 1
ATOM 1471 C C . ASP A 1 203 ? -3.549 1.165 21.472 1.00 86.75 203 ASP A C 1
ATOM 1473 O O . ASP A 1 203 ? -2.358 1.207 21.183 1.00 86.75 203 ASP A O 1
ATOM 1477 N N . MET A 1 204 ? -4.480 0.670 20.654 1.00 81.75 204 MET A N 1
ATOM 1478 C CA . MET A 1 204 ? -4.284 0.411 19.227 1.00 81.75 204 MET A CA 1
ATOM 1479 C C . MET A 1 204 ? -5.069 1.454 18.428 1.00 81.75 204 MET A C 1
ATOM 1481 O O . MET A 1 204 ? -6.206 1.743 18.814 1.00 81.75 204 MET A O 1
ATOM 1485 N N . PRO A 1 205 ? -4.511 2.039 17.357 1.00 82.44 205 PRO A N 1
ATOM 1486 C CA . PRO A 1 205 ? -5.176 3.098 16.608 1.00 82.44 205 PRO A CA 1
ATOM 1487 C C . PRO A 1 205 ? -6.455 2.589 15.939 1.00 82.44 205 PRO A C 1
ATOM 1489 O O . PRO A 1 205 ? -6.537 1.457 15.460 1.00 82.44 205 PRO A O 1
ATOM 1492 N N . LEU A 1 206 ? -7.470 3.449 15.878 1.00 84.12 206 LEU A N 1
ATOM 1493 C CA . LEU A 1 206 ? -8.592 3.238 14.975 1.00 84.12 206 LEU A CA 1
ATOM 1494 C C . LEU A 1 206 ? -8.166 3.731 13.593 1.00 84.12 206 LEU A C 1
ATOM 1496 O O . LEU A 1 206 ? -8.204 4.935 13.342 1.00 84.12 206 LEU A O 1
ATOM 1500 N N . LEU A 1 207 ? -7.798 2.805 12.707 1.00 80.44 207 LEU A N 1
ATOM 1501 C CA . LEU A 1 207 ? -7.572 3.138 11.305 1.00 80.44 207 LEU A CA 1
ATOM 1502 C C . LEU A 1 207 ? -8.904 3.539 10.669 1.00 80.44 207 LEU A C 1
ATOM 1504 O O . LEU A 1 207 ? -9.845 2.738 10.599 1.00 80.44 207 LEU A O 1
ATOM 1508 N N . ILE A 1 208 ? -8.974 4.774 10.190 1.00 80.88 208 ILE A N 1
ATOM 1509 C CA . ILE A 1 208 ? -10.103 5.289 9.421 1.00 80.88 208 ILE A CA 1
ATOM 1510 C C . ILE A 1 208 ? -9.594 5.816 8.083 1.00 80.88 208 ILE A C 1
ATOM 1512 O O . ILE A 1 208 ? -8.538 6.435 8.027 1.00 80.88 208 ILE A O 1
ATOM 1516 N N . GLN A 1 209 ? -10.329 5.573 6.998 1.00 78.06 209 GLN A N 1
ATOM 1517 C CA . GLN A 1 209 ? -9.887 5.970 5.658 1.00 78.06 209 GLN A CA 1
ATOM 1518 C C . GLN A 1 209 ? -11.037 6.446 4.773 1.00 78.06 209 GLN A C 1
ATOM 1520 O O . GLN A 1 209 ? -12.200 6.089 4.984 1.00 78.06 209 GLN A O 1
ATOM 1525 N N . ASN A 1 210 ? -10.691 7.245 3.769 1.00 78.12 210 ASN A N 1
ATOM 1526 C CA . ASN A 1 210 ? -11.568 7.652 2.689 1.00 78.12 210 ASN A CA 1
ATOM 1527 C C . ASN A 1 210 ? -10.775 7.722 1.377 1.00 78.12 210 ASN A C 1
ATOM 1529 O O . ASN A 1 210 ? -9.760 8.404 1.285 1.00 78.12 210 ASN A O 1
ATOM 1533 N N . THR A 1 211 ? -11.260 7.042 0.342 1.00 75.94 211 THR A N 1
ATOM 1534 C CA . THR A 1 211 ? -10.551 6.912 -0.939 1.00 75.94 211 THR A CA 1
ATOM 1535 C C . THR A 1 211 ? -10.916 7.990 -1.964 1.00 75.94 211 THR A C 1
ATOM 1537 O O . THR A 1 211 ? -10.403 7.962 -3.082 1.00 75.94 211 THR A O 1
ATOM 1540 N N . ASN A 1 212 ? -11.819 8.913 -1.623 1.00 76.75 212 ASN A N 1
ATOM 1541 C CA . ASN A 1 212 ? -12.391 9.891 -2.545 1.00 76.75 212 ASN A CA 1
ATOM 1542 C C . ASN A 1 212 ? -12.565 11.266 -1.881 1.00 76.75 212 ASN A C 1
ATOM 1544 O O . ASN A 1 212 ? -13.640 11.871 -1.924 1.00 76.75 212 ASN A O 1
ATOM 1548 N N . LEU A 1 213 ? -11.501 11.772 -1.262 1.00 82.75 213 LEU A N 1
ATOM 1549 C CA . LEU A 1 213 ? -11.456 13.142 -0.774 1.00 82.75 213 LEU A CA 1
ATOM 1550 C C . LEU A 1 213 ? -11.386 14.105 -1.965 1.00 82.75 213 LEU A C 1
ATOM 1552 O O . LEU A 1 213 ? -10.534 13.954 -2.832 1.00 82.75 213 LEU A O 1
ATOM 1556 N N . THR A 1 214 ? -12.264 15.107 -2.027 1.00 82.62 214 THR A N 1
ATOM 1557 C CA . THR A 1 214 ? -12.353 16.015 -3.191 1.00 82.62 214 THR A CA 1
ATOM 1558 C C . THR A 1 214 ? -11.957 17.462 -2.907 1.00 82.62 214 THR A C 1
ATOM 1560 O O . THR A 1 214 ? -11.935 18.273 -3.831 1.00 82.62 214 THR A O 1
ATOM 1563 N N . SER A 1 215 ? -11.710 17.820 -1.645 1.00 83.12 215 SER A N 1
ATOM 1564 C CA . SER A 1 215 ? -11.345 19.185 -1.249 1.00 83.12 215 SER A CA 1
ATOM 1565 C C . SER A 1 215 ? -10.841 19.260 0.192 1.00 83.12 215 SER A C 1
ATOM 1567 O O . SER A 1 215 ? -11.231 18.441 1.022 1.00 83.12 215 SER A O 1
ATOM 1569 N N . PHE A 1 216 ? -10.100 20.328 0.505 1.00 84.00 216 PHE A N 1
ATOM 1570 C CA . PHE A 1 216 ? -9.915 20.833 1.873 1.00 84.00 216 PHE A CA 1
ATOM 1571 C C . PHE A 1 216 ? -10.774 22.095 2.132 1.00 84.00 216 PHE A C 1
ATOM 1573 O O . PHE A 1 216 ? -10.899 22.923 1.217 1.00 84.00 216 PHE A O 1
ATOM 1580 N N . PRO A 1 217 ? -11.314 22.295 3.356 1.00 80.56 217 PRO A N 1
ATOM 1581 C CA . PRO A 1 217 ? -11.449 21.293 4.419 1.00 80.56 217 PRO A CA 1
ATOM 1582 C C . PRO A 1 217 ? -12.233 20.055 3.943 1.00 80.56 217 PRO A C 1
ATOM 1584 O O . PRO A 1 217 ? -13.068 20.192 3.039 1.00 80.56 217 PRO A O 1
ATOM 1587 N N . PRO A 1 218 ? -11.974 18.861 4.504 1.00 82.69 218 PRO A N 1
ATOM 1588 C CA . PRO A 1 218 ? -12.627 17.634 4.061 1.00 82.69 218 PRO A CA 1
ATOM 1589 C C . PRO A 1 218 ? -14.154 17.701 4.163 1.00 82.69 218 PRO A C 1
ATOM 1591 O O . PRO A 1 218 ? -14.697 18.292 5.094 1.00 82.69 218 PRO A O 1
ATOM 1594 N N . GLN A 1 219 ? -14.846 17.077 3.209 1.00 83.81 219 GLN A N 1
ATOM 1595 C CA . GLN A 1 219 ? -16.299 16.869 3.237 1.00 83.81 219 GLN A CA 1
ATOM 1596 C C . GLN A 1 219 ? -16.605 15.401 2.963 1.00 83.81 219 GLN A C 1
ATOM 1598 O O . GLN A 1 219 ? -17.002 15.025 1.861 1.00 83.81 219 GLN A O 1
ATOM 1603 N N . VAL A 1 220 ? -16.299 14.555 3.940 1.00 84.81 220 VAL A N 1
ATOM 1604 C CA . VAL A 1 220 ? -16.288 13.100 3.778 1.00 84.81 220 VAL A CA 1
ATOM 1605 C C . VAL A 1 220 ? -16.737 12.403 5.053 1.00 84.81 220 VAL A C 1
ATOM 1607 O O . VAL A 1 220 ? -16.675 12.967 6.145 1.00 84.81 220 VAL A O 1
ATOM 1610 N N . VAL A 1 221 ? -17.154 11.148 4.902 1.00 84.62 221 VAL A N 1
ATOM 1611 C CA . VAL A 1 221 ? -17.329 10.220 6.017 1.00 84.62 221 VAL A CA 1
ATOM 1612 C C . VAL A 1 221 ? -16.170 9.234 6.002 1.00 84.62 221 VAL A C 1
ATOM 1614 O O . VAL A 1 221 ? -15.930 8.557 4.999 1.00 84.62 221 VAL A O 1
ATOM 1617 N N . TYR A 1 222 ? -15.462 9.161 7.118 1.00 83.25 222 TYR A N 1
ATOM 1618 C CA . TYR A 1 222 ? -14.490 8.124 7.409 1.00 83.25 222 TYR A CA 1
ATOM 1619 C C . TYR A 1 222 ? -15.171 6.997 8.180 1.00 83.25 222 TYR A C 1
ATOM 1621 O O . TYR A 1 222 ? -15.941 7.260 9.106 1.00 83.25 222 TYR A O 1
ATOM 1629 N N . ILE A 1 223 ? -14.879 5.748 7.820 1.00 80.19 223 ILE A N 1
ATOM 1630 C CA . ILE A 1 223 ? -15.403 4.571 8.516 1.00 80.19 223 ILE A CA 1
ATOM 1631 C C . ILE A 1 223 ? -14.248 3.660 8.929 1.00 80.19 223 ILE A C 1
ATOM 1633 O O . ILE A 1 223 ? -13.378 3.327 8.124 1.00 80.19 223 ILE A O 1
ATOM 1637 N N . HIS A 1 224 ? -14.270 3.238 10.190 1.00 75.81 224 HIS A N 1
ATOM 1638 C CA . HIS A 1 224 ? -13.433 2.171 10.718 1.00 75.81 224 HIS A CA 1
ATOM 1639 C C . HIS A 1 224 ? -14.004 0.817 10.281 1.00 75.81 224 HIS A C 1
ATOM 1641 O O . HIS A 1 224 ? -15.113 0.465 10.681 1.00 75.81 224 HIS A O 1
ATOM 1647 N N . GLY A 1 225 ? -13.267 0.051 9.477 1.00 58.88 225 GLY A N 1
ATOM 1648 C CA . GLY A 1 225 ? -13.745 -1.268 9.039 1.00 58.88 225 GLY A CA 1
ATOM 1649 C C . GLY A 1 225 ? -12.761 -2.142 8.263 1.00 58.88 225 GLY A C 1
ATOM 1650 O O . GLY A 1 225 ? -13.147 -3.230 7.846 1.00 58.88 225 GLY A O 1
ATOM 1651 N N . MET A 1 226 ? -11.516 -1.701 8.050 1.00 57.69 226 MET A N 1
ATOM 1652 C CA . MET A 1 226 ? -10.502 -2.502 7.341 1.00 57.69 226 MET A CA 1
ATOM 1653 C C . MET A 1 226 ? -9.519 -3.230 8.270 1.00 57.69 226 MET A C 1
ATOM 1655 O O . MET A 1 226 ? -8.663 -3.958 7.781 1.00 57.69 226 MET A O 1
ATOM 1659 N N . SER A 1 227 ? -9.664 -3.076 9.588 1.00 64.19 227 SER A N 1
ATOM 1660 C CA . SER A 1 227 ? -8.903 -3.803 10.610 1.00 64.19 227 SER A CA 1
ATOM 1661 C C . SER A 1 227 ? -9.829 -4.671 11.466 1.00 64.19 227 SER A C 1
ATOM 1663 O O . SER A 1 227 ? -11.056 -4.629 11.330 1.00 64.19 227 SER A O 1
ATOM 1665 N N . THR A 1 228 ? -9.260 -5.453 12.379 1.00 73.81 228 THR A N 1
ATOM 1666 C CA . THR A 1 228 ? -10.037 -6.056 13.466 1.00 73.81 228 THR A CA 1
ATOM 1667 C C . THR A 1 228 ? -10.550 -5.011 14.451 1.00 73.81 228 THR A C 1
ATOM 1669 O O . THR A 1 228 ? -10.005 -3.910 14.556 1.00 73.81 228 THR A O 1
ATOM 1672 N N . ALA A 1 229 ? -11.605 -5.375 15.182 1.00 84.88 229 ALA A N 1
ATOM 1673 C CA . ALA A 1 229 ? -12.189 -4.549 16.231 1.00 84.88 229 ALA A CA 1
ATOM 1674 C C . ALA A 1 229 ? -11.140 -4.147 17.285 1.00 84.88 229 ALA A C 1
ATOM 1676 O O . ALA A 1 229 ? -10.316 -4.963 17.698 1.00 84.88 229 ALA A O 1
ATOM 1677 N N . VAL A 1 230 ? -11.199 -2.900 17.758 1.00 87.62 230 VAL A N 1
ATOM 1678 C CA . VAL A 1 230 ? -10.189 -2.330 18.665 1.00 87.62 230 VAL A CA 1
ATOM 1679 C C . VAL A 1 230 ? -10.646 -2.411 20.126 1.00 87.62 230 VAL A C 1
ATOM 1681 O O . VAL A 1 230 ? -11.706 -1.879 20.460 1.00 87.62 230 VAL A O 1
ATOM 1684 N N . PRO A 1 231 ? -9.876 -3.026 21.041 1.00 91.25 231 PRO A N 1
ATOM 1685 C CA . PRO A 1 231 ? -10.170 -3.004 22.469 1.00 91.25 231 PRO A CA 1
ATOM 1686 C C . PRO A 1 231 ? -10.209 -1.583 23.034 1.00 91.25 231 PRO A C 1
ATOM 1688 O O . PRO A 1 231 ? -9.336 -0.761 22.761 1.00 91.25 231 PRO A O 1
ATOM 1691 N N . ILE A 1 232 ? -11.190 -1.320 23.898 1.00 94.81 232 ILE A N 1
ATOM 1692 C CA . ILE A 1 232 ? -11.296 -0.069 24.644 1.00 94.81 232 ILE A CA 1
ATOM 1693 C C . ILE A 1 232 ? -11.174 -0.337 26.146 1.00 94.81 232 ILE A C 1
ATOM 1695 O O . ILE A 1 232 ? -11.843 -1.213 26.706 1.00 94.81 232 ILE A O 1
ATOM 1699 N N . LYS A 1 233 ? -10.265 0.385 26.801 1.00 97.06 233 LYS A N 1
ATOM 1700 C CA . LYS A 1 233 ? -9.766 0.084 28.148 1.00 97.06 233 LYS A CA 1
ATOM 1701 C C . LYS A 1 233 ? -10.094 1.195 29.128 1.00 97.06 233 LYS A C 1
ATOM 1703 O O . LYS A 1 233 ? -10.077 2.369 28.772 1.00 97.06 233 LYS A O 1
ATOM 1708 N N . PHE A 1 234 ? -10.359 0.843 30.381 1.00 97.69 234 PHE A N 1
ATOM 1709 C CA . PHE A 1 234 ? -10.594 1.829 31.433 1.00 97.69 234 PHE A CA 1
ATOM 1710 C C . PHE A 1 234 ? -9.342 2.658 31.712 1.00 97.69 234 PHE A C 1
ATOM 1712 O O . PHE A 1 234 ? -8.275 2.113 31.990 1.00 97.69 234 PHE A O 1
ATOM 1719 N N . ARG A 1 235 ? -9.477 3.987 31.705 1.00 95.31 235 ARG A N 1
ATOM 1720 C CA . ARG A 1 235 ? -8.370 4.906 32.006 1.00 95.31 235 ARG A CA 1
ATOM 1721 C C . ARG A 1 235 ? -7.996 4.902 33.487 1.00 95.31 235 ARG A C 1
ATOM 1723 O O . ARG A 1 235 ? -6.822 4.977 33.833 1.00 95.31 235 ARG A O 1
ATOM 1730 N N . THR A 1 236 ? -8.991 4.812 34.364 1.00 96.06 236 THR A N 1
ATOM 1731 C CA . THR A 1 236 ? -8.817 4.863 35.819 1.00 96.06 236 THR A CA 1
ATOM 1732 C C . THR A 1 236 ? -9.476 3.667 36.495 1.00 96.06 236 THR A C 1
ATOM 1734 O O . THR A 1 236 ? -10.477 3.128 36.021 1.00 96.06 236 THR A O 1
ATOM 1737 N N . ALA A 1 237 ? -8.900 3.240 37.620 1.00 96.31 237 ALA A N 1
ATOM 1738 C CA . ALA A 1 237 ? -9.463 2.173 38.438 1.00 96.31 237 ALA A CA 1
ATOM 1739 C C . ALA A 1 237 ? -10.697 2.664 39.209 1.00 96.31 237 ALA A C 1
ATOM 1741 O O . ALA A 1 237 ? -10.730 3.801 39.680 1.00 96.31 237 ALA A O 1
ATOM 1742 N N . ASN A 1 238 ? -11.668 1.775 39.411 1.00 96.00 238 ASN A N 1
ATOM 1743 C CA . ASN A 1 238 ? -12.824 2.013 40.272 1.00 96.00 238 ASN A CA 1
ATOM 1744 C C . ASN A 1 238 ? -13.117 0.768 41.123 1.00 96.00 238 ASN A C 1
ATOM 1746 O O . ASN A 1 238 ? -14.031 -0.000 40.804 1.00 96.00 238 ASN A O 1
ATOM 1750 N N . PRO A 1 239 ? -12.334 0.512 42.186 1.00 93.44 239 PRO A N 1
ATOM 1751 C CA . PRO A 1 239 ? -12.536 -0.662 43.026 1.00 93.44 239 PRO A CA 1
ATOM 1752 C C . PRO A 1 239 ? -13.927 -0.673 43.695 1.00 93.44 239 PRO A C 1
ATOM 1754 O O . PRO A 1 239 ? -14.382 0.372 44.161 1.00 93.44 239 PRO A O 1
ATOM 1757 N N . PRO A 1 240 ? -14.597 -1.837 43.807 1.00 91.56 240 PRO A N 1
ATOM 1758 C CA . PRO A 1 240 ? -14.124 -3.171 43.425 1.00 91.56 240 PRO A CA 1
ATOM 1759 C C . PRO A 1 240 ? -14.433 -3.558 41.964 1.00 91.56 240 PRO A C 1
ATOM 1761 O O . PRO A 1 240 ? -14.264 -4.719 41.610 1.00 91.56 240 PRO A O 1
ATOM 1764 N N . ASN A 1 241 ? -14.924 -2.632 41.135 1.00 92.44 241 ASN A N 1
ATOM 1765 C CA . ASN A 1 241 ? -15.539 -2.949 39.844 1.00 92.44 241 ASN A CA 1
ATOM 1766 C C . ASN A 1 241 ? -14.519 -3.244 38.732 1.00 92.44 241 ASN A C 1
ATOM 1768 O O . ASN A 1 241 ? -14.739 -4.165 37.952 1.00 92.44 241 ASN A O 1
ATOM 1772 N N . TRP A 1 242 ? -13.429 -2.475 38.643 1.00 96.81 242 TRP A N 1
ATOM 1773 C CA . TRP A 1 242 ? -12.359 -2.671 37.651 1.00 96.81 242 TRP A CA 1
ATOM 1774 C C . TRP A 1 242 ? -11.055 -1.976 38.062 1.00 96.81 242 TRP A C 1
ATOM 1776 O O . TRP A 1 242 ? -11.046 -1.060 38.896 1.00 96.81 242 TRP A O 1
ATOM 1786 N N . ASN A 1 243 ? -9.960 -2.379 37.423 1.00 97.69 243 ASN A N 1
ATOM 1787 C CA . ASN A 1 243 ? -8.659 -1.722 37.467 1.00 97.69 243 ASN A CA 1
ATOM 1788 C C . ASN A 1 243 ? -8.435 -0.849 36.220 1.00 97.69 243 ASN A C 1
ATOM 1790 O O . ASN A 1 243 ? -9.122 -0.981 35.208 1.00 97.69 243 ASN A O 1
ATOM 1794 N N . ALA A 1 244 ? -7.456 0.056 36.285 1.00 95.94 244 ALA A N 1
ATOM 1795 C CA . ALA A 1 244 ? -7.002 0.777 35.098 1.00 95.94 244 ALA A CA 1
ATOM 1796 C C . ALA A 1 244 ? -6.351 -0.206 34.109 1.00 95.94 244 ALA A C 1
ATOM 1798 O O . ALA A 1 244 ? -5.577 -1.068 34.523 1.00 95.94 244 ALA A O 1
ATOM 1799 N N . GLY A 1 245 ? -6.667 -0.070 32.821 1.00 94.44 245 GLY A N 1
ATOM 1800 C CA . GLY A 1 245 ? -6.213 -0.963 31.752 1.00 94.44 245 GLY A CA 1
ATOM 1801 C C . GLY A 1 245 ? -7.122 -2.170 31.490 1.00 94.44 245 GLY A C 1
ATOM 1802 O O . GLY A 1 245 ? -6.966 -2.819 30.454 1.00 94.44 245 GLY A O 1
ATOM 1803 N N . ASP A 1 246 ? -8.102 -2.453 32.357 1.00 96.75 246 ASP A N 1
ATOM 1804 C CA . ASP A 1 246 ? -9.083 -3.512 32.101 1.00 96.75 246 ASP A CA 1
ATOM 1805 C C . ASP A 1 246 ? -9.896 -3.185 30.834 1.00 96.75 246 ASP A C 1
ATOM 1807 O O . ASP A 1 246 ? -10.328 -2.048 30.625 1.00 96.75 246 ASP A O 1
ATOM 1811 N N . THR A 1 247 ? -10.114 -4.183 29.972 1.00 96.19 247 THR A N 1
ATOM 1812 C CA . THR A 1 247 ? -10.844 -4.011 28.703 1.00 96.19 247 THR A CA 1
ATOM 1813 C C . THR A 1 247 ? -12.350 -3.975 28.944 1.00 96.19 247 THR A C 1
ATOM 1815 O O . THR A 1 247 ? -12.957 -5.010 29.233 1.00 96.19 247 THR A O 1
ATOM 1818 N N . PHE A 1 248 ? -12.959 -2.797 28.788 1.00 96.75 248 PHE A N 1
ATOM 1819 C CA . PHE A 1 248 ? -14.405 -2.594 28.905 1.00 96.75 248 PHE A CA 1
ATOM 1820 C C . PHE A 1 248 ? -15.177 -3.293 27.782 1.00 96.75 248 PHE A C 1
ATOM 1822 O O . PHE A 1 248 ? -16.225 -3.901 28.016 1.00 96.75 248 PHE A O 1
ATOM 1829 N N . GLY A 1 249 ? -14.660 -3.213 26.561 1.00 95.56 249 GLY A N 1
ATOM 1830 C CA . GLY A 1 249 ? -15.320 -3.723 25.370 1.00 95.56 249 GLY A CA 1
ATOM 1831 C C . GLY A 1 249 ? -14.409 -3.668 24.152 1.00 95.56 249 GLY A C 1
ATOM 1832 O O . GLY A 1 249 ? -13.243 -3.293 24.257 1.00 95.56 249 GLY A O 1
ATOM 1833 N N . ILE A 1 250 ? -14.963 -4.029 23.004 1.00 92.25 250 ILE A N 1
ATOM 1834 C CA . ILE A 1 250 ? -14.305 -3.936 21.698 1.00 92.25 250 ILE A CA 1
ATOM 1835 C C . ILE A 1 250 ? -15.116 -3.008 20.798 1.00 92.25 250 ILE A C 1
ATOM 1837 O O . ILE A 1 250 ? -16.334 -3.153 20.682 1.00 92.25 250 ILE A O 1
ATOM 1841 N N . LEU A 1 251 ? -14.449 -2.020 20.214 1.00 90.75 251 LEU A N 1
ATOM 1842 C CA . LEU A 1 251 ? -15.019 -1.071 19.274 1.00 90.75 251 LEU A CA 1
ATOM 1843 C C . LEU A 1 251 ? -15.137 -1.760 17.913 1.00 90.75 251 LEU A C 1
ATOM 1845 O O . LEU A 1 251 ? -14.140 -2.088 17.279 1.00 90.75 251 LEU A O 1
ATOM 1849 N N . MET A 1 252 ? -16.379 -2.028 17.519 1.00 86.56 252 MET A N 1
ATOM 1850 C CA . MET A 1 252 ? -16.735 -2.846 16.356 1.00 86.56 252 MET A CA 1
ATOM 1851 C C . MET A 1 252 ? -16.906 -2.017 15.088 1.00 86.56 252 MET A C 1
ATOM 1853 O O . MET A 1 252 ? -16.748 -2.514 13.979 1.00 86.56 252 MET A O 1
ATOM 1857 N N . LEU A 1 253 ? -17.323 -0.766 15.253 1.00 80.62 253 LEU A N 1
ATOM 1858 C CA . LEU A 1 253 ? -17.612 0.144 14.161 1.00 80.62 253 LEU A CA 1
ATOM 1859 C C . LEU A 1 253 ? -17.566 1.566 14.706 1.00 80.62 253 LEU A C 1
ATOM 1861 O O . LEU A 1 253 ? -18.176 1.852 15.739 1.00 80.62 253 LEU A O 1
ATOM 1865 N N . ALA A 1 254 ? -16.866 2.449 14.009 1.00 84.69 254 ALA A N 1
ATOM 1866 C CA . ALA A 1 254 ? -16.852 3.876 14.284 1.00 84.69 254 ALA A CA 1
ATOM 1867 C C . ALA A 1 254 ? -16.888 4.638 12.964 1.00 84.69 254 ALA A C 1
ATOM 1869 O O . ALA A 1 254 ? -16.232 4.249 11.998 1.00 84.69 254 ALA A O 1
ATOM 1870 N N . GLY A 1 255 ? -17.665 5.713 12.930 1.00 85.62 255 GLY A N 1
ATOM 1871 C CA . GLY A 1 255 ? -17.719 6.626 11.800 1.00 85.62 255 GLY A CA 1
ATOM 1872 C C . GLY A 1 255 ? -17.431 8.046 12.250 1.00 85.62 255 GLY A C 1
ATOM 1873 O O . GLY A 1 255 ? -17.854 8.440 13.338 1.00 85.62 255 GLY A O 1
ATOM 1874 N N . HIS A 1 256 ? -16.734 8.800 11.405 1.00 88.25 256 HIS A N 1
ATOM 1875 C CA . HIS A 1 256 ? -16.404 10.209 11.606 1.00 88.25 256 HIS A CA 1
ATOM 1876 C C . HIS A 1 256 ? -16.738 10.988 10.333 1.00 88.25 256 HIS A C 1
ATOM 1878 O O . HIS A 1 256 ? -16.090 10.831 9.302 1.00 88.25 256 HIS A O 1
ATOM 1884 N N . GLY A 1 257 ? -17.790 11.800 10.390 1.00 85.44 257 GLY A N 1
ATOM 1885 C CA . GLY A 1 257 ? -18.160 12.719 9.318 1.00 85.44 257 GLY A CA 1
ATOM 1886 C C . GLY A 1 257 ? -17.499 14.076 9.518 1.00 85.44 257 GLY A C 1
ATOM 1887 O O . GLY A 1 257 ? -17.500 14.588 10.633 1.00 85.44 257 GLY A O 1
ATOM 1888 N N . VAL A 1 258 ? -16.986 14.670 8.445 1.00 83.94 258 VAL A N 1
ATOM 1889 C CA . VAL A 1 258 ? -16.425 16.027 8.412 1.00 83.94 258 VAL A CA 1
ATOM 1890 C C . VAL A 1 258 ? -17.196 16.839 7.369 1.00 83.94 258 VAL A C 1
ATOM 1892 O O . VAL A 1 258 ? -17.385 16.351 6.257 1.00 83.94 258 VAL A O 1
ATOM 1895 N N . PHE A 1 259 ? -17.695 18.033 7.709 1.00 85.56 259 PHE A N 1
ATOM 1896 C CA . PHE A 1 259 ? -18.611 18.805 6.850 1.00 85.56 259 PHE A CA 1
ATOM 1897 C C . PHE A 1 259 ? -18.606 20.317 7.161 1.00 85.56 259 PHE A C 1
ATOM 1899 O O . PHE A 1 259 ? -18.010 20.763 8.139 1.00 85.56 259 PHE A O 1
ATOM 1906 N N . SER A 1 260 ? -19.260 21.130 6.315 1.00 77.88 260 SER A N 1
ATOM 1907 C CA . SER A 1 260 ? -19.183 22.605 6.402 1.00 77.88 260 SER A CA 1
ATOM 1908 C C . SER A 1 260 ? -20.515 23.371 6.405 1.00 77.88 260 SER A C 1
ATOM 1910 O O . SER A 1 260 ? -20.516 24.566 6.703 1.00 77.88 260 SER A O 1
ATOM 1912 N N . ASN A 1 261 ? -21.646 22.751 6.049 1.00 70.31 261 ASN A N 1
ATOM 1913 C CA . ASN A 1 261 ? -22.850 23.501 5.660 1.00 70.31 261 ASN A CA 1
ATOM 1914 C C . ASN A 1 261 ? -24.203 22.917 6.113 1.00 70.31 261 ASN A C 1
ATOM 1916 O O . ASN A 1 261 ? -25.081 23.715 6.443 1.00 70.31 261 ASN A O 1
ATOM 1920 N N . ASP A 1 262 ? -24.404 21.593 6.157 1.00 83.38 262 ASP A N 1
ATOM 1921 C CA . ASP A 1 262 ? -25.677 20.996 6.611 1.00 83.38 262 ASP A CA 1
ATOM 1922 C C . ASP A 1 262 ? -25.492 19.769 7.519 1.00 83.38 262 ASP A C 1
ATOM 1924 O O . ASP A 1 262 ? -25.161 18.673 7.067 1.00 83.38 262 ASP A O 1
ATOM 1928 N N . GLN A 1 263 ? -25.782 19.955 8.811 1.00 85.12 263 GLN A N 1
ATOM 1929 C CA . GLN A 1 263 ? -25.684 18.913 9.834 1.00 85.12 263 GLN A CA 1
ATOM 1930 C C . GLN A 1 263 ? -26.714 17.794 9.650 1.00 85.12 263 GLN A C 1
ATOM 1932 O O . GLN A 1 263 ? -26.415 16.647 9.971 1.00 85.12 263 GLN A O 1
ATOM 1937 N N . ALA A 1 264 ? -27.918 18.087 9.154 1.00 86.88 264 ALA A N 1
ATOM 1938 C CA . ALA A 1 264 ? -28.952 17.064 9.019 1.00 86.88 264 ALA A CA 1
ATOM 1939 C C . ALA A 1 264 ? -28.597 16.083 7.896 1.00 86.88 264 ALA A C 1
ATOM 1941 O O . ALA A 1 264 ? -28.657 14.870 8.093 1.00 86.88 264 ALA A O 1
ATOM 1942 N N . THR A 1 265 ? -28.152 16.614 6.754 1.00 86.50 265 THR A N 1
ATOM 1943 C CA . THR A 1 265 ? -27.639 15.802 5.645 1.00 86.50 265 THR A CA 1
ATOM 1944 C C . THR A 1 265 ? -26.380 15.038 6.058 1.00 86.50 265 THR A C 1
ATOM 1946 O O . THR A 1 265 ? -26.340 13.826 5.885 1.00 86.50 265 THR A O 1
ATOM 1949 N N . ALA A 1 266 ? -25.407 15.690 6.708 1.00 86.88 266 ALA A N 1
ATOM 1950 C CA . ALA A 1 266 ? -24.189 15.019 7.174 1.00 86.88 266 ALA A CA 1
ATOM 1951 C C . ALA A 1 266 ? -24.471 13.892 8.188 1.00 86.88 266 ALA A C 1
ATOM 1953 O O . ALA A 1 266 ? -23.805 12.858 8.173 1.00 86.88 266 ALA A O 1
ATOM 1954 N N . THR A 1 267 ? -25.482 14.069 9.045 1.00 89.12 267 THR A N 1
ATOM 1955 C CA . THR A 1 267 ? -25.941 13.026 9.975 1.00 89.12 267 THR A CA 1
ATOM 1956 C C . THR A 1 267 ? -26.514 11.836 9.215 1.00 89.12 267 THR A C 1
ATOM 1958 O O . THR A 1 267 ? -26.126 10.700 9.477 1.00 89.12 267 THR A O 1
ATOM 1961 N N . ALA A 1 268 ? -27.387 12.092 8.238 1.00 88.75 268 ALA A N 1
ATOM 1962 C CA . ALA A 1 268 ? -27.954 11.042 7.402 1.00 88.75 268 ALA A CA 1
ATOM 1963 C C . ALA A 1 268 ? -26.868 10.302 6.602 1.00 88.75 268 ALA A C 1
ATOM 1965 O O . ALA A 1 268 ? -26.904 9.077 6.516 1.00 88.75 268 ALA A O 1
ATOM 1966 N N . ASP A 1 269 ? -25.882 11.017 6.058 1.00 87.62 269 ASP A N 1
ATOM 1967 C CA . ASP A 1 269 ? -24.762 10.428 5.320 1.00 87.62 269 ASP A CA 1
ATOM 1968 C C . ASP A 1 269 ? -23.888 9.541 6.218 1.00 87.62 269 ASP A C 1
ATOM 1970 O O . ASP A 1 269 ? -23.556 8.417 5.831 1.00 87.62 269 ASP A O 1
ATOM 1974 N N . LEU A 1 270 ? -23.575 9.994 7.439 1.00 89.00 270 LEU A N 1
ATOM 1975 C CA . LEU A 1 270 ? -22.848 9.206 8.437 1.00 89.00 270 LEU A CA 1
ATOM 1976 C C . LEU A 1 270 ? -23.608 7.925 8.808 1.00 89.00 270 LEU A C 1
ATOM 1978 O O . LEU A 1 270 ? -23.040 6.833 8.774 1.00 89.00 270 LEU A O 1
ATOM 1982 N N . GLU A 1 271 ? -24.894 8.036 9.140 1.00 90.06 271 GLU A N 1
ATOM 1983 C CA . GLU A 1 271 ? -25.723 6.885 9.511 1.00 90.06 271 GLU A CA 1
ATOM 1984 C C . GLU A 1 271 ? -25.895 5.909 8.340 1.00 90.06 271 GLU A C 1
ATOM 1986 O O . GLU A 1 271 ? -25.818 4.694 8.527 1.00 90.06 271 GLU A O 1
ATOM 1991 N N . ASN A 1 272 ? -26.069 6.413 7.116 1.00 89.00 272 ASN A N 1
ATOM 1992 C CA . ASN A 1 272 ? -26.131 5.585 5.913 1.00 89.00 272 ASN A CA 1
ATOM 1993 C C . ASN A 1 272 ? -24.821 4.819 5.690 1.00 89.00 272 ASN A C 1
ATOM 1995 O O . ASN A 1 272 ? -24.861 3.616 5.426 1.00 89.00 272 ASN A O 1
ATOM 1999 N N . ALA A 1 273 ? -23.670 5.481 5.841 1.00 86.44 273 ALA A N 1
ATOM 2000 C CA . ALA A 1 273 ? -22.364 4.840 5.721 1.00 86.44 273 ALA A CA 1
ATOM 2001 C C . ALA A 1 273 ? -22.153 3.763 6.802 1.00 86.44 273 ALA A C 1
ATOM 2003 O O . ALA A 1 273 ? -21.724 2.650 6.493 1.00 86.44 273 ALA A O 1
ATOM 2004 N N . LEU A 1 274 ? -22.534 4.043 8.051 1.00 87.25 274 LEU A N 1
ATOM 2005 C CA . LEU A 1 274 ? -22.470 3.081 9.159 1.00 87.25 274 LEU A CA 1
ATOM 2006 C C . LEU A 1 274 ? -23.415 1.887 8.979 1.00 87.25 274 LEU A C 1
ATOM 2008 O O . LEU A 1 274 ? -23.093 0.777 9.395 1.00 87.25 274 LEU A O 1
ATOM 2012 N N . ASN A 1 275 ? -24.581 2.089 8.370 1.00 87.62 275 ASN A N 1
ATOM 2013 C CA . ASN A 1 275 ? -25.526 1.009 8.082 1.00 87.62 275 ASN A CA 1
ATOM 2014 C C . ASN A 1 275 ? -25.090 0.150 6.887 1.00 87.62 275 ASN A C 1
ATOM 2016 O O . ASN A 1 275 ? -25.416 -1.035 6.833 1.00 87.62 275 ASN A O 1
ATOM 2020 N N . ALA A 1 276 ? -24.363 0.737 5.935 1.00 85.12 276 ALA A N 1
ATOM 2021 C CA . ALA A 1 276 ? -23.808 0.027 4.787 1.00 85.12 276 ALA A CA 1
ATOM 2022 C C . ALA A 1 276 ? -22.532 -0.761 5.127 1.00 85.12 276 ALA A C 1
ATOM 2024 O O . ALA A 1 276 ? -22.179 -1.686 4.393 1.00 85.12 276 ALA A O 1
ATOM 2025 N N . THR A 1 277 ? -21.849 -0.410 6.220 1.00 83.19 277 THR A N 1
ATOM 2026 C CA . THR A 1 277 ? -20.575 -1.023 6.606 1.00 83.19 277 THR A CA 1
ATOM 2027 C C . THR A 1 277 ? -20.799 -2.169 7.600 1.00 83.19 277 THR A C 1
ATOM 2029 O O . THR A 1 277 ? -21.404 -1.959 8.655 1.00 83.19 277 THR A O 1
ATOM 2032 N N . PRO A 1 278 ? -20.312 -3.388 7.303 1.00 84.06 278 PRO A N 1
ATOM 2033 C CA . PRO A 1 278 ? -20.266 -4.473 8.277 1.00 84.06 278 PRO A CA 1
ATOM 2034 C C . PRO A 1 278 ? -19.395 -4.121 9.488 1.00 84.06 278 PRO A C 1
ATOM 2036 O O . PRO A 1 278 ? -18.426 -3.378 9.375 1.00 84.06 278 PRO A O 1
ATOM 2039 N N . GLU A 1 279 ? -19.712 -4.697 10.643 1.00 85.88 279 GLU A N 1
ATOM 2040 C CA . GLU A 1 279 ? -18.866 -4.566 11.831 1.00 85.88 279 GLU A CA 1
ATOM 2041 C C . GLU A 1 279 ? -17.519 -5.275 11.637 1.00 85.88 279 GLU A C 1
ATOM 2043 O O . GLU A 1 279 ? -17.447 -6.340 11.012 1.00 85.88 279 GLU A O 1
ATOM 2048 N N . ALA A 1 280 ? -16.466 -4.682 12.200 1.00 83.12 280 ALA A N 1
ATOM 2049 C CA . ALA A 1 280 ? -15.117 -5.216 12.161 1.00 83.12 280 ALA A CA 1
ATOM 2050 C C . ALA A 1 280 ? -15.072 -6.620 12.786 1.00 83.12 280 ALA A C 1
ATOM 2052 O O . ALA A 1 280 ? -15.711 -6.876 13.812 1.00 83.12 280 ALA A O 1
ATOM 2053 N N . PRO A 1 281 ? -14.320 -7.557 12.198 1.00 83.50 281 PRO A N 1
ATOM 2054 C CA . PRO A 1 281 ? -14.191 -8.886 12.763 1.00 83.50 281 PRO A CA 1
ATOM 2055 C C . PRO A 1 281 ? -13.440 -8.856 14.101 1.00 83.50 281 PRO A C 1
ATOM 2057 O O . PRO A 1 281 ? -12.564 -8.022 14.331 1.00 83.50 281 PRO A O 1
ATOM 2060 N N . VAL A 1 282 ? -13.775 -9.793 14.986 1.00 86.31 282 VAL A N 1
ATOM 2061 C CA . VAL A 1 282 ? -13.211 -9.882 16.340 1.00 86.31 282 VAL A CA 1
ATOM 2062 C C . VAL A 1 282 ? -12.200 -11.006 16.448 1.00 86.31 282 VAL A C 1
ATOM 2064 O O . VAL A 1 282 ? -12.375 -12.077 15.864 1.00 86.31 282 VAL A O 1
ATOM 2067 N N . GLU A 1 283 ? -11.175 -10.815 17.265 1.00 85.00 283 GLU A N 1
ATOM 2068 C CA . GLU A 1 283 ? -10.259 -11.900 17.601 1.00 85.00 283 GLU A CA 1
ATOM 2069 C C . GLU A 1 283 ? -10.996 -13.088 18.256 1.00 85.00 283 GLU A C 1
ATOM 2071 O O . GLU A 1 283 ? -11.992 -12.896 18.968 1.00 85.00 283 GLU A O 1
ATOM 2076 N N . PRO A 1 284 ? -10.501 -14.333 18.107 1.00 85.44 284 PRO A N 1
ATOM 2077 C CA . PRO A 1 284 ? -11.153 -15.518 18.665 1.00 85.44 284 PRO A CA 1
ATOM 2078 C C . PRO A 1 284 ? -11.401 -15.468 20.172 1.00 85.44 284 PRO A C 1
ATOM 2080 O O . PRO A 1 284 ? -12.384 -16.038 20.647 1.00 85.44 284 PRO A O 1
ATOM 2083 N N . GLN A 1 285 ? -10.558 -14.759 20.927 1.00 86.56 285 GLN A N 1
ATOM 2084 C CA . GLN A 1 285 ? -10.744 -14.570 22.367 1.00 86.56 285 GLN A CA 1
ATOM 2085 C C . GLN A 1 285 ? -12.015 -13.778 22.727 1.00 86.56 285 GLN A C 1
ATOM 2087 O O . GLN A 1 285 ? -12.533 -13.912 23.837 1.00 86.56 285 GLN A O 1
ATOM 2092 N N . TYR A 1 286 ? -12.562 -13.011 21.782 1.00 90.50 286 TYR A N 1
ATOM 2093 C CA . TYR A 1 286 ? -13.772 -12.209 21.956 1.00 90.50 286 TYR A CA 1
ATOM 2094 C C . TYR A 1 286 ? -15.016 -12.817 21.295 1.00 90.50 286 TYR A C 1
ATOM 2096 O O . TYR A 1 286 ? -16.124 -12.322 21.498 1.00 90.50 286 TYR A O 1
ATOM 2104 N N . ALA A 1 287 ? -14.878 -13.925 20.558 1.00 88.44 287 ALA A N 1
ATOM 2105 C CA . ALA A 1 287 ? -15.967 -14.537 19.787 1.00 88.44 287 ALA A CA 1
ATOM 2106 C C . ALA A 1 287 ? -17.211 -14.887 20.630 1.00 88.44 287 ALA A C 1
ATOM 2108 O O . ALA A 1 287 ? -18.330 -14.899 20.126 1.00 88.44 287 ALA A O 1
ATOM 2109 N N . GLY A 1 288 ? -17.023 -15.166 21.925 1.00 91.50 288 GLY A N 1
ATOM 2110 C CA . GLY A 1 288 ? -18.105 -15.487 22.859 1.00 91.50 288 GLY A CA 1
ATOM 2111 C C . GLY A 1 288 ? -18.784 -14.283 23.523 1.00 91.50 288 GLY A C 1
ATOM 2112 O O . GLY A 1 288 ? -19.659 -14.487 24.362 1.00 91.50 288 GLY A O 1
ATOM 2113 N N . TRP A 1 289 ? -18.378 -13.045 23.224 1.00 95.31 289 TRP A N 1
ATOM 2114 C CA . TRP A 1 289 ? -18.857 -11.861 23.952 1.00 95.31 289 TRP A CA 1
ATOM 2115 C C . TRP A 1 289 ? -20.269 -11.428 23.545 1.00 95.31 289 TRP A C 1
ATOM 2117 O O . TRP A 1 289 ? -21.028 -10.935 24.385 1.00 95.31 289 TRP A O 1
ATOM 2127 N N . ALA A 1 290 ? -20.640 -11.648 22.283 1.00 93.88 290 ALA A N 1
ATOM 2128 C CA . ALA A 1 290 ? -21.949 -11.316 21.733 1.00 93.88 290 ALA A CA 1
ATOM 2129 C C . ALA A 1 290 ? -22.384 -12.334 20.663 1.00 93.88 290 ALA A C 1
ATOM 2131 O O . ALA A 1 290 ? -21.541 -12.986 20.046 1.00 93.88 290 ALA A O 1
ATOM 2132 N N . PRO A 1 291 ? -23.697 -12.498 20.424 1.00 92.44 291 PRO A N 1
ATOM 2133 C CA . PRO A 1 291 ? -24.182 -13.338 19.337 1.00 92.44 291 PRO A CA 1
ATOM 2134 C C . PRO A 1 291 ? -23.905 -12.696 17.970 1.00 92.44 291 PRO A C 1
ATOM 2136 O O . PRO A 1 291 ? -24.083 -11.494 17.800 1.00 92.44 291 PRO A O 1
ATOM 2139 N N . GLY A 1 292 ? -23.551 -13.517 16.978 1.00 86.50 292 GLY A N 1
ATOM 2140 C CA . GLY A 1 292 ? -23.443 -13.084 15.579 1.00 86.50 292 GLY A CA 1
ATOM 2141 C C . GLY A 1 292 ? -22.158 -12.337 15.214 1.00 86.50 292 GLY A C 1
ATOM 2142 O O . GLY A 1 292 ? -22.089 -11.809 14.110 1.00 86.50 292 GLY A O 1
ATOM 2143 N N . LEU A 1 293 ? -21.153 -12.311 16.097 1.00 88.06 293 LEU A N 1
ATOM 2144 C CA . LEU A 1 293 ? -19.855 -11.710 15.789 1.00 88.06 293 LEU A CA 1
ATOM 2145 C C . LEU A 1 293 ? -19.140 -12.478 14.676 1.00 88.06 293 LEU A C 1
ATOM 2147 O O . LEU A 1 293 ? -19.016 -13.705 14.724 1.00 88.06 293 LEU A O 1
ATOM 2151 N N . THR A 1 294 ? -18.625 -11.735 13.701 1.00 86.25 294 THR A N 1
ATOM 2152 C CA . THR A 1 294 ? -17.713 -12.273 12.692 1.00 86.25 294 THR A CA 1
ATOM 2153 C C . THR A 1 294 ? -16.339 -12.422 13.325 1.00 86.25 294 THR A C 1
ATOM 2155 O O . THR A 1 294 ? -15.778 -11.453 13.826 1.00 86.25 294 THR A O 1
ATOM 2158 N N . MET A 1 295 ? -15.785 -13.630 13.323 1.00 84.19 295 MET A N 1
ATOM 2159 C CA . MET A 1 295 ? -14.420 -13.846 13.797 1.00 84.19 295 MET A CA 1
ATOM 2160 C C . MET A 1 295 ? -13.409 -13.413 12.738 1.00 84.19 295 MET A C 1
ATOM 2162 O O . MET A 1 295 ? -13.589 -13.706 11.554 1.00 84.19 295 MET A O 1
ATOM 2166 N N . ALA A 1 296 ? -12.319 -12.791 13.183 1.00 77.31 296 ALA A N 1
ATOM 2167 C CA . ALA A 1 296 ? -11.131 -12.576 12.377 1.00 77.31 296 ALA A CA 1
ATOM 2168 C C . ALA A 1 296 ? -10.655 -13.937 11.867 1.00 77.31 296 ALA A C 1
ATOM 2170 O O . ALA A 1 296 ? -10.413 -14.874 12.635 1.00 77.31 296 ALA A O 1
ATOM 2171 N N . SER A 1 297 ? -10.648 -14.077 10.546 1.00 69.62 297 SER A N 1
ATOM 2172 C CA . SER A 1 297 ? -10.397 -15.356 9.894 1.00 69.62 297 SER A CA 1
ATOM 2173 C C . SER A 1 297 ? -8.897 -15.552 9.657 1.00 69.62 297 SER A C 1
ATOM 2175 O O . SER A 1 297 ? -8.122 -14.600 9.708 1.00 69.62 297 SER A O 1
ATOM 2177 N N . ALA A 1 298 ? -8.479 -16.776 9.318 1.00 65.19 298 ALA A N 1
ATOM 2178 C CA . ALA A 1 298 ? -7.103 -17.045 8.890 1.00 65.19 298 ALA A CA 1
ATOM 2179 C C . ALA A 1 298 ? -6.674 -16.224 7.653 1.00 65.19 298 ALA A C 1
ATOM 2181 O O . ALA A 1 298 ? -5.490 -16.147 7.355 1.00 65.19 298 ALA A O 1
ATOM 2182 N N . SER A 1 299 ? -7.618 -15.615 6.927 1.00 68.06 299 SER A N 1
ATOM 2183 C CA . SER A 1 299 ? -7.325 -14.682 5.835 1.00 68.06 299 SER A CA 1
ATOM 2184 C C . SER A 1 299 ? -6.785 -13.328 6.301 1.00 68.06 299 SER A C 1
ATOM 2186 O O . SER A 1 299 ? -6.303 -12.584 5.459 1.00 68.06 299 SER A O 1
ATOM 2188 N N . MET A 1 300 ? -6.913 -12.998 7.592 1.00 73.56 300 MET A N 1
ATOM 2189 C CA . MET A 1 300 ? -6.467 -11.732 8.192 1.00 73.56 300 MET A CA 1
ATOM 2190 C C . MET A 1 300 ? -5.129 -11.860 8.925 1.00 73.56 300 MET A C 1
ATOM 2192 O O . MET A 1 300 ? -4.667 -10.891 9.510 1.00 73.56 300 MET A O 1
ATOM 2196 N N . ILE A 1 301 ? -4.528 -13.053 8.900 1.00 85.81 301 ILE A N 1
ATOM 2197 C CA . ILE A 1 301 ? -3.245 -13.339 9.537 1.00 85.81 301 ILE A CA 1
ATOM 2198 C C . ILE A 1 301 ? -2.246 -13.824 8.486 1.00 85.81 301 ILE A C 1
ATOM 2200 O O . ILE A 1 301 ? -2.612 -14.506 7.523 1.00 85.81 301 ILE A O 1
ATOM 2204 N N . PHE A 1 302 ? -0.964 -13.563 8.699 1.00 91.06 302 PHE A N 1
ATOM 2205 C CA . PHE A 1 302 ? 0.110 -14.203 7.958 1.00 91.06 302 PHE A CA 1
ATOM 2206 C C . PHE A 1 302 ? 0.176 -15.679 8.355 1.00 91.06 302 PHE A C 1
ATOM 2208 O O . PHE A 1 302 ? 0.580 -16.058 9.458 1.00 91.06 302 PHE A O 1
ATOM 2215 N N . GLY A 1 303 ? -0.275 -16.538 7.440 1.00 87.06 303 GLY A N 1
ATOM 2216 C CA . GLY A 1 303 ? -0.243 -17.983 7.626 1.00 87.06 303 GLY A CA 1
ATOM 2217 C C . GLY A 1 303 ? 1.184 -18.543 7.685 1.00 87.06 303 GLY A C 1
ATOM 2218 O O . GLY A 1 303 ? 2.158 -17.886 7.333 1.00 87.06 303 GLY A O 1
ATOM 2219 N N . GLY A 1 304 ? 1.319 -19.819 8.053 1.00 90.88 304 GLY A N 1
ATOM 2220 C CA . GLY A 1 304 ? 2.612 -20.516 8.004 1.00 90.88 304 GLY A CA 1
ATOM 2221 C C . GLY A 1 304 ? 3.160 -20.684 6.579 1.00 90.88 304 GLY A C 1
ATOM 2222 O O . GLY A 1 304 ? 2.414 -20.528 5.614 1.00 90.88 304 GLY A O 1
ATOM 2223 N N . GLN A 1 305 ? 4.440 -21.047 6.462 1.00 95.81 305 GLN A N 1
ATOM 2224 C CA . GLN A 1 305 ? 5.147 -21.271 5.193 1.00 95.81 305 GLN A CA 1
ATOM 2225 C C . GLN A 1 305 ? 4.328 -22.098 4.191 1.00 95.81 305 GLN A C 1
ATOM 2227 O O . GLN A 1 305 ? 3.751 -23.130 4.541 1.00 95.81 305 GLN A O 1
ATOM 2232 N N . GLY A 1 306 ? 4.311 -21.678 2.927 1.00 95.31 306 GLY A N 1
ATOM 2233 C CA . GLY A 1 306 ? 3.552 -22.375 1.893 1.00 95.31 306 GLY A CA 1
ATOM 2234 C C . GLY A 1 306 ? 3.649 -21.734 0.516 1.00 95.31 306 GLY A C 1
ATOM 2235 O O . GLY A 1 306 ? 4.274 -20.693 0.345 1.00 95.31 306 GLY A O 1
ATOM 2236 N N . ASP A 1 307 ? 3.032 -22.388 -0.466 1.00 96.00 307 ASP A N 1
ATOM 2237 C CA . ASP A 1 307 ? 2.865 -21.842 -1.812 1.00 96.00 307 ASP A CA 1
ATOM 2238 C C . ASP A 1 307 ? 1.435 -21.324 -1.980 1.00 96.00 307 ASP A C 1
ATOM 2240 O O . ASP A 1 307 ? 0.482 -22.091 -1.816 1.00 96.00 307 ASP A O 1
ATOM 2244 N N . ASP A 1 308 ? 1.288 -20.078 -2.413 1.00 94.38 308 ASP A N 1
ATOM 2245 C CA . ASP A 1 308 ? 0.017 -19.540 -2.871 1.00 94.38 308 ASP A CA 1
ATOM 2246 C C . ASP A 1 308 ? -0.124 -19.775 -4.382 1.00 94.38 308 ASP A C 1
ATOM 2248 O O . ASP A 1 308 ? 0.736 -19.399 -5.188 1.00 94.38 308 ASP A O 1
ATOM 2252 N N . LEU A 1 309 ? -1.216 -20.436 -4.772 1.00 95.50 309 LEU A N 1
ATOM 2253 C CA . LEU A 1 309 ? -1.579 -20.680 -6.168 1.00 95.50 309 LEU A CA 1
ATOM 2254 C C . LEU A 1 309 ? -2.590 -19.634 -6.620 1.00 95.50 309 LEU A C 1
ATOM 2256 O O . LEU A 1 309 ? -3.629 -19.461 -5.986 1.00 95.50 309 LEU A O 1
ATOM 2260 N N . THR A 1 310 ? -2.300 -18.955 -7.725 1.00 95.44 310 THR A N 1
ATOM 2261 C CA . THR A 1 310 ? -3.103 -17.819 -8.179 1.00 95.44 310 THR A CA 1
ATOM 2262 C C . THR A 1 310 ? -3.066 -17.639 -9.698 1.00 95.44 310 THR A C 1
ATOM 2264 O O . THR A 1 310 ? -2.329 -18.314 -10.421 1.00 95.44 310 THR A O 1
ATOM 2267 N N . TYR A 1 311 ? -3.895 -16.722 -10.182 1.00 96.75 311 TYR A N 1
ATOM 2268 C CA . TYR A 1 311 ? -3.922 -16.258 -11.564 1.00 96.75 311 TYR A CA 1
ATOM 2269 C C . TYR A 1 311 ? -3.038 -15.017 -11.719 1.00 96.75 311 TYR A C 1
ATOM 2271 O O . TYR A 1 311 ? -2.748 -14.317 -10.746 1.00 96.75 311 TYR A O 1
ATOM 2279 N N . SER A 1 312 ? -2.589 -14.716 -12.932 1.00 97.12 312 SER A N 1
ATOM 2280 C CA . SER A 1 312 ? -1.881 -13.466 -13.202 1.00 97.12 312 SER A CA 1
ATOM 2281 C C . SER A 1 312 ? -2.202 -12.884 -14.563 1.00 97.12 312 SER A C 1
ATOM 2283 O O . SER A 1 312 ? -2.160 -13.602 -15.560 1.00 97.12 312 SER A O 1
ATOM 2285 N N . LEU A 1 313 ? -2.439 -11.573 -14.598 1.00 97.06 313 LEU A N 1
ATOM 2286 C CA . LEU A 1 313 ? -2.412 -10.758 -15.811 1.00 97.06 313 LEU A CA 1
ATOM 2287 C C . LEU A 1 313 ? -1.134 -9.922 -15.858 1.00 97.06 313 LEU A C 1
ATOM 2289 O O . LEU A 1 313 ? -0.655 -9.457 -14.827 1.00 97.06 313 LEU A O 1
ATOM 2293 N N . GLY A 1 314 ? -0.603 -9.696 -17.056 1.00 94.50 314 GLY A N 1
ATOM 2294 C CA . GLY A 1 314 ? 0.592 -8.879 -17.247 1.00 94.50 314 GLY A CA 1
ATOM 2295 C C . GLY A 1 314 ? 0.552 -8.055 -18.525 1.00 94.50 314 GLY A C 1
ATOM 2296 O O . GLY A 1 314 ? 0.034 -8.499 -19.552 1.00 94.50 314 GLY A O 1
ATOM 2297 N N . MET A 1 315 ? 1.132 -6.857 -18.468 1.00 92.56 315 MET A N 1
ATOM 2298 C CA . MET A 1 315 ? 1.384 -6.010 -19.634 1.00 92.56 315 MET A CA 1
ATOM 2299 C C . MET A 1 315 ? 2.623 -5.144 -19.391 1.00 92.56 315 MET A C 1
ATOM 2301 O O . MET A 1 315 ? 2.868 -4.711 -18.266 1.00 92.56 315 MET A O 1
ATOM 2305 N N . PHE A 1 316 ? 3.408 -4.883 -20.437 1.00 91.75 316 PHE A N 1
ATOM 2306 C CA . PHE A 1 316 ? 4.604 -4.044 -20.344 1.00 91.75 316 PHE A CA 1
ATOM 2307 C C . PHE A 1 316 ? 4.784 -3.130 -21.557 1.00 91.75 316 PHE A C 1
ATOM 2309 O O . PHE A 1 316 ? 4.242 -3.374 -22.641 1.00 91.75 316 PHE A O 1
ATOM 2316 N N . ARG A 1 317 ? 5.603 -2.088 -21.381 1.00 92.88 317 ARG A N 1
ATOM 2317 C CA . ARG A 1 317 ? 6.024 -1.171 -22.443 1.00 92.88 317 ARG A CA 1
ATOM 2318 C C . ARG A 1 317 ? 7.527 -0.910 -22.409 1.00 92.88 317 ARG A C 1
ATOM 2320 O O . ARG A 1 317 ? 8.102 -0.638 -21.357 1.00 92.88 317 ARG A O 1
ATOM 2327 N N . LEU A 1 318 ? 8.144 -0.945 -23.587 1.00 94.06 318 LEU A N 1
ATOM 2328 C CA . LEU A 1 318 ? 9.571 -0.714 -23.806 1.00 94.06 318 LEU A CA 1
ATOM 2329 C C . LEU A 1 318 ? 9.803 0.514 -24.691 1.00 94.06 318 LEU A C 1
ATOM 2331 O O . LEU A 1 318 ? 9.106 0.664 -25.695 1.00 94.06 318 LEU A O 1
ATOM 2335 N N . ALA A 1 319 ? 10.838 1.309 -24.414 1.00 96.56 319 ALA A N 1
ATOM 2336 C CA . ALA A 1 319 ? 11.510 2.089 -25.459 1.00 96.56 319 ALA A CA 1
ATOM 2337 C C . ALA A 1 319 ? 12.568 1.208 -26.133 1.00 96.56 319 ALA A C 1
ATOM 2339 O O . ALA A 1 319 ? 13.427 0.638 -25.459 1.00 96.56 319 ALA A O 1
ATOM 2340 N N . VAL A 1 320 ? 12.501 1.087 -27.461 1.00 96.50 320 VAL A N 1
ATOM 2341 C CA . VAL A 1 320 ? 13.398 0.206 -28.226 1.00 96.50 320 VAL A CA 1
ATOM 2342 C C . VAL A 1 320 ? 14.656 0.964 -28.634 1.00 96.50 320 VAL A C 1
ATOM 2344 O O . VAL A 1 320 ? 14.581 2.071 -29.176 1.00 96.50 320 VAL A O 1
ATOM 2347 N N . ASN A 1 321 ? 15.814 0.342 -28.418 1.00 96.75 321 ASN A N 1
ATOM 2348 C CA . ASN A 1 321 ? 17.109 0.877 -28.819 1.00 96.75 321 ASN A CA 1
ATOM 2349 C C . ASN A 1 321 ? 17.112 1.200 -30.328 1.00 96.75 321 ASN A C 1
ATOM 2351 O O . ASN A 1 321 ? 16.764 0.321 -31.126 1.00 96.75 321 ASN A O 1
ATOM 2355 N N . PRO A 1 322 ? 17.530 2.414 -30.745 1.00 96.56 322 PRO A N 1
ATOM 2356 C CA . PRO A 1 322 ? 17.609 2.822 -32.148 1.00 96.56 322 PRO A CA 1
ATOM 2357 C C . PRO A 1 322 ? 18.260 1.803 -33.089 1.00 96.56 322 PRO A C 1
ATOM 2359 O O . PRO A 1 322 ? 17.805 1.659 -34.223 1.00 96.56 322 PRO A O 1
ATOM 2362 N N . ALA A 1 323 ? 19.263 1.054 -32.618 1.00 94.94 323 ALA A N 1
ATOM 2363 C CA . ALA A 1 323 ? 19.941 0.021 -33.402 1.00 94.94 323 ALA A CA 1
ATOM 2364 C C . ALA A 1 323 ? 19.015 -1.129 -33.845 1.00 94.94 323 ALA A C 1
ATOM 2366 O O . ALA A 1 323 ? 19.246 -1.734 -34.890 1.00 94.94 323 ALA A O 1
ATOM 2367 N N . PHE A 1 324 ? 17.950 -1.409 -33.086 1.00 94.00 324 PHE A N 1
ATOM 2368 C CA . PHE A 1 324 ? 17.044 -2.540 -33.314 1.00 94.00 324 PHE A CA 1
ATOM 2369 C C . PHE A 1 324 ? 15.643 -2.120 -33.778 1.00 94.00 324 PHE A C 1
ATOM 2371 O O . PHE A 1 324 ? 14.818 -2.975 -34.092 1.00 94.00 324 PHE A O 1
ATOM 2378 N N . GLN A 1 325 ? 15.353 -0.818 -33.888 1.00 94.06 325 GLN A N 1
ATOM 2379 C CA . GLN A 1 325 ? 14.021 -0.334 -34.282 1.00 94.06 325 GLN A CA 1
ATOM 2380 C C . GLN A 1 325 ? 13.600 -0.780 -35.690 1.00 94.06 325 GLN A C 1
ATOM 2382 O O . GLN A 1 325 ? 12.409 -0.936 -35.952 1.00 94.06 325 GLN A O 1
ATOM 2387 N N . SER A 1 326 ? 14.551 -1.012 -36.599 1.00 91.06 326 SER A N 1
ATOM 2388 C CA . SER A 1 326 ? 14.261 -1.538 -37.941 1.00 91.06 326 SER A CA 1
ATOM 2389 C C . SER A 1 326 ? 13.657 -2.948 -37.904 1.00 91.06 326 SER A C 1
ATOM 2391 O O . SER A 1 326 ? 12.845 -3.280 -38.767 1.00 91.06 326 SER A O 1
ATOM 2393 N N . LEU A 1 327 ? 13.977 -3.744 -36.876 1.00 89.50 327 LEU A N 1
ATOM 2394 C CA . LEU A 1 327 ? 13.432 -5.090 -36.667 1.00 89.50 327 LEU A CA 1
ATOM 2395 C C . LEU A 1 327 ? 11.961 -5.071 -36.220 1.00 89.50 327 LEU A C 1
ATOM 2397 O O . LEU A 1 327 ? 11.279 -6.089 -36.305 1.00 89.50 327 LEU A O 1
ATOM 2401 N N . MET A 1 328 ? 11.463 -3.917 -35.766 1.00 90.44 328 MET A N 1
ATOM 2402 C CA . MET A 1 328 ? 10.098 -3.746 -35.260 1.00 90.44 328 MET A CA 1
ATOM 2403 C C . MET A 1 328 ? 9.077 -3.403 -36.351 1.00 90.44 328 MET A C 1
ATOM 2405 O O . MET A 1 328 ? 7.889 -3.247 -36.066 1.00 90.44 328 MET A O 1
ATOM 2409 N N . SER A 1 329 ? 9.511 -3.244 -37.604 1.00 86.50 329 SER A N 1
ATOM 2410 C CA . SER A 1 329 ? 8.607 -2.895 -38.702 1.00 86.50 329 SER A CA 1
ATOM 2411 C C . SER A 1 329 ? 7.499 -3.944 -38.860 1.00 86.50 329 SER A C 1
ATOM 2413 O O . SER A 1 329 ? 7.777 -5.125 -39.052 1.00 86.50 329 SER A O 1
ATOM 2415 N N . GLY A 1 330 ? 6.237 -3.514 -38.759 1.00 82.50 330 GLY A N 1
ATOM 2416 C CA . GLY A 1 330 ? 5.069 -4.401 -38.829 1.00 82.50 330 GLY A CA 1
ATOM 2417 C C . GLY A 1 330 ? 4.838 -5.277 -37.591 1.00 82.50 330 GLY A C 1
ATOM 2418 O O . GLY A 1 330 ? 3.923 -6.097 -37.600 1.00 82.50 330 GLY A O 1
ATOM 2419 N N . TYR A 1 331 ? 5.630 -5.110 -36.528 1.00 87.62 331 TYR A N 1
ATOM 2420 C CA . TYR A 1 331 ? 5.483 -5.882 -35.299 1.00 87.62 331 TYR A CA 1
ATOM 2421 C C . TYR A 1 331 ? 4.225 -5.447 -34.512 1.00 87.62 331 TYR A C 1
ATOM 2423 O O . TYR A 1 331 ? 4.040 -4.248 -34.274 1.00 87.62 331 TYR A O 1
ATOM 2431 N N . PRO A 1 332 ? 3.363 -6.378 -34.058 1.00 88.38 332 PRO A N 1
ATOM 2432 C CA . PRO A 1 332 ? 2.181 -6.043 -33.262 1.00 88.38 332 PRO A CA 1
ATOM 2433 C C . PRO A 1 332 ? 2.519 -5.286 -31.969 1.00 88.38 332 PRO A C 1
ATOM 2435 O O . PRO A 1 332 ? 3.300 -5.755 -31.150 1.00 88.38 332 PRO A O 1
ATOM 2438 N N . GLY A 1 333 ? 1.914 -4.114 -31.767 1.00 90.31 333 GLY A N 1
ATOM 2439 C CA . GLY A 1 333 ? 2.169 -3.277 -30.586 1.00 90.31 333 GLY A CA 1
ATOM 2440 C C . GLY A 1 333 ? 3.382 -2.343 -30.701 1.00 90.31 333 GLY A C 1
ATOM 2441 O O . GLY A 1 333 ? 3.655 -1.594 -29.761 1.00 90.31 333 GLY A O 1
ATOM 2442 N N . TRP A 1 334 ? 4.093 -2.333 -31.837 1.00 94.31 334 TRP A N 1
ATOM 2443 C CA . TRP A 1 334 ? 5.115 -1.325 -32.139 1.00 94.31 334 TRP A CA 1
ATOM 2444 C C . TRP A 1 334 ? 4.494 -0.008 -32.617 1.00 94.31 334 TRP A C 1
ATOM 2446 O O . TRP A 1 334 ? 3.669 0.012 -33.531 1.00 94.31 334 TRP A O 1
ATOM 2456 N N . ASN A 1 335 ? 4.952 1.112 -32.055 1.00 95.00 335 ASN A N 1
ATOM 2457 C CA . ASN A 1 335 ? 4.607 2.454 -32.508 1.00 95.00 335 ASN A CA 1
ATOM 2458 C C . ASN A 1 335 ? 5.856 3.185 -33.023 1.00 95.00 335 ASN A C 1
ATOM 2460 O O . ASN A 1 335 ? 6.717 3.606 -32.251 1.00 95.00 335 ASN A O 1
ATOM 2464 N N . ALA A 1 336 ? 5.932 3.381 -34.341 1.00 93.94 336 ALA A N 1
ATOM 2465 C CA . ALA A 1 336 ? 7.079 4.009 -34.997 1.00 93.94 336 ALA A CA 1
ATOM 2466 C C . ALA A 1 336 ? 7.242 5.511 -34.691 1.00 93.94 336 ALA A C 1
ATOM 2468 O O . ALA A 1 336 ? 8.347 6.033 -34.822 1.00 93.94 336 ALA A O 1
ATOM 2469 N N . SER A 1 337 ? 6.180 6.209 -34.280 1.00 94.19 337 SER A N 1
ATOM 2470 C CA . SER A 1 337 ? 6.250 7.635 -33.931 1.00 94.19 337 SER A CA 1
ATOM 2471 C C . SER A 1 337 ? 6.789 7.826 -32.521 1.00 94.19 337 SER A C 1
ATOM 2473 O O . SER A 1 337 ? 7.660 8.660 -32.287 1.00 94.19 337 SER A O 1
ATOM 2475 N N . THR A 1 338 ? 6.299 7.023 -31.578 1.00 94.81 338 THR A N 1
ATOM 2476 C CA . THR A 1 338 ? 6.712 7.114 -30.177 1.00 94.81 338 THR A CA 1
ATOM 2477 C C . THR A 1 338 ? 7.931 6.248 -29.874 1.00 94.81 338 THR A C 1
ATOM 2479 O O . THR A 1 338 ? 8.537 6.414 -28.828 1.00 94.81 338 THR A O 1
ATOM 2482 N N . ARG A 1 339 ? 8.342 5.346 -30.769 1.00 96.81 339 ARG A N 1
ATOM 2483 C CA . ARG A 1 339 ? 9.441 4.387 -30.547 1.00 96.81 339 ARG A CA 1
ATOM 2484 C C . ARG A 1 339 ? 9.205 3.437 -29.367 1.00 96.81 339 ARG A C 1
ATOM 2486 O O . ARG A 1 339 ? 10.163 2.935 -28.775 1.00 96.81 339 ARG A O 1
ATOM 2493 N N . ARG A 1 340 ? 7.934 3.182 -29.034 1.00 95.25 340 ARG A N 1
ATOM 2494 C CA . ARG A 1 340 ? 7.542 2.247 -27.974 1.00 95.25 340 ARG A CA 1
ATOM 2495 C C . ARG A 1 340 ? 7.003 0.934 -28.526 1.00 95.25 340 ARG A C 1
ATOM 2497 O O . ARG A 1 340 ? 6.250 0.924 -29.498 1.00 95.25 340 ARG A O 1
ATOM 2504 N N . LEU A 1 341 ? 7.354 -0.156 -27.853 1.00 94.06 341 LEU A N 1
ATOM 2505 C CA . LEU A 1 341 ? 6.744 -1.472 -28.011 1.00 94.06 341 LEU A CA 1
ATOM 2506 C C . LEU A 1 341 ? 5.861 -1.750 -26.794 1.00 94.06 341 LEU A C 1
ATOM 2508 O O . LEU A 1 341 ? 6.359 -1.728 -25.674 1.00 94.06 341 LEU A O 1
ATOM 2512 N N . THR A 1 342 ? 4.576 -2.020 -27.013 1.00 93.50 342 THR A N 1
ATOM 2513 C CA . THR A 1 342 ? 3.644 -2.459 -25.962 1.00 93.50 342 THR A CA 1
ATOM 2514 C C . THR A 1 342 ? 3.315 -3.931 -26.169 1.00 93.50 342 THR A C 1
ATOM 2516 O O . THR A 1 342 ? 3.017 -4.343 -27.292 1.00 93.50 342 THR A O 1
ATOM 2519 N N . SER A 1 343 ? 3.393 -4.726 -25.105 1.00 92.69 343 SER A N 1
ATOM 2520 C CA . SER A 1 343 ? 3.030 -6.141 -25.155 1.00 92.69 343 SER A CA 1
ATOM 2521 C C . SER A 1 343 ? 1.526 -6.320 -25.408 1.00 92.69 343 SER A C 1
ATOM 2523 O O . SER A 1 343 ? 0.734 -5.431 -25.088 1.00 92.69 343 SER A O 1
ATOM 2525 N N . PRO A 1 344 ? 1.083 -7.483 -25.918 1.00 93.12 344 PRO A N 1
ATOM 2526 C CA . PRO A 1 344 ? -0.301 -7.897 -25.716 1.00 93.12 344 PRO A CA 1
ATOM 2527 C C . PRO A 1 344 ? -0.582 -8.099 -24.216 1.00 93.12 344 PRO A C 1
ATOM 2529 O O . PRO A 1 344 ? 0.341 -8.138 -23.396 1.00 93.12 344 PRO A O 1
ATOM 2532 N N . LEU A 1 345 ? -1.856 -8.278 -23.866 1.00 95.31 345 LEU A N 1
ATOM 2533 C CA . LEU A 1 345 ? -2.232 -8.796 -22.554 1.00 95.31 345 LEU A CA 1
ATOM 2534 C C . LEU A 1 345 ? -1.718 -10.236 -22.417 1.00 95.31 345 LEU A C 1
ATOM 2536 O O . LEU A 1 345 ? -1.952 -11.066 -23.300 1.00 95.31 345 LEU A O 1
ATOM 2540 N N . LEU A 1 346 ? -1.025 -10.520 -21.319 1.00 96.75 346 LEU A N 1
ATOM 2541 C CA . LEU A 1 346 ? -0.489 -11.838 -20.994 1.00 96.75 346 LEU A CA 1
ATOM 2542 C C . LEU A 1 346 ? -1.255 -12.433 -19.813 1.00 96.75 346 LEU A C 1
ATOM 2544 O O . LEU A 1 346 ? -1.676 -11.697 -18.924 1.00 96.75 346 LEU A O 1
ATOM 2548 N N . PHE A 1 347 ? -1.401 -13.758 -19.793 1.00 98.06 347 PHE A N 1
ATOM 2549 C CA . PHE A 1 347 ? -2.107 -14.476 -18.733 1.00 98.06 347 PHE A CA 1
ATOM 2550 C C . PHE A 1 347 ? -1.362 -15.746 -18.302 1.00 98.06 347 PHE A C 1
ATOM 2552 O O . PHE A 1 347 ? -0.864 -16.492 -19.149 1.00 98.06 347 PHE A O 1
ATOM 2559 N N . ASP A 1 348 ? -1.312 -16.001 -16.994 1.00 98.25 348 ASP A N 1
ATOM 2560 C CA . ASP A 1 348 ? -0.947 -17.291 -16.392 1.00 98.25 348 ASP A CA 1
ATOM 2561 C C . ASP A 1 348 ? -2.080 -17.744 -15.466 1.00 98.25 348 ASP A C 1
ATOM 2563 O O . ASP A 1 348 ? -2.546 -16.987 -14.616 1.00 98.25 348 ASP A O 1
ATOM 2567 N N . SER A 1 349 ? -2.527 -18.990 -15.614 1.00 96.88 349 SER A N 1
ATOM 2568 C CA . SER A 1 349 ? -3.564 -19.576 -14.762 1.00 96.88 349 SER A CA 1
ATOM 2569 C C . SER A 1 349 ? -3.017 -20.368 -13.575 1.00 96.88 349 SER A C 1
ATOM 2571 O O . SER A 1 349 ? -3.785 -21.012 -12.866 1.00 96.88 349 SER A O 1
ATOM 2573 N N . THR A 1 350 ? -1.693 -20.426 -13.422 1.00 96.88 350 THR A N 1
ATOM 2574 C CA . THR A 1 350 ? -1.000 -21.287 -12.455 1.00 96.88 350 THR A CA 1
ATOM 2575 C C . THR A 1 350 ? 0.205 -20.599 -11.816 1.00 96.88 350 THR A C 1
ATOM 2577 O O . THR A 1 350 ? 1.194 -21.270 -11.490 1.00 96.88 350 THR A O 1
ATOM 2580 N N . THR A 1 351 ? 0.139 -19.275 -11.655 1.00 97.44 351 THR A N 1
ATOM 2581 C CA . THR A 1 351 ? 1.169 -18.519 -10.945 1.00 97.44 351 THR A CA 1
ATOM 2582 C C . THR A 1 351 ? 1.324 -19.086 -9.544 1.00 97.44 351 THR A C 1
ATOM 2584 O O . THR A 1 351 ? 0.344 -19.424 -8.874 1.00 97.44 351 THR A O 1
ATOM 2587 N N . LYS A 1 352 ? 2.574 -19.207 -9.111 1.00 97.44 352 LYS A N 1
ATOM 2588 C CA . LYS A 1 352 ? 2.921 -19.708 -7.792 1.00 97.44 352 LYS A CA 1
ATOM 2589 C C . LYS A 1 352 ? 3.871 -18.740 -7.110 1.00 97.44 352 LYS A C 1
ATOM 2591 O O . LYS A 1 352 ? 4.971 -18.507 -7.622 1.00 97.44 352 LYS A O 1
ATOM 2596 N N . ILE A 1 353 ? 3.455 -18.262 -5.945 1.00 96.69 353 ILE A N 1
ATOM 2597 C CA . ILE A 1 353 ? 4.258 -17.441 -5.042 1.00 96.69 353 ILE A CA 1
ATOM 2598 C C . ILE A 1 353 ? 4.551 -18.279 -3.802 1.00 96.69 353 ILE A C 1
ATOM 2600 O O . ILE A 1 353 ? 3.637 -18.849 -3.217 1.00 96.69 353 ILE A O 1
ATOM 2604 N N . GLY A 1 354 ? 5.820 -18.434 -3.444 1.00 96.75 354 GLY A N 1
ATOM 2605 C CA . GLY A 1 354 ? 6.198 -19.039 -2.171 1.00 96.75 354 GLY A CA 1
ATOM 2606 C C . GLY A 1 354 ? 6.223 -17.968 -1.089 1.00 96.75 354 GLY A C 1
ATOM 2607 O O . GLY A 1 354 ? 6.643 -16.848 -1.367 1.00 96.75 354 GLY A O 1
ATOM 2608 N N . ARG A 1 355 ? 5.822 -18.314 0.134 1.00 96.25 355 ARG A N 1
ATOM 2609 C CA . ARG A 1 355 ? 5.944 -17.461 1.325 1.00 96.25 355 ARG A CA 1
ATOM 2610 C C . ARG A 1 355 ? 6.531 -18.224 2.509 1.00 96.25 355 ARG A C 1
ATOM 2612 O O . ARG A 1 355 ? 6.359 -19.446 2.603 1.00 96.25 355 ARG A O 1
ATOM 2619 N N . SER A 1 356 ? 7.251 -17.529 3.382 1.00 97.19 356 SER A N 1
ATOM 2620 C CA . SER A 1 356 ? 7.711 -18.053 4.671 1.00 97.19 356 SER A CA 1
ATOM 2621 C C . SER A 1 356 ? 6.560 -18.140 5.681 1.00 97.19 356 SER A C 1
ATOM 2623 O O . SER A 1 356 ? 5.419 -17.775 5.395 1.00 97.19 356 SER A O 1
ATOM 2625 N N . GLY A 1 357 ? 6.851 -18.663 6.876 1.00 95.00 357 GLY A N 1
ATOM 2626 C CA . GLY A 1 357 ? 6.032 -18.341 8.046 1.00 95.00 357 GLY A CA 1
ATOM 2627 C C . GLY A 1 357 ? 6.267 -16.892 8.490 1.00 95.00 357 GLY A C 1
ATOM 2628 O O . GLY A 1 357 ? 7.261 -16.298 8.059 1.00 95.00 357 GLY A O 1
ATOM 2629 N N . PRO A 1 358 ? 5.385 -16.338 9.341 1.00 94.00 358 PRO A N 1
ATOM 2630 C CA . PRO A 1 358 ? 5.550 -14.989 9.860 1.00 94.00 358 PRO A CA 1
ATOM 2631 C C . PRO A 1 358 ? 6.822 -14.877 10.693 1.00 94.00 358 PRO A C 1
ATOM 2633 O O . PRO A 1 358 ? 7.150 -15.772 11.481 1.00 94.00 358 PRO A O 1
ATOM 2636 N N . LEU A 1 359 ? 7.504 -13.757 10.525 1.00 92.75 359 LEU A N 1
ATOM 2637 C CA . LEU A 1 359 ? 8.670 -13.348 11.288 1.00 92.75 359 LEU A CA 1
ATOM 2638 C C . LEU A 1 359 ? 8.515 -11.874 11.695 1.00 92.75 359 LEU A C 1
ATOM 2640 O O . LEU A 1 359 ? 7.435 -11.301 11.545 1.00 92.75 359 LEU A O 1
ATOM 2644 N N . GLN A 1 360 ? 9.546 -11.323 12.329 1.00 89.50 360 GLN A N 1
ATOM 2645 C CA . GLN A 1 360 ? 9.562 -9.942 12.802 1.00 89.50 360 GLN A CA 1
ATOM 2646 C C . GLN A 1 360 ? 10.713 -9.190 12.141 1.00 89.50 360 GLN A C 1
ATOM 2648 O O . GLN A 1 360 ? 11.840 -9.703 12.167 1.00 89.50 360 GLN A O 1
ATOM 2653 N N . GLU A 1 361 ? 10.425 -7.976 11.678 1.00 84.38 361 GLU A N 1
ATOM 2654 C CA . GLU A 1 361 ? 11.398 -7.052 11.096 1.00 84.38 361 GLU A CA 1
ATOM 2655 C C . GLU A 1 361 ? 12.567 -6.841 12.069 1.00 84.38 361 GLU A C 1
ATOM 2657 O O . GLU A 1 361 ? 12.379 -6.592 13.271 1.00 84.38 361 GLU A O 1
ATOM 2662 N N . GLY A 1 362 ? 13.793 -6.982 11.566 1.00 82.56 362 GLY A N 1
ATOM 2663 C CA . GLY A 1 362 ? 15.037 -6.892 12.329 1.00 82.56 362 GLY A CA 1
ATOM 2664 C C . GLY A 1 362 ? 15.369 -8.111 13.201 1.00 82.56 362 GLY A C 1
ATOM 2665 O O . GLY A 1 362 ? 16.329 -8.073 13.983 1.00 82.56 362 GLY A O 1
ATOM 2666 N N . SER A 1 363 ? 14.601 -9.201 13.114 1.00 88.81 363 SER A N 1
ATOM 2667 C CA . SER A 1 363 ? 14.918 -10.451 13.812 1.00 88.81 363 SER A CA 1
ATOM 2668 C C . SER A 1 363 ? 16.116 -11.184 13.187 1.00 88.81 363 SER A C 1
ATOM 2670 O O . SER A 1 363 ? 16.520 -10.964 12.048 1.00 88.81 363 SER A O 1
ATOM 2672 N N . ALA A 1 364 ? 1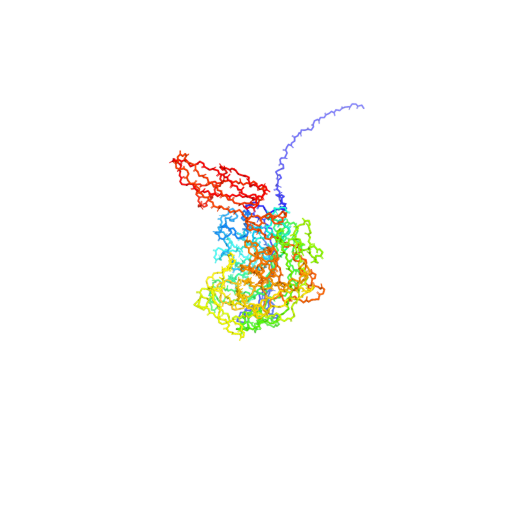6.699 -12.141 13.919 1.00 90.00 364 ALA A N 1
ATOM 2673 C CA . ALA A 1 364 ? 17.774 -12.973 13.366 1.00 90.00 364 ALA A CA 1
ATOM 2674 C C . ALA A 1 364 ? 17.311 -13.832 12.172 1.00 90.00 364 ALA A C 1
ATOM 2676 O O . ALA A 1 364 ? 18.133 -14.212 11.341 1.00 90.00 364 ALA A O 1
ATOM 2677 N N . ALA A 1 365 ? 16.016 -14.159 12.115 1.00 90.44 365 ALA A N 1
ATOM 2678 C CA . ALA A 1 365 ? 15.410 -14.912 11.023 1.00 90.44 365 ALA A CA 1
ATOM 2679 C C . ALA A 1 365 ? 15.266 -14.044 9.765 1.00 90.44 365 ALA A C 1
ATOM 2681 O O . ALA A 1 365 ? 15.600 -14.502 8.679 1.00 90.44 365 ALA A O 1
ATOM 2682 N N . ASP A 1 366 ? 14.864 -12.790 9.941 1.00 87.62 366 ASP A N 1
ATOM 2683 C CA . ASP A 1 366 ? 14.807 -11.770 8.893 1.00 87.62 366 ASP A CA 1
ATOM 2684 C C . ASP A 1 366 ? 16.204 -11.547 8.267 1.00 87.62 366 ASP A C 1
ATOM 2686 O O . ASP A 1 366 ? 16.483 -11.883 7.107 1.00 87.62 366 ASP A O 1
ATOM 2690 N N . THR A 1 367 ? 17.172 -11.155 9.099 1.00 87.62 367 THR A N 1
ATOM 2691 C CA . THR A 1 367 ? 18.532 -10.853 8.628 1.00 87.62 367 THR A CA 1
ATOM 2692 C C . THR A 1 367 ? 19.287 -12.095 8.127 1.00 87.62 367 THR A C 1
ATOM 2694 O O . THR A 1 367 ? 20.084 -12.014 7.188 1.00 87.62 367 THR A O 1
ATOM 2697 N N . GLY A 1 368 ? 19.096 -13.248 8.778 1.00 88.94 368 GLY A N 1
ATOM 2698 C CA . GLY A 1 368 ? 19.828 -14.494 8.507 1.00 88.94 368 GLY A CA 1
ATOM 2699 C C . GLY A 1 368 ? 19.182 -15.405 7.461 1.00 88.94 368 GLY A C 1
ATOM 2700 O O . GLY A 1 368 ? 19.857 -16.282 6.916 1.00 88.94 368 GLY A O 1
ATOM 2701 N N . GLY A 1 369 ? 17.904 -15.181 7.169 1.00 93.19 369 GLY A N 1
ATOM 2702 C CA . GLY A 1 369 ? 17.109 -15.888 6.181 1.00 93.19 369 GLY A CA 1
ATOM 2703 C C . GLY A 1 369 ? 16.188 -16.970 6.734 1.00 93.19 369 GLY A C 1
ATOM 2704 O O . GLY A 1 369 ? 16.509 -17.692 7.681 1.00 93.19 369 GLY A O 1
ATOM 2705 N N . VAL A 1 370 ? 15.050 -17.131 6.059 1.00 96.25 370 VAL A N 1
ATOM 2706 C CA . VAL A 1 370 ? 13.993 -18.101 6.375 1.00 96.25 370 VAL A CA 1
ATOM 2707 C C . VAL A 1 370 ? 13.621 -18.953 5.161 1.00 96.25 370 VAL A C 1
ATOM 2709 O O . VAL A 1 370 ? 13.752 -18.496 4.024 1.00 96.25 370 VAL A O 1
ATOM 2712 N N . PRO A 1 371 ? 13.152 -20.200 5.363 1.00 97.25 371 PRO A N 1
ATOM 2713 C CA . PRO A 1 371 ? 12.644 -21.020 4.274 1.00 97.25 371 PRO A CA 1
ATOM 2714 C C . PRO A 1 371 ? 11.314 -20.469 3.744 1.00 97.25 371 PRO A C 1
ATOM 2716 O O . PRO A 1 371 ? 10.353 -20.262 4.485 1.00 97.25 371 PRO A O 1
ATOM 2719 N N . VAL A 1 372 ? 11.264 -20.278 2.431 1.00 96.94 372 VAL A N 1
ATOM 2720 C CA . VAL A 1 372 ? 10.118 -19.773 1.677 1.00 96.94 372 VAL A CA 1
ATOM 2721 C C . VAL A 1 372 ? 9.535 -20.887 0.810 1.00 96.94 372 VAL A C 1
ATOM 2723 O O . VAL A 1 372 ? 10.264 -21.671 0.190 1.00 96.94 372 VAL A O 1
ATOM 2726 N N . GLY A 1 373 ? 8.201 -20.949 0.763 1.00 95.62 373 GLY A N 1
ATOM 2727 C CA . GLY A 1 373 ? 7.463 -21.845 -0.123 1.00 95.62 373 GLY A CA 1
ATOM 2728 C C . GLY A 1 373 ? 7.671 -23.329 0.175 1.00 95.62 373 GLY A C 1
ATOM 2729 O O . GLY A 1 373 ? 8.396 -23.726 1.083 1.00 95.62 373 GLY A O 1
ATOM 2730 N N . SER A 1 374 ? 7.069 -24.198 -0.631 1.00 94.94 374 SER A N 1
ATOM 2731 C CA . SER A 1 374 ? 7.283 -25.652 -0.521 1.00 94.94 374 SER A CA 1
ATOM 2732 C C . SER A 1 374 ? 8.701 -26.090 -0.914 1.00 94.94 374 SER A C 1
ATOM 2734 O O . SER A 1 374 ? 9.123 -27.205 -0.602 1.00 94.94 374 SER A O 1
ATOM 2736 N N . ALA A 1 375 ? 9.445 -25.220 -1.604 1.00 93.50 375 ALA A N 1
ATOM 2737 C CA . ALA A 1 375 ? 10.815 -25.473 -2.032 1.00 93.50 375 ALA A CA 1
ATOM 2738 C C . ALA A 1 375 ? 11.849 -25.288 -0.912 1.00 93.50 375 ALA A C 1
ATOM 2740 O O . ALA A 1 375 ? 12.962 -25.790 -1.054 1.00 93.50 375 ALA A O 1
ATOM 2741 N N . ASN A 1 376 ? 11.479 -24.627 0.192 1.00 96.38 376 ASN A N 1
ATOM 2742 C CA . ASN A 1 376 ? 12.392 -24.232 1.266 1.00 96.38 376 ASN A CA 1
ATOM 2743 C C . ASN A 1 376 ? 13.570 -23.390 0.750 1.00 96.38 376 ASN A C 1
ATOM 2745 O O . ASN A 1 376 ? 14.704 -23.562 1.202 1.00 96.38 376 ASN A O 1
ATOM 2749 N N . THR A 1 377 ? 13.317 -22.500 -0.214 1.00 95.31 377 THR A N 1
ATOM 2750 C CA . THR A 1 377 ? 14.327 -21.530 -0.643 1.00 95.31 377 THR A CA 1
ATOM 2751 C C . THR A 1 377 ? 14.638 -20.624 0.542 1.00 95.31 377 THR A C 1
ATOM 2753 O O . THR A 1 377 ? 13.719 -20.049 1.115 1.00 95.31 377 THR A O 1
ATOM 2756 N N . ILE A 1 378 ? 15.905 -20.514 0.940 1.00 96.00 378 ILE A N 1
ATOM 2757 C CA . ILE A 1 378 ? 16.287 -19.596 2.015 1.00 96.00 378 ILE A CA 1
ATOM 2758 C C . ILE A 1 378 ? 16.347 -18.185 1.439 1.00 96.00 378 ILE A C 1
ATOM 2760 O O . ILE A 1 378 ? 17.148 -17.936 0.538 1.00 96.00 378 ILE A O 1
ATOM 2764 N N . VAL A 1 379 ? 15.500 -17.299 1.957 1.00 95.00 379 VAL A N 1
ATOM 2765 C CA . VAL A 1 379 ? 15.446 -15.881 1.588 1.00 95.00 379 VAL A CA 1
ATOM 2766 C C . VAL A 1 379 ? 15.776 -15.054 2.821 1.00 95.00 379 VAL A C 1
ATOM 2768 O O . VAL A 1 379 ? 15.127 -15.230 3.849 1.00 95.00 379 VAL A O 1
ATOM 2771 N N . ALA A 1 380 ? 16.776 -14.186 2.714 1.00 90.94 380 ALA A N 1
ATOM 2772 C CA . ALA A 1 380 ? 17.243 -13.235 3.722 1.00 90.94 380 ALA A CA 1
ATOM 2773 C C . ALA A 1 380 ? 17.256 -11.811 3.149 1.00 90.94 380 ALA A C 1
ATOM 2775 O O . ALA A 1 380 ? 17.254 -11.649 1.927 1.00 90.94 380 ALA A O 1
ATOM 2776 N N . ASN A 1 381 ? 17.434 -10.796 3.998 1.00 83.25 381 ASN A N 1
ATOM 2777 C CA . ASN A 1 381 ? 17.566 -9.402 3.548 1.00 83.25 381 ASN A CA 1
ATOM 2778 C C . ASN A 1 381 ? 18.651 -9.170 2.494 1.00 83.25 381 ASN A C 1
ATOM 2780 O O . ASN A 1 381 ? 18.492 -8.350 1.599 1.00 83.25 381 ASN A O 1
ATOM 2784 N N . ASN A 1 382 ? 19.743 -9.939 2.510 1.00 84.81 382 ASN A N 1
ATOM 2785 C CA . ASN A 1 382 ? 20.776 -9.816 1.476 1.00 84.81 382 ASN A CA 1
ATOM 2786 C C . ASN A 1 382 ? 20.349 -10.336 0.085 1.00 84.81 382 ASN A C 1
ATOM 2788 O O . ASN A 1 382 ? 21.071 -10.125 -0.891 1.00 84.81 382 ASN A O 1
ATOM 2792 N N . ASN A 1 383 ? 19.220 -11.044 -0.011 1.00 87.75 383 ASN A N 1
ATOM 2793 C CA . ASN A 1 383 ? 18.620 -11.471 -1.269 1.00 87.75 383 ASN A CA 1
ATOM 2794 C C . ASN A 1 383 ? 17.707 -10.394 -1.867 1.00 87.75 383 ASN A C 1
ATOM 2796 O O . ASN A 1 383 ? 17.440 -10.454 -3.067 1.00 87.75 383 ASN A O 1
ATOM 2800 N N . LEU A 1 384 ? 17.278 -9.427 -1.053 1.00 84.94 384 LEU A N 1
ATOM 2801 C CA . LEU A 1 384 ? 16.520 -8.247 -1.450 1.00 84.94 384 LEU A CA 1
ATOM 2802 C C . LEU A 1 384 ? 17.534 -7.183 -1.896 1.00 84.94 384 LEU A C 1
ATOM 2804 O O . LEU A 1 384 ? 18.193 -6.515 -1.104 1.00 84.94 384 LEU A O 1
ATOM 2808 N N . THR A 1 385 ? 17.765 -7.121 -3.202 1.00 75.62 385 THR A N 1
ATOM 2809 C CA . THR A 1 385 ? 18.822 -6.318 -3.829 1.00 75.62 385 THR A CA 1
ATOM 2810 C C . THR A 1 385 ? 18.430 -4.865 -4.040 1.00 75.62 385 THR A C 1
ATOM 2812 O O . THR A 1 385 ? 19.298 -3.989 -3.985 1.00 75.62 385 THR A O 1
ATOM 2815 N N . LEU A 1 386 ? 17.149 -4.602 -4.292 1.00 74.69 386 LEU A N 1
ATOM 2816 C CA . LEU A 1 386 ? 16.592 -3.265 -4.340 1.00 74.69 386 LEU A CA 1
ATOM 2817 C C . LEU A 1 386 ? 15.429 -3.190 -3.359 1.00 74.69 386 LEU A C 1
ATOM 2819 O O . LEU A 1 386 ? 14.370 -3.771 -3.561 1.00 74.69 386 LEU A O 1
ATOM 2823 N N . PHE A 1 387 ? 15.650 -2.441 -2.292 1.00 70.50 387 PHE A N 1
ATOM 2824 C CA . PHE A 1 387 ? 14.629 -2.182 -1.299 1.00 70.50 387 PHE A CA 1
ATOM 2825 C C . PHE A 1 387 ? 13.903 -0.887 -1.676 1.00 70.50 387 PHE A C 1
ATOM 2827 O O . PHE A 1 387 ? 14.586 0.126 -1.899 1.00 70.50 387 PHE A O 1
ATOM 2834 N N . PRO A 1 388 ? 12.565 -0.885 -1.810 1.00 67.31 388 PRO A N 1
ATOM 2835 C CA . PRO A 1 388 ? 11.853 0.357 -2.037 1.00 67.31 388 PRO A CA 1
ATOM 2836 C C . PRO A 1 388 ? 12.128 1.336 -0.886 1.00 67.31 388 PRO A C 1
ATOM 2838 O O . PRO A 1 388 ? 12.214 0.915 0.272 1.00 67.31 388 PRO A O 1
ATOM 2841 N N . PRO A 1 389 ? 12.303 2.639 -1.172 1.00 55.38 389 PRO A N 1
ATOM 2842 C CA . PRO A 1 389 ? 12.377 3.643 -0.117 1.00 55.38 389 PRO A CA 1
ATOM 2843 C C . PRO A 1 389 ? 11.183 3.500 0.835 1.00 55.38 389 PRO A C 1
ATOM 2845 O O . PRO A 1 389 ? 10.074 3.252 0.375 1.00 55.38 389 PRO A O 1
ATOM 2848 N N . ASN A 1 390 ? 11.423 3.631 2.141 1.00 55.50 390 ASN A N 1
ATOM 2849 C CA . ASN A 1 390 ? 10.391 3.588 3.191 1.00 55.50 390 ASN A CA 1
ATOM 2850 C C . ASN A 1 390 ? 9.597 2.275 3.287 1.00 55.50 390 ASN A C 1
ATOM 2852 O O . ASN A 1 390 ? 8.561 2.214 3.948 1.00 55.50 390 ASN A O 1
ATOM 2856 N N . PHE A 1 391 ? 10.087 1.194 2.670 1.00 67.06 391 PHE A N 1
ATOM 2857 C CA . PHE A 1 391 ? 9.401 -0.084 2.787 1.00 67.06 391 PHE A CA 1
ATOM 2858 C C . PHE A 1 391 ? 9.497 -0.678 4.198 1.00 67.06 391 PHE A C 1
ATOM 2860 O O . PHE A 1 391 ? 8.522 -1.267 4.620 1.00 67.06 391 PHE A O 1
ATOM 2867 N N . SER A 1 392 ? 10.576 -0.477 4.959 1.00 66.19 392 SER A N 1
ATOM 2868 C CA . SER A 1 392 ? 10.702 -1.048 6.310 1.00 66.19 392 SER A CA 1
ATOM 2869 C C . SER A 1 392 ? 9.838 -0.294 7.310 1.00 66.19 392 SER A C 1
ATOM 2871 O O . SER A 1 392 ? 9.944 0.929 7.446 1.00 66.19 392 SER A O 1
ATOM 2873 N N . GLY A 1 393 ? 9.032 -1.031 8.054 1.00 64.56 393 GLY A N 1
ATOM 2874 C CA . GLY A 1 393 ? 8.306 -0.569 9.216 1.00 64.56 393 GLY A CA 1
ATOM 2875 C C . GLY A 1 393 ? 9.200 -0.493 10.456 1.00 64.56 393 GLY A C 1
ATOM 2876 O O . GLY A 1 393 ? 10.416 -0.711 10.418 1.00 64.56 393 GLY A O 1
ATOM 2877 N N . PRO A 1 394 ? 8.621 -0.139 11.613 1.00 64.19 394 PRO A N 1
ATOM 2878 C CA . PRO A 1 394 ? 9.332 -0.187 12.883 1.00 64.19 394 PRO A CA 1
ATOM 2879 C C . PRO A 1 394 ? 9.849 -1.600 13.191 1.00 64.19 394 PRO A C 1
ATOM 2881 O O . PRO A 1 394 ? 9.179 -2.592 12.914 1.00 64.19 394 PRO A O 1
ATOM 2884 N N . ASN A 1 395 ? 10.995 -1.704 13.867 1.00 74.06 395 ASN A N 1
ATOM 2885 C CA . ASN A 1 395 ? 11.507 -2.995 14.340 1.00 74.06 395 ASN A CA 1
ATOM 2886 C C . ASN A 1 395 ? 10.443 -3.736 15.178 1.00 74.06 395 ASN A C 1
ATOM 2888 O O . ASN A 1 395 ? 9.813 -3.139 16.060 1.00 74.06 395 ASN A O 1
ATOM 2892 N N . GLY A 1 396 ? 10.261 -5.029 14.902 1.00 74.69 396 GLY A N 1
ATOM 2893 C CA . GLY A 1 396 ? 9.230 -5.863 15.521 1.00 74.69 396 GLY A CA 1
ATOM 2894 C C . GLY A 1 396 ? 7.906 -5.918 14.754 1.00 74.69 396 GLY A C 1
ATOM 2895 O O . GLY A 1 396 ? 7.014 -6.661 15.173 1.00 74.69 396 GLY A O 1
ATOM 2896 N N . THR A 1 397 ? 7.776 -5.179 13.648 1.00 83.50 397 THR A N 1
ATOM 2897 C CA . THR A 1 397 ? 6.644 -5.315 12.720 1.00 83.50 397 THR A CA 1
ATOM 2898 C C . THR A 1 397 ? 6.606 -6.729 12.151 1.00 83.50 397 THR A C 1
ATOM 2900 O O . THR A 1 397 ? 7.642 -7.365 11.958 1.00 83.50 397 THR A O 1
ATOM 2903 N N . ARG A 1 398 ? 5.402 -7.276 11.972 1.00 88.94 398 ARG A N 1
ATOM 2904 C CA . ARG A 1 398 ? 5.228 -8.629 11.436 1.00 88.94 398 ARG A CA 1
ATOM 2905 C C . ARG A 1 398 ? 5.383 -8.615 9.922 1.00 88.94 398 ARG A C 1
ATOM 2907 O O . ARG A 1 398 ? 4.826 -7.746 9.261 1.00 88.94 398 ARG A O 1
ATOM 2914 N N . GLU A 1 399 ? 6.062 -9.618 9.379 1.00 91.56 399 GLU A N 1
ATOM 2915 C CA . GLU A 1 399 ? 6.343 -9.727 7.941 1.00 91.56 399 GLU A CA 1
ATOM 2916 C C . GLU A 1 399 ? 6.397 -11.192 7.472 1.00 91.56 399 GLU A C 1
ATOM 2918 O O . GLU A 1 399 ? 6.421 -12.130 8.281 1.00 91.56 399 GLU A O 1
ATOM 2923 N N . VAL A 1 400 ? 6.435 -11.394 6.152 1.00 95.06 400 VAL A N 1
ATOM 2924 C CA . VAL A 1 400 ? 6.790 -12.660 5.496 1.00 95.06 400 VAL A CA 1
ATOM 2925 C C . VAL A 1 400 ? 7.722 -12.428 4.307 1.00 95.06 400 VAL A C 1
ATOM 2927 O O . VAL A 1 400 ? 7.495 -11.551 3.477 1.00 95.06 400 VAL A O 1
ATOM 2930 N N . HIS A 1 401 ? 8.722 -13.296 4.150 1.00 95.75 401 HIS A N 1
ATOM 2931 C CA . HIS A 1 401 ? 9.548 -13.338 2.944 1.00 95.75 401 HIS A CA 1
ATOM 2932 C C . HIS A 1 401 ? 8.843 -14.130 1.850 1.00 95.75 401 HIS A C 1
ATOM 2934 O O . HIS A 1 401 ? 8.200 -15.155 2.108 1.00 95.75 401 HIS A O 1
ATOM 2940 N N . THR A 1 402 ? 8.996 -13.687 0.608 1.00 95.81 402 THR A N 1
ATOM 2941 C CA . THR A 1 402 ? 8.311 -14.267 -0.545 1.00 95.81 402 THR A CA 1
ATOM 2942 C C . THR A 1 402 ? 9.252 -14.552 -1.713 1.00 95.81 402 THR A C 1
ATOM 2944 O O . THR A 1 402 ? 10.347 -14.003 -1.832 1.00 95.81 402 THR A O 1
ATOM 2947 N N . GLU A 1 403 ? 8.831 -15.456 -2.598 1.00 95.88 403 GLU A N 1
ATOM 2948 C CA . GLU A 1 403 ? 9.511 -15.730 -3.863 1.00 95.88 403 GLU A CA 1
ATOM 2949 C C . GLU A 1 403 ? 8.503 -15.915 -5.002 1.00 95.88 403 GLU A C 1
ATOM 2951 O O . GLU A 1 403 ? 7.495 -16.617 -4.862 1.00 95.88 403 GLU A O 1
ATOM 2956 N N . VAL A 1 404 ? 8.806 -15.390 -6.191 1.00 96.38 404 VAL A N 1
ATOM 2957 C CA . VAL A 1 404 ? 8.091 -15.788 -7.411 1.00 96.38 404 VAL A CA 1
ATOM 2958 C C . VAL A 1 404 ? 8.606 -17.152 -7.858 1.00 96.38 404 VAL A C 1
ATOM 2960 O O . VAL A 1 404 ? 9.513 -17.288 -8.682 1.00 96.38 404 VAL A O 1
ATOM 2963 N N . ARG A 1 405 ? 8.004 -18.203 -7.300 1.00 96.12 405 ARG A N 1
ATOM 2964 C CA . ARG A 1 405 ? 8.398 -19.599 -7.524 1.00 96.12 405 ARG A CA 1
ATOM 2965 C C . ARG A 1 405 ? 8.195 -20.032 -8.977 1.00 96.12 405 ARG A C 1
ATOM 2967 O O . ARG A 1 405 ? 9.024 -20.769 -9.534 1.00 96.12 405 ARG A O 1
ATOM 2974 N N . LYS A 1 406 ? 7.078 -19.626 -9.583 1.00 97.06 406 LYS A N 1
ATOM 2975 C CA . LYS A 1 406 ? 6.743 -19.891 -10.988 1.00 97.06 406 LYS A CA 1
ATOM 2976 C C . LYS A 1 406 ? 5.797 -18.815 -11.513 1.00 97.06 406 LYS A C 1
ATOM 2978 O O . LYS A 1 406 ? 4.702 -18.648 -10.986 1.00 97.06 406 LYS A O 1
ATOM 2983 N N . LEU A 1 407 ? 6.194 -18.185 -12.611 1.00 97.50 407 LEU A N 1
ATOM 2984 C CA . LEU A 1 407 ? 5.352 -17.295 -13.406 1.00 97.50 407 LEU A CA 1
ATOM 2985 C C . LEU A 1 407 ? 5.603 -17.599 -14.880 1.00 97.50 407 LEU A C 1
ATOM 2987 O O . LEU A 1 407 ? 6.757 -17.630 -15.299 1.00 97.50 407 LEU A O 1
ATOM 2991 N N . ASN A 1 408 ? 4.558 -17.848 -15.658 1.00 97.31 408 ASN A N 1
ATOM 2992 C CA . ASN A 1 408 ? 4.621 -18.107 -17.093 1.00 97.31 408 ASN A CA 1
ATOM 2993 C C . ASN A 1 408 ? 3.412 -17.476 -17.791 1.00 97.31 408 ASN A C 1
ATOM 2995 O O . ASN A 1 408 ? 2.493 -18.170 -18.233 1.00 97.31 408 ASN A O 1
ATOM 2999 N N . MET A 1 409 ? 3.409 -16.148 -17.872 1.00 96.88 409 MET A N 1
ATOM 3000 C CA . MET A 1 409 ? 2.336 -15.410 -18.529 1.00 96.88 409 MET A CA 1
ATOM 3001 C C . MET A 1 409 ? 2.523 -15.469 -20.039 1.00 96.88 409 MET A C 1
ATOM 3003 O O . MET A 1 409 ? 3.605 -15.171 -20.535 1.00 96.88 409 MET A O 1
ATOM 3007 N N . THR A 1 410 ? 1.474 -15.823 -20.778 1.00 96.06 410 THR A N 1
ATOM 3008 C CA . THR A 1 410 ? 1.523 -15.958 -22.242 1.00 96.06 410 THR A CA 1
ATOM 3009 C C . THR A 1 410 ? 0.373 -15.211 -22.909 1.00 96.06 410 THR A C 1
ATOM 3011 O O . THR A 1 410 ? -0.707 -15.080 -22.335 1.00 96.06 410 THR A O 1
ATOM 3014 N N . GLY A 1 411 ? 0.596 -14.700 -24.120 1.00 93.56 411 GLY A N 1
ATOM 3015 C CA . GLY A 1 411 ? -0.429 -13.989 -24.887 1.00 93.56 411 GLY A CA 1
ATOM 3016 C C . GLY A 1 411 ? 0.120 -13.414 -26.189 1.00 93.56 411 GLY A C 1
ATOM 3017 O O . GLY A 1 411 ? 1.251 -12.942 -26.241 1.00 93.56 411 GLY A O 1
ATOM 3018 N N . GLY A 1 412 ? -0.654 -13.495 -27.277 1.00 85.75 412 GLY A N 1
ATOM 3019 C CA . GLY A 1 412 ? -0.259 -12.950 -28.588 1.00 85.75 412 GLY A CA 1
ATOM 3020 C C . GLY A 1 412 ? 1.076 -13.481 -29.139 1.00 85.75 412 GLY A C 1
ATOM 3021 O O . GLY A 1 412 ? 1.738 -12.784 -29.901 1.00 85.75 412 GLY A O 1
ATOM 3022 N N . GLY A 1 413 ? 1.492 -14.685 -28.726 1.00 85.62 413 GLY A N 1
ATOM 3023 C CA . GLY A 1 413 ? 2.784 -15.293 -29.070 1.00 85.62 413 GLY A CA 1
ATOM 3024 C C . GLY A 1 413 ? 3.970 -14.839 -28.208 1.00 85.62 413 GLY A C 1
ATOM 3025 O O . GLY A 1 413 ? 5.047 -15.413 -28.337 1.00 85.62 413 GLY A O 1
ATOM 3026 N N . ALA A 1 414 ? 3.787 -13.842 -27.341 1.00 90.50 414 ALA A N 1
ATOM 3027 C CA . ALA A 1 414 ? 4.777 -13.406 -26.364 1.00 90.50 414 ALA A CA 1
ATOM 3028 C C . ALA A 1 414 ? 4.622 -14.161 -25.037 1.00 90.50 414 ALA A C 1
ATOM 3030 O O . ALA A 1 414 ? 3.550 -14.702 -24.733 1.00 90.50 414 ALA A O 1
ATOM 3031 N N . ALA A 1 415 ? 5.690 -14.172 -24.239 1.00 94.19 415 ALA A N 1
ATOM 3032 C CA . ALA A 1 415 ? 5.662 -14.715 -22.887 1.00 94.19 415 ALA A CA 1
ATOM 3033 C C . ALA A 1 415 ? 6.519 -13.896 -21.915 1.00 94.19 415 ALA A C 1
ATOM 3035 O O . ALA A 1 415 ? 7.522 -13.309 -22.308 1.00 94.19 415 ALA A O 1
ATOM 3036 N N . VAL A 1 416 ? 6.141 -13.889 -20.639 1.00 95.62 416 VAL A N 1
ATOM 3037 C CA . VAL A 1 416 ? 6.948 -13.373 -19.526 1.00 95.62 416 VAL A CA 1
ATOM 3038 C C . VAL A 1 416 ? 7.068 -14.476 -18.487 1.00 95.62 416 VAL A C 1
ATOM 3040 O O . VAL A 1 416 ? 6.062 -15.005 -18.008 1.00 95.62 416 VAL A O 1
ATOM 3043 N N . ARG A 1 417 ? 8.306 -14.845 -18.164 1.00 97.06 417 ARG A N 1
ATOM 3044 C CA . ARG A 1 417 ? 8.632 -15.998 -17.328 1.00 97.06 417 ARG A CA 1
ATOM 3045 C C . ARG A 1 417 ? 9.502 -15.591 -16.147 1.00 97.06 417 ARG A C 1
ATOM 3047 O O . ARG A 1 417 ? 10.455 -14.846 -16.342 1.00 97.06 417 ARG A O 1
ATOM 3054 N N . ALA A 1 418 ? 9.233 -16.143 -14.966 1.00 96.44 418 ALA A N 1
ATOM 3055 C CA . ALA A 1 418 ? 10.070 -16.005 -13.769 1.00 96.44 418 ALA A CA 1
ATOM 3056 C C . ALA A 1 418 ? 10.143 -17.321 -12.971 1.00 96.44 418 ALA A C 1
ATOM 3058 O O . ALA A 1 418 ? 9.367 -18.263 -13.199 1.00 96.44 418 ALA A O 1
ATOM 3059 N N . GLY A 1 419 ? 11.100 -17.396 -12.044 1.00 95.00 419 GLY A N 1
ATOM 3060 C CA . GLY A 1 419 ? 11.327 -18.573 -11.207 1.00 95.00 419 GLY A CA 1
ATOM 3061 C C . GLY A 1 419 ? 11.608 -19.831 -12.034 1.00 95.00 419 GLY A C 1
ATOM 3062 O O . GLY A 1 419 ? 12.376 -19.816 -12.996 1.00 95.00 419 GLY A O 1
ATOM 3063 N N . THR A 1 420 ? 10.943 -20.941 -11.707 1.00 95.75 420 THR A N 1
ATOM 3064 C CA . THR A 1 420 ? 11.130 -22.221 -12.425 1.00 95.75 420 THR A CA 1
ATOM 3065 C C . THR A 1 420 ? 10.777 -22.196 -13.907 1.00 95.75 420 THR A C 1
ATOM 3067 O O . THR A 1 420 ? 11.286 -23.034 -14.648 1.00 95.75 420 THR A O 1
ATOM 3070 N N . ALA A 1 421 ? 9.951 -21.253 -14.364 1.00 96.69 421 ALA A N 1
ATOM 3071 C CA . ALA A 1 421 ? 9.639 -21.105 -15.786 1.00 96.69 421 ALA A CA 1
ATOM 3072 C C . ALA A 1 421 ? 10.742 -20.364 -16.572 1.00 96.69 421 ALA A C 1
ATOM 3074 O O . ALA A 1 421 ? 10.780 -20.426 -17.804 1.00 96.69 421 ALA A O 1
ATOM 3075 N N . ALA A 1 422 ? 11.656 -19.682 -15.877 1.00 95.50 422 ALA A N 1
ATOM 3076 C CA . ALA A 1 422 ? 12.758 -18.914 -16.448 1.00 95.50 422 ALA A CA 1
ATOM 3077 C C . ALA A 1 422 ? 14.110 -19.497 -16.023 1.00 95.50 422 ALA A C 1
ATOM 3079 O O . ALA A 1 422 ? 14.905 -18.860 -15.336 1.00 95.50 422 ALA A O 1
ATOM 3080 N N . THR A 1 423 ? 14.400 -20.727 -16.454 1.00 90.94 423 THR A N 1
ATOM 3081 C CA . THR A 1 423 ? 15.650 -21.412 -16.099 1.00 90.94 423 THR A CA 1
ATOM 3082 C C . THR A 1 423 ? 16.883 -20.551 -16.405 1.00 90.94 423 THR A C 1
ATOM 3084 O O . THR A 1 423 ? 17.023 -20.001 -17.508 1.00 90.94 423 THR A O 1
ATOM 3087 N N . GLY A 1 424 ? 17.773 -20.454 -15.415 1.00 88.44 424 GLY A N 1
ATOM 3088 C CA . GLY A 1 424 ? 19.011 -19.676 -15.472 1.00 88.44 424 GLY A CA 1
ATOM 3089 C C . GLY A 1 424 ? 18.870 -18.197 -15.098 1.00 88.44 424 GLY A C 1
ATOM 3090 O O . GLY A 1 424 ? 19.890 -17.519 -15.040 1.00 88.44 424 GLY A O 1
ATOM 3091 N N . SER A 1 425 ? 17.657 -17.694 -14.846 1.00 91.31 425 SER A N 1
ATOM 3092 C CA . SER A 1 425 ? 17.474 -16.371 -14.237 1.00 91.31 425 SER A CA 1
ATOM 3093 C C . SER A 1 425 ? 17.782 -16.413 -12.732 1.00 91.31 425 SER A C 1
ATOM 3095 O O . SER A 1 425 ? 17.583 -17.465 -12.113 1.00 91.31 425 SER A O 1
ATOM 3097 N N . PRO A 1 426 ? 18.230 -15.296 -12.128 1.00 92.88 426 PRO A N 1
ATOM 3098 C CA . PRO A 1 426 ? 18.264 -15.152 -10.674 1.00 92.88 426 PRO A CA 1
ATOM 3099 C C . PRO A 1 426 ? 16.886 -15.393 -10.041 1.00 92.88 426 PRO A C 1
ATOM 3101 O O . PRO A 1 426 ? 15.851 -15.275 -10.704 1.00 92.88 426 PRO A O 1
ATOM 3104 N N . GLY A 1 427 ? 16.878 -15.737 -8.752 1.00 92.50 427 GLY A N 1
ATOM 3105 C CA . GLY A 1 427 ? 15.638 -15.831 -7.985 1.00 92.50 427 GLY A CA 1
ATOM 3106 C C . GLY A 1 427 ? 14.960 -14.467 -7.882 1.00 92.50 427 GLY A C 1
ATOM 3107 O O . GLY A 1 427 ? 15.637 -13.445 -7.806 1.00 92.50 427 GLY A O 1
ATOM 3108 N N . SER A 1 428 ? 13.630 -14.459 -7.938 1.00 94.81 428 SER A N 1
ATOM 3109 C CA . SER A 1 428 ? 12.834 -13.251 -7.732 1.00 94.81 428 SER A CA 1
ATOM 3110 C C . SER A 1 428 ? 12.239 -13.305 -6.339 1.00 94.81 428 SER A C 1
ATOM 3112 O O . SER A 1 428 ? 11.365 -14.138 -6.088 1.00 94.81 428 SER A O 1
ATOM 3114 N N . TYR A 1 429 ? 12.757 -12.472 -5.450 1.00 95.25 429 TYR A N 1
ATOM 3115 C CA . TYR A 1 429 ? 12.436 -12.481 -4.027 1.00 95.25 429 TYR A CA 1
ATOM 3116 C C . TYR A 1 429 ? 11.730 -11.197 -3.645 1.00 95.25 429 TYR A C 1
ATOM 3118 O O . TYR A 1 429 ? 11.834 -10.199 -4.352 1.00 95.25 429 TYR A O 1
ATOM 3126 N N . GLY A 1 430 ? 10.994 -11.243 -2.554 1.00 93.69 430 GLY A N 1
ATOM 3127 C CA . GLY A 1 430 ? 10.234 -10.111 -2.081 1.00 93.69 430 GLY A CA 1
ATOM 3128 C C . GLY A 1 430 ? 9.870 -10.262 -0.624 1.00 93.69 430 GLY A C 1
ATOM 3129 O O . GLY A 1 430 ? 10.245 -11.233 0.038 1.00 93.69 430 GLY A O 1
ATOM 3130 N N . GLU A 1 431 ? 9.057 -9.332 -0.170 1.00 92.38 431 GLU A N 1
ATOM 3131 C CA . GLU A 1 431 ? 8.605 -9.243 1.206 1.00 92.38 431 GLU A CA 1
ATOM 3132 C C . GLU A 1 431 ? 7.160 -8.759 1.237 1.00 92.38 431 GLU A C 1
ATOM 3134 O O . GLU A 1 431 ? 6.670 -8.119 0.295 1.00 92.38 431 GLU A O 1
ATOM 3139 N N . VAL A 1 432 ? 6.459 -9.126 2.300 1.00 92.12 432 VAL A N 1
ATOM 3140 C CA . VAL A 1 432 ? 5.170 -8.559 2.667 1.00 92.12 432 VAL A CA 1
ATOM 3141 C C . VAL A 1 432 ? 5.268 -8.157 4.127 1.00 92.12 432 VAL A C 1
ATOM 3143 O O . VAL A 1 432 ? 5.485 -9.020 4.974 1.00 92.12 432 VAL A O 1
ATOM 3146 N N . GLU A 1 433 ? 5.069 -6.881 4.410 1.00 87.38 433 GLU A N 1
ATOM 3147 C CA . GLU A 1 433 ? 5.138 -6.324 5.754 1.00 87.38 433 GLU A CA 1
ATOM 3148 C C . GLU A 1 433 ? 3.752 -5.834 6.180 1.00 87.38 433 GLU A C 1
ATOM 3150 O O . GLU A 1 433 ? 3.037 -5.181 5.412 1.00 87.38 433 GLU A O 1
ATOM 3155 N N . SER A 1 434 ? 3.356 -6.179 7.405 1.00 84.44 434 SER A N 1
ATOM 3156 C CA . SER A 1 434 ? 2.114 -5.705 8.006 1.00 84.44 434 SER A CA 1
ATOM 3157 C C . SER A 1 434 ? 2.165 -4.196 8.198 1.00 84.44 434 SER A C 1
ATOM 3159 O O . SER A 1 434 ? 3.148 -3.651 8.692 1.00 84.44 434 SER A O 1
ATOM 3161 N N . LEU A 1 435 ? 1.062 -3.519 7.896 1.00 74.44 435 LEU A N 1
ATOM 3162 C CA . LEU A 1 435 ? 0.940 -2.095 8.181 1.00 74.44 435 LEU A CA 1
ATOM 3163 C C . LEU A 1 435 ? 0.528 -1.832 9.630 1.00 74.44 435 LEU A C 1
ATOM 3165 O O . LEU A 1 435 ? 0.358 -0.687 9.986 1.00 74.44 435 LEU A O 1
ATOM 3169 N N . SER A 1 436 ? 0.396 -2.836 10.501 1.00 68.12 436 SER A N 1
ATOM 3170 C CA . SER A 1 436 ? 0.011 -2.625 11.910 1.00 68.12 436 SER A CA 1
ATOM 3171 C C . SER A 1 436 ? 1.132 -2.157 12.843 1.00 68.12 436 SER A C 1
ATOM 3173 O O . SER A 1 436 ? 0.949 -2.093 14.065 1.00 68.12 436 SER A O 1
ATOM 3175 N N . GLY A 1 437 ? 2.310 -1.884 12.285 1.00 66.75 437 GLY A N 1
ATOM 3176 C CA . GLY A 1 437 ? 3.507 -1.544 13.036 1.00 66.75 437 GLY A CA 1
ATOM 3177 C C . GLY A 1 437 ? 3.940 -2.660 13.992 1.00 66.75 437 GLY A C 1
ATOM 3178 O O . GLY A 1 437 ? 3.718 -3.852 13.770 1.00 66.75 437 GLY A O 1
ATOM 3179 N N . ASN A 1 438 ? 4.550 -2.274 15.113 1.00 67.94 438 ASN A N 1
ATOM 3180 C CA . ASN A 1 438 ? 5.131 -3.207 16.082 1.00 67.94 438 ASN A CA 1
ATOM 3181 C C . ASN A 1 438 ? 4.114 -3.833 17.057 1.00 67.94 438 ASN A C 1
ATOM 3183 O O . ASN A 1 438 ? 4.502 -4.267 18.145 1.00 67.94 438 ASN A O 1
ATOM 3187 N N . SER A 1 439 ? 2.829 -3.892 16.684 1.00 69.12 439 SER A N 1
ATOM 3188 C CA . SER A 1 439 ? 1.770 -4.489 17.511 1.00 69.12 439 SER A CA 1
ATOM 3189 C C . SER A 1 439 ? 2.109 -5.931 17.914 1.00 69.12 439 SER A C 1
ATOM 3191 O O . SER A 1 439 ? 1.796 -6.378 19.019 1.00 69.12 439 SER A O 1
ATOM 3193 N N . GLY A 1 440 ? 2.769 -6.664 17.008 1.00 71.38 440 GLY A N 1
ATOM 3194 C CA . GLY A 1 440 ? 3.046 -8.089 17.146 1.00 71.38 440 GLY A CA 1
ATOM 3195 C C . GLY A 1 440 ? 1.791 -8.967 17.089 1.00 71.38 440 GLY A C 1
ATOM 3196 O O . GLY A 1 440 ? 1.910 -10.189 17.240 1.00 71.38 440 GLY A O 1
ATOM 3197 N N . ASP A 1 441 ? 0.614 -8.381 16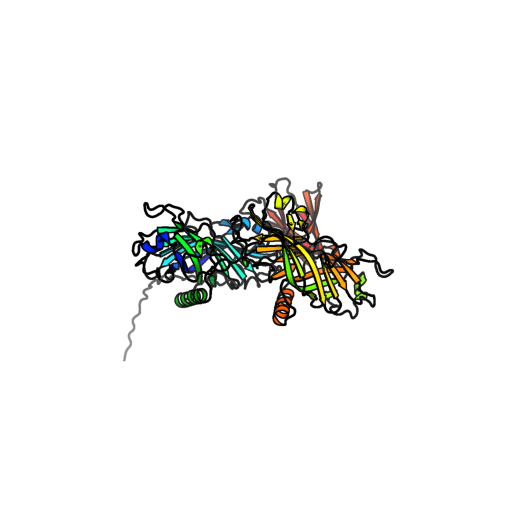.853 1.00 75.88 441 ASP A N 1
ATOM 3198 C CA . ASP A 1 441 ? -0.663 -9.081 16.829 1.00 75.88 441 ASP A CA 1
ATOM 3199 C C . ASP A 1 441 ? -0.936 -9.652 15.426 1.00 75.88 441 ASP A C 1
ATOM 3201 O O . ASP A 1 441 ? -1.094 -8.889 14.473 1.00 75.88 441 ASP A O 1
ATOM 3205 N N . PRO A 1 442 ? -1.017 -10.988 15.263 1.00 80.44 442 PRO A N 1
ATOM 3206 C CA . PRO A 1 442 ? -1.294 -11.594 13.965 1.00 80.44 442 PRO A CA 1
ATOM 3207 C C . PRO A 1 442 ? -2.629 -11.166 13.353 1.00 80.44 442 PRO A C 1
ATOM 3209 O O . PRO A 1 442 ? -2.764 -11.216 12.137 1.00 80.44 442 PRO A O 1
ATOM 3212 N N . TYR A 1 443 ? -3.626 -10.767 14.146 1.00 78.38 443 TYR A N 1
ATOM 3213 C CA . TYR A 1 443 ? -4.934 -10.364 13.618 1.00 78.38 443 TYR A CA 1
ATOM 3214 C C . TYR A 1 443 ? -4.927 -8.993 12.938 1.00 78.38 443 TYR A C 1
ATOM 3216 O O . TYR A 1 443 ? -5.904 -8.631 12.282 1.00 78.38 443 TYR A O 1
ATOM 3224 N N . TRP A 1 444 ? -3.804 -8.289 13.044 1.00 75.25 444 TRP A N 1
ATOM 3225 C CA . TRP A 1 444 ? -3.528 -7.023 12.389 1.00 75.25 444 TRP A CA 1
ATOM 3226 C C . TRP A 1 444 ? -2.504 -7.160 11.256 1.00 75.25 444 TRP A C 1
ATOM 3228 O O . TRP A 1 444 ? -2.018 -6.163 10.733 1.00 75.25 444 TRP A O 1
ATOM 3238 N N . ASP A 1 445 ? -2.187 -8.386 10.829 1.00 82.44 445 ASP A N 1
ATOM 3239 C CA . ASP A 1 445 ? -1.227 -8.615 9.747 1.00 82.44 445 ASP A CA 1
ATOM 3240 C C . ASP A 1 445 ? -1.646 -7.914 8.438 1.00 82.44 445 ASP A C 1
ATOM 3242 O O . ASP A 1 445 ? -0.778 -7.520 7.664 1.00 82.44 445 ASP A O 1
ATOM 3246 N N . PHE A 1 446 ? -2.949 -7.682 8.225 1.00 79.44 446 PHE A N 1
ATOM 3247 C CA . PHE A 1 446 ? -3.482 -6.888 7.114 1.00 79.44 446 PHE A CA 1
ATOM 3248 C C . PHE A 1 446 ? -4.222 -5.612 7.587 1.00 79.44 446 PHE A C 1
ATOM 3250 O O . PHE A 1 446 ? -4.880 -5.658 8.630 1.00 79.44 446 PHE A O 1
ATOM 3257 N N . PRO A 1 447 ? -4.204 -4.507 6.807 1.00 76.75 447 PRO A N 1
ATOM 3258 C CA . PRO A 1 447 ? -3.580 -4.371 5.487 1.00 76.75 447 PRO A CA 1
ATOM 3259 C C . PRO A 1 447 ? -2.049 -4.473 5.540 1.00 76.75 447 PRO A C 1
ATOM 3261 O O . PRO A 1 447 ? -1.435 -4.254 6.580 1.00 76.75 447 PRO A O 1
ATOM 3264 N N . ALA A 1 448 ? -1.448 -4.890 4.430 1.00 80.56 448 ALA A N 1
ATOM 3265 C CA . ALA A 1 448 ? -0.012 -5.118 4.307 1.00 80.56 448 ALA A CA 1
ATOM 3266 C C . ALA A 1 448 ? 0.521 -4.498 3.013 1.00 80.56 448 ALA A C 1
ATOM 3268 O O . ALA A 1 448 ? -0.185 -4.457 2.002 1.00 80.56 448 ALA A O 1
ATOM 3269 N N . LYS A 1 449 ? 1.788 -4.093 3.019 1.00 80.44 449 LYS A N 1
ATOM 3270 C CA . LYS A 1 449 ? 2.525 -3.683 1.818 1.00 80.44 449 LYS A CA 1
ATOM 3271 C C . LYS A 1 449 ? 3.452 -4.794 1.361 1.00 80.44 449 LYS A C 1
ATOM 3273 O O . LYS A 1 449 ? 3.846 -5.650 2.142 1.00 80.44 449 LYS A O 1
ATOM 3278 N N . SER A 1 450 ? 3.782 -4.814 0.078 1.00 88.50 450 SER A N 1
ATOM 3279 C CA . SER A 1 450 ? 4.627 -5.843 -0.509 1.00 88.50 450 SER A CA 1
ATOM 3280 C C . SER A 1 450 ? 5.423 -5.332 -1.693 1.00 88.50 450 SER A C 1
ATOM 3282 O O . SER A 1 450 ? 4.937 -4.518 -2.478 1.00 88.50 450 SER A O 1
ATOM 3284 N N . PHE A 1 451 ? 6.618 -5.886 -1.872 1.00 88.38 451 PHE A N 1
ATOM 3285 C CA . PHE A 1 451 ? 7.398 -5.714 -3.089 1.00 88.38 451 PHE A CA 1
ATOM 3286 C C . PHE A 1 451 ? 8.073 -7.014 -3.530 1.00 88.38 451 PHE A C 1
ATOM 3288 O O . PHE A 1 451 ? 8.220 -7.951 -2.749 1.00 88.38 451 PHE A O 1
ATOM 3295 N N . PHE A 1 452 ? 8.511 -7.047 -4.789 1.00 90.56 452 PHE A N 1
ATOM 3296 C CA . PHE A 1 452 ? 9.371 -8.085 -5.351 1.00 90.56 452 PHE A CA 1
ATOM 3297 C C . PHE A 1 452 ? 10.490 -7.478 -6.193 1.00 90.56 452 PHE A C 1
ATOM 3299 O O . PHE A 1 452 ? 10.227 -6.666 -7.078 1.00 90.56 452 PHE A O 1
ATOM 3306 N N . ASP A 1 453 ? 11.701 -7.999 -6.028 1.00 90.31 453 ASP A N 1
ATOM 3307 C CA . ASP A 1 453 ? 12.786 -7.908 -6.997 1.00 90.31 453 ASP A CA 1
ATOM 3308 C C . ASP A 1 453 ? 12.579 -8.935 -8.112 1.00 90.31 453 ASP A C 1
ATOM 3310 O O . ASP A 1 453 ? 12.973 -10.102 -8.013 1.00 90.31 453 ASP A O 1
ATOM 3314 N N . LEU A 1 454 ? 11.952 -8.518 -9.209 1.00 91.31 454 LEU A N 1
ATOM 3315 C CA . LEU A 1 454 ? 11.652 -9.407 -10.323 1.00 91.31 454 LEU A CA 1
ATOM 3316 C C . LEU A 1 454 ? 12.818 -9.558 -11.300 1.00 91.31 454 LEU A C 1
ATOM 3318 O O . LEU A 1 454 ? 13.358 -8.597 -11.856 1.00 91.31 454 LEU A O 1
ATOM 3322 N N . TRP A 1 455 ? 13.111 -10.817 -11.610 1.00 93.31 455 TRP A N 1
ATOM 3323 C CA . TRP A 1 455 ? 13.983 -11.248 -12.694 1.00 93.31 455 TRP A CA 1
ATOM 3324 C C . TRP A 1 455 ? 13.181 -12.070 -13.691 1.00 93.31 455 TRP A C 1
ATOM 3326 O O . TRP A 1 455 ? 12.691 -13.159 -13.384 1.00 93.31 455 TRP A O 1
ATOM 3336 N N . VAL A 1 456 ? 13.053 -11.550 -14.908 1.00 94.81 456 VAL A N 1
ATOM 3337 C CA . VAL A 1 456 ? 12.158 -12.102 -15.921 1.00 94.81 456 VAL A CA 1
ATOM 3338 C C . VAL A 1 456 ? 12.888 -12.439 -17.213 1.00 94.81 456 VAL A C 1
ATOM 3340 O O . VAL A 1 456 ? 13.828 -11.771 -17.641 1.00 94.81 456 VAL A O 1
ATOM 3343 N N . GLN A 1 457 ? 12.416 -13.497 -17.863 1.00 95.88 457 GLN A N 1
ATOM 3344 C CA . GLN A 1 457 ? 12.668 -13.769 -19.272 1.00 95.88 457 GLN A CA 1
ATOM 3345 C C . GLN A 1 457 ? 11.447 -13.333 -20.073 1.00 95.88 457 GLN A C 1
ATOM 3347 O O . GLN A 1 457 ? 10.336 -13.772 -19.785 1.00 95.88 457 GLN A O 1
ATOM 3352 N N . VAL A 1 458 ? 11.654 -12.481 -21.073 1.00 94.38 458 VAL A N 1
ATOM 3353 C CA . VAL A 1 458 ? 10.594 -11.983 -21.953 1.00 94.38 458 VAL A CA 1
ATOM 3354 C C . VAL A 1 458 ? 10.803 -12.554 -23.343 1.00 94.38 458 VAL A C 1
ATOM 3356 O O . VAL A 1 458 ? 11.805 -12.262 -23.990 1.00 94.38 458 VAL A O 1
ATOM 3359 N N . ASP A 1 459 ? 9.859 -13.356 -23.814 1.00 91.69 459 ASP A N 1
ATOM 3360 C CA . ASP A 1 459 ? 9.889 -13.908 -25.158 1.00 91.69 459 ASP A CA 1
ATOM 3361 C C . ASP A 1 459 ? 9.111 -13.005 -26.120 1.00 91.69 459 ASP A C 1
ATOM 3363 O O . ASP A 1 459 ? 7.928 -12.720 -25.920 1.00 91.69 459 ASP A O 1
ATOM 3367 N N . VAL A 1 460 ? 9.791 -12.568 -27.177 1.00 86.44 460 VAL A N 1
ATOM 3368 C CA . VAL A 1 460 ? 9.280 -11.676 -28.220 1.00 86.44 460 VAL A CA 1
ATOM 3369 C C . VAL A 1 460 ? 9.239 -12.466 -29.540 1.00 86.44 460 VAL A C 1
ATOM 3371 O O . VAL A 1 460 ? 10.297 -12.812 -30.081 1.00 86.44 460 VAL A O 1
ATOM 3374 N N . PRO A 1 461 ? 8.052 -12.832 -30.060 1.00 82.38 461 PRO A N 1
ATOM 3375 C CA . PRO A 1 461 ? 7.931 -13.661 -31.261 1.00 82.38 461 PRO A CA 1
ATOM 3376 C C . PRO A 1 461 ? 8.214 -12.884 -32.549 1.00 82.38 461 PRO A C 1
ATOM 3378 O O . PRO A 1 461 ? 7.709 -11.789 -32.731 1.00 82.38 461 PRO A O 1
ATOM 3381 N N . ASN A 1 462 ? 8.895 -13.497 -33.521 1.00 78.44 462 ASN A N 1
ATOM 3382 C CA . ASN A 1 462 ? 8.983 -12.981 -34.896 1.00 78.44 462 ASN A CA 1
ATOM 3383 C C . ASN A 1 462 ? 9.624 -11.580 -35.040 1.00 78.44 462 ASN A C 1
ATOM 3385 O O . ASN A 1 462 ? 9.204 -10.767 -35.868 1.00 78.44 462 ASN A O 1
ATOM 3389 N N . LEU A 1 463 ? 10.652 -11.283 -34.241 1.00 80.50 463 LEU A N 1
ATOM 3390 C CA . LEU A 1 463 ? 11.373 -10.010 -34.303 1.00 80.50 463 LEU A CA 1
ATOM 3391 C C . LEU A 1 463 ? 12.139 -9.892 -35.634 1.00 80.50 463 LEU A C 1
ATOM 3393 O O . LEU A 1 463 ? 13.143 -10.569 -35.835 1.00 80.50 463 LEU A O 1
ATOM 3397 N N . GLY A 1 464 ? 11.671 -9.058 -36.567 1.00 71.75 464 GLY A N 1
ATOM 3398 C CA . GLY A 1 464 ? 12.312 -8.883 -37.877 1.00 71.75 464 GLY A CA 1
ATOM 3399 C C . GLY A 1 464 ? 12.388 -10.165 -38.721 1.00 71.75 464 GLY A C 1
ATOM 3400 O O . GLY A 1 464 ? 13.365 -10.360 -39.443 1.00 71.75 464 GLY A O 1
ATOM 3401 N N . GLY A 1 465 ? 11.401 -11.064 -38.600 1.00 75.25 465 GLY A N 1
ATOM 3402 C CA . GLY A 1 465 ? 11.392 -12.357 -39.301 1.00 75.25 465 GLY A CA 1
ATOM 3403 C C . GLY A 1 465 ? 12.260 -13.444 -38.655 1.00 75.25 465 GLY A C 1
ATOM 3404 O O . GLY A 1 465 ? 12.426 -14.517 -39.233 1.00 75.25 465 GLY A O 1
ATOM 3405 N N . GLN A 1 466 ? 12.839 -13.174 -37.482 1.00 77.81 466 GLN A N 1
ATOM 3406 C CA . GLN A 1 466 ? 13.653 -14.127 -36.728 1.00 77.81 466 GLN A CA 1
ATOM 3407 C C . GLN A 1 466 ? 12.778 -15.065 -35.879 1.00 77.81 466 GLN A C 1
ATOM 3409 O O . GLN A 1 466 ? 11.657 -14.697 -35.521 1.00 77.81 466 GLN A O 1
ATOM 3414 N N . PRO A 1 467 ? 13.264 -16.270 -35.518 1.00 77.31 467 PRO A N 1
ATOM 3415 C CA . PRO A 1 467 ? 12.585 -17.120 -34.539 1.00 77.31 467 PRO A CA 1
ATOM 3416 C C . PRO A 1 467 ? 12.427 -16.411 -33.181 1.00 77.31 467 PRO A C 1
ATOM 3418 O O . PRO A 1 467 ? 12.953 -15.321 -32.966 1.00 77.31 467 PRO A O 1
ATOM 3421 N N . LEU A 1 468 ? 11.681 -17.036 -32.264 1.00 83.94 468 LEU A N 1
ATOM 3422 C CA . LEU A 1 468 ? 11.428 -16.524 -30.913 1.00 83.94 468 LEU A CA 1
ATOM 3423 C C . LEU A 1 468 ? 12.716 -16.009 -30.248 1.00 83.94 468 LEU A C 1
ATOM 3425 O O . LEU A 1 468 ? 13.696 -16.746 -30.133 1.00 83.94 468 LEU A O 1
ATOM 3429 N N . VAL A 1 469 ? 12.691 -14.757 -29.793 1.00 89.81 469 VAL A N 1
ATOM 3430 C CA . VAL A 1 469 ? 13.809 -14.119 -29.095 1.00 89.81 469 VAL A CA 1
ATOM 3431 C C . VAL A 1 469 ? 13.496 -14.046 -27.609 1.00 89.81 469 VAL A C 1
ATOM 3433 O O . VAL A 1 469 ? 12.445 -13.533 -27.242 1.00 89.81 469 VAL A O 1
ATOM 3436 N N . THR A 1 470 ? 14.426 -14.481 -26.759 1.00 93.94 470 THR A N 1
ATOM 3437 C CA . THR A 1 470 ? 14.336 -14.271 -25.308 1.00 93.94 470 THR A CA 1
ATOM 3438 C C . THR A 1 470 ? 15.192 -13.082 -24.889 1.00 93.94 470 THR A C 1
ATOM 3440 O O . THR A 1 470 ? 16.400 -13.039 -25.147 1.00 93.94 470 THR A O 1
ATOM 3443 N N . LEU A 1 471 ? 14.566 -12.143 -24.194 1.00 94.94 471 LEU A N 1
ATOM 3444 C CA . LEU A 1 471 ? 15.196 -11.020 -23.520 1.00 94.94 471 LEU A CA 1
ATOM 3445 C C . LEU A 1 471 ? 15.270 -11.288 -22.014 1.00 94.94 471 LEU A C 1
ATOM 3447 O O . LEU A 1 471 ? 14.430 -12.001 -21.467 1.00 94.94 471 LEU A O 1
ATOM 3451 N N . VAL A 1 472 ? 16.257 -10.706 -21.346 1.00 96.44 472 VAL A N 1
ATOM 3452 C CA . VAL A 1 472 ? 16.414 -10.738 -19.885 1.00 96.44 472 VAL A CA 1
ATOM 3453 C C . VAL A 1 472 ? 16.628 -9.328 -19.367 1.00 96.44 472 VAL A C 1
ATOM 3455 O O . VAL A 1 472 ? 17.322 -8.543 -20.012 1.00 96.44 472 VAL A O 1
ATOM 3458 N N . ASN A 1 473 ? 16.054 -8.990 -18.217 1.00 93.62 473 ASN A N 1
ATOM 3459 C CA . ASN A 1 473 ? 16.439 -7.761 -17.533 1.00 93.62 473 ASN A CA 1
ATOM 3460 C C . ASN A 1 473 ? 17.872 -7.875 -16.996 1.00 93.62 473 ASN A C 1
ATOM 3462 O O . ASN A 1 473 ? 18.300 -8.951 -16.580 1.00 93.62 473 ASN A O 1
ATOM 3466 N N . THR A 1 474 ? 18.627 -6.776 -17.040 1.00 89.75 474 THR A N 1
ATOM 3467 C CA . THR A 1 474 ? 20.014 -6.737 -16.533 1.00 89.75 474 THR A CA 1
ATOM 3468 C C . THR A 1 474 ? 20.098 -6.321 -15.068 1.00 89.75 474 THR A C 1
ATOM 3470 O O . THR A 1 474 ? 21.089 -6.614 -14.407 1.00 89.75 474 THR A O 1
ATOM 3473 N N . ASN A 1 475 ? 19.051 -5.656 -14.579 1.00 89.19 475 ASN A N 1
ATOM 3474 C CA . ASN A 1 475 ? 18.875 -5.199 -13.204 1.00 89.19 475 ASN A CA 1
ATOM 3475 C C . ASN A 1 475 ? 17.502 -5.684 -12.713 1.00 89.19 475 ASN A C 1
ATOM 3477 O O . ASN A 1 475 ? 16.608 -5.810 -13.558 1.00 89.19 475 ASN A O 1
ATOM 3481 N N . PRO A 1 476 ? 17.292 -5.908 -11.404 1.00 88.81 476 PRO A N 1
ATOM 3482 C CA . PRO A 1 476 ? 15.988 -6.315 -10.900 1.00 88.81 476 PRO A CA 1
ATOM 3483 C C . PRO A 1 476 ? 14.936 -5.243 -11.182 1.00 88.81 476 PRO A C 1
ATOM 3485 O O . PRO A 1 476 ? 15.212 -4.038 -11.156 1.00 88.81 476 PRO A O 1
ATOM 3488 N N . MET A 1 477 ? 13.727 -5.708 -11.469 1.00 87.75 477 MET A N 1
ATOM 3489 C CA . MET A 1 477 ? 12.544 -4.873 -11.588 1.00 87.75 477 MET A CA 1
ATOM 3490 C C . MET A 1 477 ? 11.771 -4.952 -10.273 1.00 87.75 477 MET A C 1
ATOM 3492 O O . MET A 1 477 ? 11.132 -5.963 -10.008 1.00 87.75 477 MET A O 1
ATOM 3496 N N . ILE A 1 478 ? 11.828 -3.898 -9.471 1.00 85.00 478 ILE A N 1
ATOM 3497 C CA . ILE A 1 478 ? 10.982 -3.707 -8.300 1.00 85.00 478 ILE A CA 1
ATOM 3498 C C . ILE A 1 478 ? 9.549 -3.562 -8.780 1.00 85.00 478 ILE A C 1
ATOM 3500 O O . ILE A 1 478 ? 9.217 -2.654 -9.551 1.00 85.00 478 ILE A O 1
ATOM 3504 N N . VAL A 1 479 ? 8.685 -4.433 -8.291 1.00 84.81 479 VAL A N 1
ATOM 3505 C CA . VAL A 1 479 ? 7.250 -4.197 -8.348 1.00 84.81 479 VAL A CA 1
ATOM 3506 C C . VAL A 1 479 ? 6.696 -4.166 -6.942 1.00 84.81 479 VAL A C 1
ATOM 3508 O O . VAL A 1 479 ? 7.106 -4.980 -6.122 1.00 84.81 479 VAL A O 1
ATOM 3511 N N . GLN A 1 480 ? 5.783 -3.244 -6.665 1.00 82.81 480 GLN A N 1
ATOM 3512 C CA . GLN A 1 480 ? 5.243 -3.045 -5.322 1.00 82.81 480 GLN A CA 1
ATOM 3513 C C . GLN A 1 480 ? 3.739 -2.776 -5.331 1.00 82.81 480 GLN A C 1
ATOM 3515 O O . GLN A 1 480 ? 3.185 -2.340 -6.347 1.00 82.81 480 GLN A O 1
ATOM 3520 N N . ASP A 1 481 ? 3.105 -3.060 -4.199 1.00 79.88 481 ASP A N 1
ATOM 3521 C CA . ASP A 1 481 ? 1.714 -2.749 -3.883 1.00 79.88 481 ASP A CA 1
ATOM 3522 C C . ASP A 1 481 ? 1.585 -2.556 -2.365 1.00 79.88 481 ASP A C 1
ATOM 3524 O O . ASP A 1 481 ? 2.195 -3.297 -1.597 1.00 79.88 481 ASP A O 1
ATOM 3528 N N . SER A 1 482 ? 0.822 -1.562 -1.920 1.00 74.00 482 SER A N 1
ATOM 3529 C CA . SER A 1 482 ? 0.667 -1.248 -0.496 1.00 74.00 482 SER A CA 1
ATOM 3530 C C . SER A 1 482 ? -0.629 -1.790 0.118 1.00 74.00 482 SER A C 1
ATOM 3532 O O . SER A 1 482 ? -0.826 -1.606 1.309 1.00 74.00 482 SER A O 1
ATOM 3534 N N . ASN A 1 483 ? -1.514 -2.450 -0.645 1.00 72.56 483 ASN A N 1
ATOM 3535 C CA . ASN A 1 483 ? -2.889 -2.779 -0.238 1.00 72.56 483 ASN A CA 1
ATOM 3536 C C . ASN A 1 483 ? -3.232 -4.265 -0.267 1.00 72.56 483 ASN A C 1
ATOM 3538 O O . ASN A 1 483 ? -4.308 -4.688 -0.712 1.00 72.56 483 ASN A O 1
ATOM 3542 N N . LEU A 1 484 ? -2.322 -5.091 0.227 1.00 82.88 484 LEU A N 1
ATOM 3543 C CA . LEU A 1 484 ? -2.620 -6.495 0.411 1.00 82.88 484 LEU A CA 1
ATOM 3544 C C . LEU A 1 484 ? -3.601 -6.630 1.575 1.00 82.88 484 LEU A C 1
ATOM 3546 O O . LEU A 1 484 ? -3.433 -6.023 2.628 1.00 82.88 484 LEU A O 1
ATOM 3550 N N . THR A 1 485 ? -4.633 -7.444 1.381 1.00 79.38 485 THR A N 1
ATOM 3551 C CA . THR A 1 485 ? -5.671 -7.714 2.393 1.00 79.38 485 THR A CA 1
ATOM 3552 C C . THR A 1 485 ? -5.805 -9.201 2.716 1.00 79.38 485 THR A C 1
ATOM 3554 O O . THR A 1 485 ? -6.553 -9.577 3.616 1.00 79.38 485 THR A O 1
ATOM 3557 N N . ASN A 1 486 ? -5.111 -10.057 1.958 1.00 84.88 486 ASN A N 1
ATOM 3558 C CA . ASN A 1 486 ? -5.048 -11.502 2.132 1.00 84.88 486 ASN A CA 1
ATOM 3559 C C . ASN A 1 486 ? -3.935 -12.124 1.265 1.00 84.88 486 ASN A C 1
ATOM 3561 O O . ASN A 1 486 ? -3.357 -11.475 0.392 1.00 84.88 486 ASN A O 1
ATOM 3565 N N . PHE A 1 487 ? -3.696 -13.426 1.457 1.00 88.19 487 PHE A N 1
ATOM 3566 C CA . PHE A 1 487 ? -2.904 -14.264 0.551 1.00 88.19 487 PHE A CA 1
ATOM 3567 C C . PHE A 1 487 ? -3.775 -15.322 -0.164 1.00 88.19 487 PHE A C 1
ATOM 3569 O O . PHE A 1 487 ? -4.612 -15.950 0.493 1.00 88.19 487 PHE A O 1
ATOM 3576 N N . PRO A 1 488 ? -3.567 -15.584 -1.474 1.00 89.19 488 PRO A N 1
ATOM 3577 C CA . PRO A 1 488 ? -2.877 -14.704 -2.419 1.00 89.19 488 PRO A CA 1
ATOM 3578 C C . PRO A 1 488 ? -3.666 -13.396 -2.610 1.00 89.19 488 PRO A C 1
ATOM 3580 O O . PRO A 1 488 ? -4.894 -13.451 -2.749 1.00 89.19 488 PRO A O 1
ATOM 3583 N N . PRO A 1 489 ? -2.989 -12.240 -2.689 1.00 88.50 489 PRO A N 1
ATOM 3584 C CA . PRO A 1 489 ? -3.670 -10.960 -2.799 1.00 88.50 489 PRO A CA 1
ATOM 3585 C C . PRO A 1 489 ? -4.325 -10.803 -4.172 1.00 88.50 489 PRO A C 1
ATOM 3587 O O . PRO A 1 489 ? -3.843 -11.350 -5.169 1.00 88.50 489 PRO A O 1
ATOM 3590 N N . LYS A 1 490 ? -5.414 -10.029 -4.240 1.00 88.12 490 LYS A N 1
ATOM 3591 C CA . LYS A 1 490 ? -5.964 -9.527 -5.507 1.00 88.12 490 LYS A CA 1
ATOM 3592 C C . LYS A 1 490 ? -5.593 -8.060 -5.688 1.00 88.12 490 LYS A C 1
ATOM 3594 O O . LYS A 1 490 ? -6.349 -7.180 -5.295 1.00 88.12 490 LYS A O 1
ATOM 3599 N N . VAL A 1 491 ? -4.428 -7.823 -6.281 1.00 87.19 491 VAL A N 1
ATOM 3600 C CA . VAL A 1 491 ? -3.809 -6.493 -6.407 1.00 87.19 491 VAL A CA 1
ATOM 3601 C C . VAL A 1 491 ? -3.093 -6.337 -7.748 1.00 87.19 491 VAL A C 1
ATOM 3603 O O . VAL A 1 491 ? -2.862 -7.325 -8.454 1.00 87.19 491 VAL A O 1
ATOM 3606 N N . ILE A 1 492 ? -2.754 -5.100 -8.116 1.00 86.31 492 ILE A N 1
ATOM 3607 C CA . ILE A 1 492 ? -1.996 -4.793 -9.331 1.00 86.31 492 ILE A CA 1
ATOM 3608 C C . ILE A 1 492 ? -0.666 -4.192 -8.909 1.00 86.31 492 ILE A C 1
ATOM 3610 O O . ILE A 1 492 ? -0.562 -2.994 -8.674 1.00 86.31 492 ILE A O 1
ATOM 3614 N N . TYR A 1 493 ? 0.365 -5.029 -8.907 1.00 84.94 493 TYR A N 1
ATOM 3615 C CA . TYR A 1 493 ? 1.717 -4.572 -8.657 1.00 84.94 493 TYR A CA 1
ATOM 3616 C C . TYR A 1 493 ? 2.167 -3.621 -9.763 1.00 84.94 493 TYR A C 1
ATOM 3618 O O . TYR A 1 493 ? 2.004 -3.902 -10.962 1.00 84.94 493 TYR A O 1
ATOM 3626 N N . THR A 1 494 ? 2.764 -2.511 -9.343 1.00 73.56 494 THR A N 1
ATOM 3627 C CA . THR A 1 494 ? 3.251 -1.452 -10.227 1.00 73.56 494 THR A CA 1
ATOM 3628 C C . THR A 1 494 ? 4.770 -1.410 -10.217 1.00 73.56 494 THR A C 1
ATOM 3630 O O . THR A 1 494 ? 5.409 -1.701 -9.207 1.00 73.56 494 THR A O 1
ATOM 3633 N N . HIS A 1 495 ? 5.364 -1.095 -11.366 1.00 76.00 495 HIS A N 1
ATOM 3634 C CA . HIS A 1 495 ? 6.811 -0.956 -11.497 1.00 76.00 495 HIS A CA 1
ATOM 3635 C C . HIS A 1 495 ? 7.301 0.253 -10.685 1.00 76.00 495 HIS A C 1
ATOM 3637 O O . HIS A 1 495 ? 6.997 1.391 -11.036 1.00 76.00 495 HIS A O 1
ATOM 3643 N N . GLY A 1 496 ? 8.055 -0.016 -9.618 1.00 64.31 496 GLY A N 1
ATOM 3644 C CA . GLY A 1 496 ? 8.457 0.965 -8.605 1.00 64.31 496 GLY A CA 1
ATOM 3645 C C . GLY A 1 496 ? 9.932 1.376 -8.642 1.00 64.31 496 GLY A C 1
ATOM 3646 O O . GLY A 1 496 ? 10.386 2.077 -7.742 1.00 64.31 496 GLY A O 1
ATOM 3647 N N . ASN A 1 497 ? 10.726 0.951 -9.637 1.00 64.38 497 ASN A N 1
ATOM 3648 C CA . ASN A 1 497 ? 12.122 1.389 -9.719 1.00 64.38 497 ASN A CA 1
ATOM 3649 C C . ASN A 1 497 ? 12.210 2.916 -9.846 1.00 64.38 497 ASN A C 1
ATOM 3651 O O . ASN A 1 497 ? 11.473 3.546 -10.597 1.00 64.38 497 ASN A O 1
ATOM 3655 N N . SER A 1 498 ? 13.243 3.504 -9.244 1.00 60.81 498 SER A N 1
ATOM 3656 C CA . SER A 1 498 ? 13.574 4.919 -9.461 1.00 60.81 498 SER A CA 1
ATOM 3657 C C . SER A 1 498 ? 13.942 5.246 -10.918 1.00 60.81 498 SER A C 1
ATOM 3659 O O . SER A 1 498 ? 13.940 6.415 -11.307 1.00 60.81 498 SER A O 1
ATOM 3661 N N . THR A 1 499 ? 14.270 4.228 -11.729 1.00 73.50 499 THR A N 1
ATOM 3662 C CA . THR A 1 499 ? 14.560 4.342 -13.166 1.00 73.50 499 THR A CA 1
ATOM 3663 C C . THR A 1 499 ? 14.136 3.097 -13.953 1.00 73.50 499 THR A C 1
ATOM 3665 O O . THR A 1 499 ? 14.148 1.984 -13.435 1.00 73.50 499 THR A O 1
ATOM 3668 N N . ALA A 1 500 ? 13.814 3.280 -15.234 1.00 86.00 500 ALA A N 1
ATOM 3669 C CA . ALA A 1 500 ? 13.487 2.221 -16.185 1.00 86.00 500 ALA A CA 1
ATOM 3670 C C . ALA A 1 500 ? 14.582 1.139 -16.287 1.00 86.00 500 ALA A C 1
ATOM 3672 O O . ALA A 1 500 ? 15.780 1.437 -16.302 1.00 86.00 500 ALA A O 1
ATOM 3673 N N . VAL A 1 501 ? 14.166 -0.120 -16.448 1.00 91.12 501 VAL A N 1
ATOM 3674 C CA . VAL A 1 501 ? 15.056 -1.292 -16.382 1.00 91.12 501 VAL A CA 1
ATOM 3675 C C . VAL A 1 501 ? 15.483 -1.757 -17.782 1.00 91.12 501 VAL A C 1
ATOM 3677 O O . VAL A 1 501 ? 14.623 -2.083 -18.602 1.00 91.12 501 VAL A O 1
ATOM 3680 N N . PRO A 1 502 ? 16.787 -1.840 -18.104 1.00 95.00 502 PRO A N 1
ATOM 3681 C CA . PRO A 1 502 ? 17.240 -2.356 -19.395 1.00 95.00 502 PRO A CA 1
ATOM 3682 C C . PRO A 1 502 ? 16.937 -3.846 -19.578 1.00 95.00 502 PRO A C 1
ATOM 3684 O O . PRO A 1 502 ? 17.097 -4.648 -18.655 1.00 95.00 502 PRO A O 1
ATOM 3687 N N . VAL A 1 503 ? 16.569 -4.223 -20.804 1.00 95.75 503 VAL A N 1
ATOM 3688 C CA . VAL A 1 503 ? 16.426 -5.617 -21.236 1.00 95.75 503 VAL A CA 1
ATOM 3689 C C . VAL A 1 503 ? 17.388 -5.928 -22.376 1.00 95.75 503 VAL A C 1
ATOM 3691 O O . VAL A 1 503 ? 17.498 -5.178 -23.349 1.00 95.75 503 VAL A O 1
ATOM 3694 N N . ALA A 1 504 ? 18.087 -7.048 -22.253 1.00 96.94 504 ALA A N 1
ATOM 3695 C CA . ALA A 1 504 ? 19.145 -7.478 -23.151 1.00 96.94 504 ALA A CA 1
ATOM 3696 C C . ALA A 1 504 ? 18.799 -8.795 -23.842 1.00 96.94 504 ALA A C 1
ATOM 3698 O O . ALA A 1 504 ? 18.063 -9.619 -23.299 1.00 96.94 504 ALA A O 1
ATOM 3699 N N . PHE A 1 505 ? 19.371 -9.031 -25.020 1.00 95.88 505 PHE A N 1
ATOM 3700 C CA . PHE A 1 505 ? 19.276 -10.332 -25.675 1.00 95.88 505 PHE A CA 1
ATOM 3701 C C . PHE A 1 505 ? 19.949 -11.414 -24.825 1.00 95.88 505 PHE A C 1
ATOM 3703 O O . PHE A 1 505 ? 21.121 -11.294 -24.466 1.00 95.88 505 PHE A O 1
ATOM 3710 N N . LYS A 1 506 ? 19.236 -12.511 -24.545 1.00 94.81 506 LYS A N 1
ATOM 3711 C CA . LYS A 1 506 ? 19.796 -13.648 -23.797 1.00 94.81 506 LYS A CA 1
ATOM 3712 C C . LYS A 1 506 ? 20.824 -14.432 -24.618 1.00 94.81 506 LYS A C 1
ATOM 3714 O O . LYS A 1 506 ? 21.779 -14.970 -24.066 1.00 94.81 506 LYS A O 1
ATOM 3719 N N . THR A 1 507 ? 20.622 -14.521 -25.933 1.00 92.69 507 THR A N 1
ATOM 3720 C CA . THR A 1 507 ? 21.444 -15.321 -26.854 1.00 92.69 507 THR A CA 1
ATOM 3721 C C . THR A 1 507 ? 21.815 -14.527 -28.099 1.00 92.69 507 THR A C 1
ATOM 3723 O O . THR A 1 507 ? 21.002 -13.757 -28.610 1.00 92.69 507 THR A O 1
ATOM 3726 N N . SER A 1 508 ? 23.012 -14.769 -28.631 1.00 93.06 508 SER A N 1
ATOM 3727 C CA . SER A 1 508 ? 23.475 -14.163 -29.882 1.00 93.06 508 SER A CA 1
ATOM 3728 C C . SER A 1 508 ? 22.726 -14.718 -31.096 1.00 93.06 508 SER A C 1
ATOM 3730 O O . SER A 1 508 ? 22.447 -15.915 -31.163 1.00 93.06 508 SER A O 1
ATOM 3732 N N . ASN A 1 509 ? 22.484 -13.865 -32.088 1.00 90.44 509 ASN A N 1
ATOM 3733 C CA . ASN A 1 509 ? 22.044 -14.254 -33.425 1.00 90.44 509 ASN A CA 1
ATOM 3734 C C . ASN A 1 509 ? 22.836 -13.428 -34.437 1.00 90.44 509 ASN A C 1
ATOM 3736 O O . ASN A 1 509 ? 22.488 -12.288 -34.741 1.00 90.44 509 ASN A O 1
ATOM 3740 N N . LEU A 1 510 ? 23.961 -13.965 -34.895 1.00 88.06 510 LEU A N 1
ATOM 3741 C CA . LEU A 1 510 ? 24.909 -13.201 -35.698 1.00 88.06 510 LEU A CA 1
ATOM 3742 C C . LEU A 1 510 ? 24.488 -13.162 -37.177 1.00 88.06 510 LEU A C 1
ATOM 3744 O O . LEU A 1 510 ? 24.036 -14.177 -37.704 1.00 88.06 510 LEU A O 1
ATOM 3748 N N . PRO A 1 511 ? 24.676 -12.025 -37.874 1.00 87.25 511 PRO A N 1
ATOM 3749 C CA . PRO A 1 511 ? 25.339 -10.798 -37.412 1.00 87.25 511 PRO A CA 1
ATOM 3750 C C . PRO A 1 511 ? 24.398 -9.780 -36.735 1.00 87.25 511 PRO A C 1
ATOM 3752 O O . PRO A 1 511 ? 24.804 -8.644 -36.522 1.00 87.25 511 PRO A O 1
ATOM 3755 N N . ALA A 1 512 ? 23.145 -10.142 -36.444 1.00 87.44 512 ALA A N 1
ATOM 3756 C CA . ALA A 1 512 ? 22.115 -9.198 -36.015 1.00 87.44 512 ALA A CA 1
ATOM 3757 C C . ALA A 1 512 ? 22.326 -8.649 -34.592 1.00 87.44 512 ALA A C 1
ATOM 3759 O O . ALA A 1 512 ? 22.123 -7.456 -34.380 1.00 87.44 512 ALA A O 1
ATOM 3760 N N . TRP A 1 513 ? 22.734 -9.487 -33.634 1.00 92.88 513 TRP A N 1
ATOM 3761 C CA . TRP A 1 513 ? 23.048 -9.065 -32.260 1.00 92.88 513 TRP A CA 1
ATOM 3762 C C . TRP A 1 513 ? 23.901 -10.094 -31.508 1.00 92.88 513 TRP A C 1
ATOM 3764 O O . TRP A 1 513 ? 23.935 -11.286 -31.844 1.00 92.88 513 TRP A O 1
ATOM 3774 N N . HIS A 1 514 ? 24.536 -9.636 -30.434 1.00 94.94 514 HIS A N 1
ATOM 3775 C CA . HIS A 1 514 ? 25.226 -10.455 -29.445 1.00 94.94 514 HIS A CA 1
ATOM 3776 C C . HIS A 1 514 ? 24.369 -10.626 -28.185 1.00 94.94 514 HIS A C 1
ATOM 3778 O O . HIS A 1 514 ? 23.534 -9.786 -27.850 1.00 94.94 514 HIS A O 1
ATOM 3784 N N . ALA A 1 515 ? 24.584 -11.723 -27.458 1.00 95.00 515 ALA A N 1
ATOM 3785 C CA . ALA A 1 515 ? 24.070 -11.856 -26.100 1.00 95.00 515 ALA A CA 1
ATOM 3786 C C . ALA A 1 515 ? 24.594 -10.701 -25.227 1.00 95.00 515 ALA A C 1
ATOM 3788 O O . ALA A 1 515 ? 25.786 -10.399 -25.253 1.00 95.00 515 ALA A O 1
ATOM 3789 N N . GLY A 1 516 ? 23.703 -10.074 -24.459 1.00 95.12 516 GLY A N 1
ATOM 3790 C CA . GLY A 1 516 ? 24.006 -8.899 -23.640 1.00 95.12 516 GLY A CA 1
ATOM 3791 C C . GLY A 1 516 ? 23.766 -7.552 -24.329 1.00 95.12 516 GLY A C 1
ATOM 3792 O O . GLY A 1 516 ? 23.706 -6.540 -23.633 1.00 95.12 516 GLY A O 1
ATOM 3793 N N . ASP A 1 517 ? 23.552 -7.513 -25.650 1.00 96.44 517 ASP A N 1
ATOM 3794 C CA . ASP A 1 517 ? 23.164 -6.271 -26.327 1.00 96.44 517 ASP A CA 1
ATOM 3795 C C . ASP A 1 517 ? 21.804 -5.789 -25.791 1.00 96.44 517 ASP A C 1
ATOM 3797 O O . ASP A 1 517 ? 20.837 -6.556 -25.735 1.00 96.44 517 ASP A O 1
ATOM 3801 N N . ILE A 1 518 ? 21.717 -4.514 -25.392 1.00 97.38 518 ILE A N 1
ATOM 3802 C CA . ILE A 1 518 ? 20.484 -3.940 -24.834 1.00 97.38 518 ILE A CA 1
ATOM 3803 C C . ILE A 1 518 ? 19.472 -3.704 -25.954 1.00 97.38 518 ILE A C 1
ATOM 3805 O O . ILE A 1 518 ? 19.639 -2.800 -26.777 1.00 97.38 518 ILE A O 1
ATOM 3809 N N . PHE A 1 519 ? 18.396 -4.484 -25.950 1.00 95.75 519 PHE A N 1
ATOM 3810 C CA . PHE A 1 519 ? 17.296 -4.365 -26.901 1.00 95.75 519 PHE A CA 1
ATOM 3811 C C . PHE A 1 519 ? 16.429 -3.129 -26.629 1.00 95.75 519 PHE A C 1
ATOM 3813 O O . PHE A 1 519 ? 16.022 -2.426 -27.556 1.00 95.75 519 PHE A O 1
ATOM 3820 N N . GLY A 1 520 ? 16.152 -2.848 -25.357 1.00 95.62 520 GLY A N 1
ATOM 3821 C CA . GLY A 1 520 ? 15.281 -1.753 -24.947 1.00 95.62 520 GLY A CA 1
ATOM 3822 C C . GLY A 1 520 ? 15.324 -1.501 -23.444 1.00 95.62 520 GLY A C 1
ATOM 3823 O O . GLY A 1 520 ? 16.049 -2.175 -22.716 1.00 95.62 520 GLY A O 1
ATOM 3824 N N . VAL A 1 521 ? 14.537 -0.531 -22.988 1.00 94.94 521 VAL A N 1
ATOM 3825 C CA . VAL A 1 521 ? 14.348 -0.214 -21.562 1.00 94.94 521 VAL A CA 1
ATOM 3826 C C . VAL A 1 521 ? 12.870 -0.309 -21.191 1.00 94.94 521 VAL A C 1
ATOM 3828 O O . VAL A 1 521 ? 12.023 0.233 -21.902 1.00 94.94 521 VAL A O 1
ATOM 3831 N N . LEU A 1 522 ? 12.560 -1.030 -20.109 1.00 92.44 522 LEU A N 1
ATOM 3832 C CA . LEU A 1 522 ? 11.224 -1.214 -19.536 1.00 92.44 522 LEU A CA 1
ATOM 3833 C C . LEU A 1 522 ? 10.781 0.076 -18.863 1.00 92.44 522 LEU A C 1
ATOM 3835 O O . LEU A 1 522 ? 11.263 0.422 -17.789 1.00 92.44 522 LEU A O 1
ATOM 3839 N N . LEU A 1 523 ? 9.856 0.770 -19.516 1.00 89.69 523 LEU A N 1
ATOM 3840 C CA . LEU A 1 523 ? 9.290 2.029 -19.040 1.00 89.69 523 LEU A CA 1
ATOM 3841 C C . LEU A 1 523 ? 8.122 1.794 -18.088 1.00 89.69 523 LEU A C 1
ATOM 3843 O O . LEU A 1 523 ? 7.868 2.600 -17.206 1.00 89.69 523 LEU A O 1
ATOM 3847 N N . LEU A 1 524 ? 7.388 0.706 -18.298 1.00 86.25 524 LEU A N 1
ATOM 3848 C CA . LEU A 1 524 ? 6.190 0.372 -17.547 1.00 86.25 524 LEU A CA 1
ATOM 3849 C C . LEU A 1 524 ? 6.037 -1.142 -17.546 1.00 86.25 524 LEU A C 1
ATOM 3851 O O . LEU A 1 524 ? 6.161 -1.782 -18.595 1.00 86.25 524 LEU A O 1
ATOM 3855 N N . ALA A 1 525 ? 5.717 -1.696 -16.387 1.00 85.44 525 ALA A N 1
ATOM 3856 C CA . ALA A 1 525 ? 5.254 -3.062 -16.242 1.00 85.44 525 ALA A CA 1
ATOM 3857 C C . ALA A 1 525 ? 4.171 -3.077 -15.168 1.00 85.44 525 ALA A C 1
ATOM 3859 O O . ALA A 1 525 ? 4.330 -2.438 -14.130 1.00 85.44 525 ALA A O 1
ATOM 3860 N N . GLY A 1 526 ? 3.086 -3.799 -15.416 1.00 85.62 526 GLY A N 1
ATOM 3861 C CA . GLY A 1 526 ? 2.137 -4.099 -14.358 1.00 85.62 526 GLY A CA 1
ATOM 3862 C C . GLY A 1 526 ? 1.756 -5.564 -14.349 1.00 85.62 526 GLY A C 1
ATOM 3863 O O . GLY A 1 526 ? 1.733 -6.233 -15.391 1.00 85.62 526 GLY A O 1
ATOM 3864 N N . HIS A 1 527 ? 1.494 -6.052 -13.141 1.00 90.75 527 HIS A N 1
ATOM 3865 C CA . HIS A 1 527 ? 1.246 -7.455 -12.847 1.00 90.75 527 HIS A CA 1
ATOM 3866 C C . HIS A 1 527 ? 0.048 -7.567 -11.904 1.00 90.75 527 HIS A C 1
ATOM 3868 O O . HIS A 1 527 ? 0.137 -7.269 -10.718 1.00 90.75 527 HIS A O 1
ATOM 3874 N N . GLY A 1 528 ? -1.094 -7.979 -12.450 1.00 91.00 528 GLY A N 1
ATOM 3875 C CA . GLY A 1 528 ? -2.305 -8.230 -11.679 1.00 91.00 528 GLY A CA 1
ATOM 3876 C C . GLY A 1 528 ? -2.267 -9.631 -11.087 1.00 91.00 528 GLY A C 1
ATOM 3877 O O . GLY A 1 528 ? -2.444 -10.596 -11.831 1.00 91.00 528 GLY A O 1
ATOM 3878 N N . ILE A 1 529 ? -2.065 -9.761 -9.778 1.00 92.12 529 ILE A N 1
ATOM 3879 C CA . ILE A 1 529 ? -2.111 -11.044 -9.063 1.00 92.12 529 ILE A CA 1
ATOM 3880 C C . ILE A 1 529 ? -3.561 -11.373 -8.697 1.00 92.12 529 ILE A C 1
ATOM 3882 O O . ILE A 1 529 ? -4.321 -10.500 -8.296 1.00 92.12 529 ILE A O 1
ATOM 3886 N N . ASN A 1 530 ? -3.960 -12.635 -8.869 1.00 93.25 530 ASN A N 1
ATOM 3887 C CA . ASN A 1 530 ? -5.334 -13.117 -8.687 1.00 93.25 530 ASN A CA 1
ATOM 3888 C C . ASN A 1 530 ? -6.362 -12.454 -9.632 1.00 93.25 530 ASN A C 1
ATOM 3890 O O . ASN A 1 530 ? -7.569 -12.474 -9.386 1.00 93.25 530 ASN A O 1
ATOM 3894 N N . PHE A 1 531 ? -5.882 -11.892 -10.747 1.00 95.00 531 PHE A N 1
ATOM 3895 C CA . PHE A 1 531 ? -6.710 -11.442 -11.864 1.00 95.00 531 PHE A CA 1
ATOM 3896 C C . PHE A 1 531 ? -6.856 -12.562 -12.889 1.00 95.00 531 PHE A C 1
ATOM 3898 O O . PHE A 1 531 ? -5.874 -13.140 -13.362 1.00 95.00 531 PHE A O 1
ATOM 3905 N N . THR A 1 532 ? -8.097 -12.868 -13.250 1.00 95.00 532 THR A N 1
ATOM 3906 C CA . THR A 1 532 ? -8.420 -13.887 -14.248 1.00 95.00 532 THR A CA 1
ATOM 3907 C C . THR A 1 532 ? -8.555 -13.274 -15.643 1.00 95.00 532 THR A C 1
ATOM 3909 O O . THR A 1 532 ? -8.716 -12.068 -15.800 1.00 95.00 532 THR A O 1
ATOM 3912 N N . ASN A 1 533 ? -8.556 -14.104 -16.688 1.00 94.31 533 ASN A N 1
ATOM 3913 C CA . ASN A 1 533 ? -8.781 -13.648 -18.067 1.00 94.31 533 ASN A CA 1
ATOM 3914 C C . ASN A 1 533 ? -10.276 -13.423 -18.399 1.00 94.31 533 ASN A C 1
ATOM 3916 O O . ASN A 1 533 ? -10.725 -13.694 -19.514 1.00 94.31 533 ASN A O 1
ATOM 3920 N N . ASN A 1 534 ? -11.076 -13.007 -17.414 1.00 95.94 534 ASN A N 1
ATOM 3921 C CA . ASN A 1 534 ? -12.477 -12.645 -17.616 1.00 95.94 534 ASN A CA 1
ATOM 3922 C C . ASN A 1 534 ? -12.595 -11.158 -18.002 1.00 95.94 534 ASN A C 1
ATOM 3924 O O . ASN A 1 534 ? -11.696 -10.364 -17.744 1.00 95.94 534 ASN A O 1
ATOM 3928 N N . THR A 1 535 ? -13.713 -10.757 -18.609 1.00 94.69 535 THR A N 1
ATOM 3929 C CA . THR A 1 535 ? -13.886 -9.389 -19.125 1.00 94.69 535 THR A CA 1
ATOM 3930 C C . THR A 1 535 ? -13.758 -8.302 -18.053 1.00 94.69 535 THR A C 1
ATOM 3932 O O . THR A 1 535 ? -13.201 -7.245 -18.337 1.00 94.69 535 THR A O 1
ATOM 3935 N N . THR A 1 536 ? -14.245 -8.548 -16.836 1.00 91.88 536 THR A N 1
ATOM 3936 C CA . THR A 1 536 ? -14.221 -7.573 -15.735 1.00 91.88 536 THR A CA 1
ATOM 3937 C C . THR A 1 536 ? -12.803 -7.344 -15.223 1.00 91.88 536 THR A C 1
ATOM 3939 O O . THR A 1 536 ? -12.349 -6.204 -15.182 1.00 91.88 536 THR A O 1
ATOM 3942 N N . ASP A 1 537 ? -12.091 -8.421 -14.891 1.00 91.94 537 ASP A N 1
ATOM 3943 C CA . ASP A 1 537 ? -10.715 -8.376 -14.388 1.00 91.94 537 ASP A CA 1
ATOM 3944 C C . ASP A 1 537 ? -9.778 -7.759 -15.433 1.00 91.94 537 ASP A C 1
ATOM 3946 O O . ASP A 1 537 ? -8.943 -6.918 -15.107 1.00 91.94 537 ASP A O 1
ATOM 3950 N N . VAL A 1 538 ? -9.952 -8.121 -16.709 1.00 94.94 538 VAL A N 1
ATOM 3951 C CA . VAL A 1 538 ? -9.171 -7.549 -17.811 1.00 94.94 538 VAL A CA 1
ATOM 3952 C C . VAL A 1 538 ? -9.429 -6.052 -17.962 1.00 94.94 538 VAL A C 1
ATOM 3954 O O . VAL A 1 538 ? -8.473 -5.293 -18.109 1.00 94.94 538 VAL A O 1
ATOM 3957 N N . ALA A 1 539 ? -10.689 -5.612 -17.898 1.00 86.25 539 ALA A N 1
ATOM 3958 C CA . ALA A 1 539 ? -11.025 -4.194 -17.995 1.00 86.25 539 ALA A CA 1
ATOM 3959 C C . ALA A 1 539 ? -10.438 -3.389 -16.825 1.00 86.25 539 ALA A C 1
ATOM 3961 O O . ALA A 1 539 ? -9.819 -2.351 -17.056 1.00 86.25 539 ALA A O 1
ATOM 3962 N N . GLN A 1 540 ? -10.570 -3.894 -15.593 1.00 85.31 540 GLN A N 1
ATOM 3963 C CA . GLN A 1 540 ? -9.989 -3.279 -14.395 1.00 85.31 540 GLN A CA 1
ATOM 3964 C C . GLN A 1 540 ? -8.466 -3.171 -14.502 1.00 85.31 540 GLN A C 1
ATOM 3966 O O . GLN A 1 540 ? -7.904 -2.095 -14.304 1.00 85.31 540 GLN A O 1
ATOM 3971 N N . PHE A 1 541 ? -7.800 -4.264 -14.884 1.00 87.81 541 PHE A N 1
ATOM 3972 C CA . PHE A 1 541 ? -6.354 -4.283 -15.059 1.00 87.81 541 PHE A CA 1
ATOM 3973 C C . PHE A 1 541 ? -5.901 -3.287 -16.131 1.00 87.81 541 PHE A C 1
ATOM 3975 O O . PHE A 1 541 ? -5.037 -2.454 -15.881 1.00 87.81 541 PHE A O 1
ATOM 3982 N N . GLN A 1 542 ? -6.509 -3.308 -17.318 1.00 88.38 542 GLN A N 1
ATOM 3983 C CA . GLN A 1 542 ? -6.133 -2.403 -18.407 1.00 88.38 542 GLN A CA 1
ATOM 3984 C C . GLN A 1 542 ? -6.367 -0.929 -18.063 1.00 88.38 542 GLN A C 1
ATOM 3986 O O . GLN A 1 542 ? -5.559 -0.087 -18.457 1.00 88.38 542 GLN A O 1
ATOM 3991 N N . GLN A 1 543 ? -7.434 -0.619 -17.323 1.00 82.31 543 GLN A N 1
ATOM 3992 C CA . GLN A 1 543 ? -7.700 0.733 -16.844 1.00 82.31 543 GLN A CA 1
ATOM 3993 C C . GLN A 1 543 ? -6.605 1.210 -15.885 1.00 82.31 543 GLN A C 1
ATOM 3995 O O . GLN A 1 543 ? -6.079 2.304 -16.086 1.00 82.31 543 GLN A O 1
ATOM 4000 N N . ALA A 1 544 ? -6.214 0.382 -14.912 1.00 79.56 544 ALA A N 1
ATOM 4001 C CA . ALA A 1 544 ? -5.137 0.715 -13.982 1.00 79.56 544 ALA A CA 1
ATOM 4002 C C . ALA A 1 544 ? -3.810 0.953 -14.720 1.00 79.56 544 ALA A C 1
ATOM 4004 O O . ALA A 1 544 ? -3.156 1.972 -14.521 1.00 79.56 544 ALA A O 1
ATOM 4005 N N . ILE A 1 545 ? -3.443 0.069 -15.657 1.00 81.12 545 ILE A N 1
ATOM 4006 C CA . ILE A 1 545 ? -2.211 0.227 -16.446 1.00 81.12 545 ILE A CA 1
ATOM 4007 C C . ILE A 1 545 ? -2.233 1.503 -17.299 1.00 81.12 545 ILE A C 1
ATOM 4009 O O . ILE A 1 545 ? -1.198 2.139 -17.487 1.00 81.12 545 ILE A O 1
ATOM 4013 N N . ALA A 1 546 ? -3.394 1.894 -17.830 1.00 79.62 546 ALA A N 1
ATOM 4014 C CA . ALA A 1 546 ? -3.519 3.105 -18.638 1.00 79.62 546 ALA A CA 1
ATOM 4015 C C . ALA A 1 546 ? -3.279 4.398 -17.837 1.00 79.62 546 ALA A C 1
ATOM 4017 O O . ALA A 1 546 ? -2.940 5.416 -18.440 1.00 79.62 546 ALA A O 1
ATOM 4018 N N . GLN A 1 547 ? -3.443 4.357 -16.512 1.00 76.44 547 GLN A N 1
ATOM 4019 C CA . GLN A 1 547 ? -3.203 5.484 -15.606 1.00 76.44 547 GLN A CA 1
ATOM 4020 C C . GLN A 1 547 ? -1.753 5.553 -15.104 1.00 76.44 547 GLN A C 1
ATOM 4022 O O . GLN A 1 547 ? -1.332 6.585 -14.586 1.00 76.44 547 GLN A O 1
ATOM 4027 N N . MET A 1 548 ? -0.966 4.489 -15.282 1.00 75.06 548 MET A N 1
ATOM 4028 C CA . MET A 1 548 ? 0.435 4.464 -14.862 1.00 75.06 548 MET A CA 1
ATOM 4029 C C . MET A 1 548 ? 1.316 5.325 -15.774 1.00 75.06 548 MET A C 1
ATOM 4031 O O . MET A 1 548 ? 1.187 5.319 -17.003 1.00 75.06 548 MET A O 1
ATOM 4035 N N . SER A 1 549 ? 2.264 6.034 -15.162 1.00 77.12 549 SER A N 1
ATOM 4036 C CA . SER A 1 549 ? 3.268 6.830 -15.873 1.00 77.12 549 SER A CA 1
ATOM 4037 C C . SER A 1 549 ? 4.485 5.989 -16.267 1.00 77.12 549 SER A C 1
ATOM 4039 O O . SER A 1 549 ? 4.827 5.010 -15.608 1.00 77.12 549 SER A O 1
ATOM 4041 N N . GLU A 1 550 ? 5.148 6.370 -17.362 1.00 84.38 550 GLU A N 1
ATOM 4042 C CA . GLU A 1 550 ? 6.430 5.772 -17.751 1.00 84.38 550 GLU A CA 1
ATOM 4043 C C . GLU A 1 550 ? 7.517 6.196 -16.752 1.00 84.38 550 GLU A C 1
ATOM 4045 O O . GLU A 1 550 ? 7.658 7.384 -16.455 1.00 84.38 550 GLU A O 1
ATOM 4050 N N . LEU A 1 551 ? 8.305 5.236 -16.264 1.00 82.19 551 LEU A N 1
ATOM 4051 C CA . LEU A 1 551 ? 9.449 5.520 -15.408 1.00 82.19 551 LEU A CA 1
ATOM 4052 C C . LEU A 1 551 ? 10.504 6.344 -16.151 1.00 82.19 551 LEU A C 1
ATOM 4054 O O . LEU A 1 551 ? 10.734 6.134 -17.351 1.00 82.19 551 LEU A O 1
ATOM 4058 N N . PRO A 1 552 ? 11.208 7.239 -15.438 1.00 84.88 552 PRO A N 1
ATOM 4059 C CA . PRO A 1 552 ? 12.284 7.998 -16.038 1.00 84.88 552 PRO A CA 1
ATOM 4060 C C . PRO A 1 552 ? 13.455 7.068 -16.378 1.00 84.88 552 PRO A C 1
ATOM 4062 O O . PRO A 1 552 ? 13.662 6.024 -15.760 1.00 84.88 552 PRO A O 1
ATOM 4065 N N . VAL A 1 553 ? 14.245 7.434 -17.379 1.00 88.81 553 VAL A N 1
ATOM 4066 C CA . VAL A 1 553 ? 15.352 6.614 -17.873 1.00 88.81 553 VAL A CA 1
ATOM 4067 C C . VAL A 1 553 ? 16.695 7.121 -17.361 1.00 88.81 553 VAL A C 1
ATOM 4069 O O . VAL A 1 553 ? 16.863 8.295 -17.029 1.00 88.81 553 VAL A O 1
ATOM 4072 N N . ALA A 1 554 ? 17.692 6.239 -17.354 1.00 87.81 554 ALA A N 1
ATOM 4073 C CA . ALA A 1 554 ? 19.072 6.665 -17.168 1.00 87.81 554 ALA A CA 1
ATOM 4074 C C . ALA A 1 554 ? 19.527 7.576 -18.336 1.00 87.81 554 ALA A C 1
ATOM 4076 O O . ALA A 1 554 ? 19.082 7.371 -19.475 1.00 87.81 554 ALA A O 1
ATOM 4077 N N . PRO A 1 555 ? 20.432 8.550 -18.101 1.00 87.81 555 PRO A N 1
ATOM 4078 C CA . PRO A 1 555 ? 20.785 9.575 -19.089 1.00 87.81 555 PRO A CA 1
ATOM 4079 C C . PRO A 1 555 ? 21.214 9.030 -20.457 1.00 87.81 555 PRO A C 1
ATOM 4081 O O . PRO A 1 555 ? 20.904 9.620 -21.488 1.00 87.81 555 PRO A O 1
ATOM 4084 N N . GLN A 1 556 ? 21.883 7.876 -20.497 1.00 90.50 556 GLN A N 1
ATOM 4085 C CA . GLN A 1 556 ? 22.347 7.254 -21.739 1.00 90.50 556 GLN A CA 1
ATOM 4086 C C . GLN A 1 556 ? 21.219 6.781 -22.676 1.00 90.50 556 GLN A C 1
ATOM 4088 O O . GLN A 1 556 ? 21.477 6.531 -23.854 1.00 90.50 556 GLN A O 1
ATOM 4093 N N . TYR A 1 557 ? 19.985 6.652 -22.181 1.00 93.81 557 TYR A N 1
ATOM 4094 C CA . TYR A 1 557 ? 18.838 6.156 -22.949 1.00 93.81 557 TYR A CA 1
ATOM 4095 C C . TYR A 1 557 ? 17.890 7.268 -23.415 1.00 93.81 557 TYR A C 1
ATOM 4097 O O . TYR A 1 557 ? 16.948 6.999 -24.156 1.00 93.81 557 TYR A O 1
ATOM 4105 N N . ILE A 1 558 ? 18.136 8.523 -23.027 1.00 91.94 558 ILE A N 1
ATOM 4106 C CA . ILE A 1 558 ? 17.218 9.652 -23.257 1.00 91.94 558 ILE A CA 1
ATOM 4107 C C . ILE A 1 558 ? 16.881 9.899 -24.730 1.00 91.94 558 ILE A C 1
ATOM 4109 O O . ILE A 1 558 ? 15.793 10.360 -25.057 1.00 91.94 558 ILE A O 1
ATOM 4113 N N . THR A 1 559 ? 17.795 9.557 -25.638 1.00 92.56 559 THR A N 1
ATOM 4114 C CA . THR A 1 559 ? 17.631 9.759 -27.083 1.00 92.56 559 THR A CA 1
ATOM 4115 C C . THR A 1 559 ? 16.941 8.591 -27.789 1.00 92.56 559 THR A C 1
ATOM 4117 O O . THR A 1 559 ? 16.719 8.655 -28.998 1.00 92.56 559 THR A O 1
ATOM 4120 N N . TRP A 1 560 ? 16.609 7.509 -27.078 1.00 95.44 560 TRP A N 1
ATOM 4121 C CA . TRP A 1 560 ? 16.060 6.297 -27.697 1.00 95.44 560 TRP A CA 1
ATOM 4122 C C . TRP A 1 560 ? 14.610 6.474 -28.145 1.00 95.44 560 TRP A C 1
ATOM 4124 O O . TRP A 1 560 ? 14.189 5.885 -29.145 1.00 95.44 560 TRP A O 1
ATOM 4134 N N . ALA A 1 561 ? 13.858 7.311 -27.432 1.00 94.19 561 ALA A N 1
ATOM 4135 C CA . ALA A 1 561 ? 12.479 7.637 -27.743 1.00 94.19 561 ALA A CA 1
ATOM 4136 C C . ALA A 1 561 ?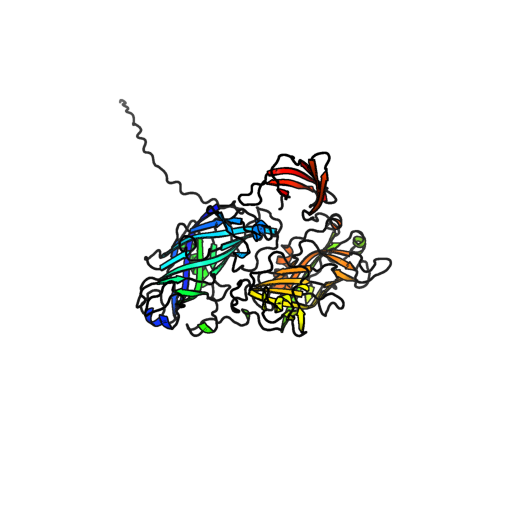 12.175 9.106 -27.392 1.00 94.19 561 ALA A C 1
ATOM 4138 O O . ALA A 1 561 ? 12.787 9.660 -26.480 1.00 94.19 561 ALA A O 1
ATOM 4139 N N . PRO A 1 562 ? 11.227 9.757 -28.090 1.00 91.56 562 PRO A N 1
ATOM 4140 C CA . PRO A 1 562 ? 10.804 11.111 -27.743 1.00 91.56 562 PRO A CA 1
ATOM 4141 C C . PRO A 1 562 ? 10.155 11.159 -26.353 1.00 91.56 562 PRO A C 1
ATOM 4143 O O . PRO A 1 562 ? 9.512 10.194 -25.936 1.00 91.56 562 PRO A O 1
ATOM 4146 N N . ASN A 1 563 ? 10.255 12.304 -25.676 1.00 88.94 563 ASN A N 1
ATOM 4147 C CA . ASN A 1 563 ? 9.597 12.591 -24.391 1.00 88.94 563 ASN A CA 1
ATOM 4148 C C . ASN A 1 563 ? 9.979 11.649 -23.236 1.00 88.94 563 ASN A C 1
ATOM 4150 O O . ASN A 1 563 ? 9.205 11.494 -22.297 1.00 88.94 563 ASN A O 1
ATOM 4154 N N . LEU A 1 564 ? 11.139 10.993 -23.307 1.00 89.56 564 LEU A N 1
ATOM 4155 C CA . LEU A 1 564 ? 11.694 10.325 -22.135 1.00 89.56 564 LEU A CA 1
ATOM 4156 C C . LEU A 1 564 ? 12.168 11.379 -21.123 1.00 89.56 564 LEU A C 1
ATOM 4158 O O . LEU A 1 564 ? 12.576 12.482 -21.494 1.00 89.56 564 LEU A O 1
ATOM 4162 N N . THR A 1 565 ? 12.106 11.033 -19.844 1.00 87.50 565 THR A N 1
ATOM 4163 C CA . THR A 1 565 ? 12.507 11.892 -18.724 1.00 87.50 565 THR A CA 1
ATOM 4164 C C . THR A 1 565 ? 13.746 11.315 -18.045 1.00 87.50 565 THR A C 1
ATOM 4166 O O . THR A 1 565 ? 14.000 10.117 -18.127 1.00 87.50 565 THR A O 1
ATOM 4169 N N . ILE A 1 566 ? 14.545 12.161 -17.395 1.00 83.38 566 ILE A N 1
ATOM 4170 C CA . ILE A 1 566 ? 15.711 11.745 -16.599 1.00 83.38 566 ILE A CA 1
ATOM 4171 C C . ILE A 1 566 ? 15.500 12.308 -15.191 1.00 83.38 566 ILE A C 1
ATOM 4173 O O . ILE A 1 566 ? 15.181 13.498 -15.079 1.00 83.38 566 ILE A O 1
ATOM 4177 N N . PRO A 1 567 ? 15.692 11.518 -14.118 1.00 80.00 567 PRO A N 1
ATOM 4178 C CA . PRO A 1 567 ? 15.667 12.087 -12.778 1.00 80.00 567 PRO A CA 1
ATOM 4179 C C . PRO A 1 567 ? 16.813 13.097 -12.617 1.00 80.00 567 PRO A C 1
ATOM 4181 O O . PRO A 1 567 ? 17.902 12.882 -13.145 1.00 80.00 567 PRO A O 1
ATOM 4184 N N . LEU A 1 568 ? 16.603 14.186 -11.872 1.00 82.12 568 LEU A N 1
ATOM 4185 C CA . LEU A 1 568 ? 17.691 15.115 -11.566 1.00 82.12 568 LEU A CA 1
ATOM 4186 C C . LEU A 1 568 ? 18.827 14.372 -10.845 1.00 82.12 568 LEU A C 1
ATOM 4188 O O . LEU A 1 568 ? 18.647 13.835 -9.755 1.00 82.12 568 LEU A O 1
ATOM 4192 N N . GLN A 1 569 ? 20.001 14.336 -11.468 1.00 85.25 569 GLN A N 1
ATOM 4193 C CA . GLN A 1 569 ? 21.180 13.629 -10.980 1.00 85.25 569 GLN A CA 1
ATOM 4194 C C . GLN A 1 569 ? 22.396 14.542 -11.057 1.00 85.25 569 GLN A C 1
ATOM 4196 O O . GLN A 1 569 ? 22.737 15.042 -12.128 1.00 85.25 569 GLN A O 1
ATOM 4201 N N . ILE A 1 570 ? 23.086 14.729 -9.931 1.00 86.56 570 ILE A N 1
ATOM 4202 C CA . ILE A 1 570 ? 24.366 15.442 -9.889 1.00 86.56 570 ILE A CA 1
ATOM 4203 C C . ILE A 1 570 ? 25.473 14.448 -10.233 1.00 86.56 570 ILE A C 1
ATOM 4205 O O . ILE A 1 570 ? 25.686 13.474 -9.516 1.00 86.56 570 ILE A O 1
ATOM 4209 N N . SER A 1 571 ? 26.192 14.697 -11.326 1.00 87.25 571 SER A N 1
ATOM 4210 C CA . SER A 1 571 ? 27.301 13.845 -11.761 1.00 87.25 571 SER A CA 1
ATOM 4211 C C . SER A 1 571 ? 28.638 14.286 -11.181 1.00 87.25 571 SER A C 1
ATOM 4213 O O . SER A 1 571 ? 29.527 13.465 -10.968 1.00 87.25 571 SER A O 1
ATOM 4215 N N . THR A 1 572 ? 28.847 15.592 -10.991 1.00 88.25 572 THR A N 1
ATOM 4216 C CA . THR A 1 572 ? 30.135 16.112 -10.516 1.00 88.25 572 THR A CA 1
ATOM 4217 C C . THR A 1 572 ? 29.965 17.428 -9.773 1.00 88.25 572 THR A C 1
ATOM 4219 O O . THR A 1 572 ? 29.186 18.292 -10.174 1.00 88.25 572 THR A O 1
ATOM 4222 N N . VAL A 1 573 ? 30.759 17.593 -8.713 1.00 86.88 573 VAL A N 1
ATOM 4223 C CA . VAL A 1 573 ? 30.935 18.854 -7.992 1.00 86.88 573 VAL A CA 1
ATOM 4224 C C . VAL A 1 573 ? 32.421 19.195 -7.998 1.00 86.88 573 VAL A C 1
ATOM 4226 O O . VAL A 1 573 ? 33.225 18.517 -7.362 1.00 86.88 573 VAL A O 1
ATOM 4229 N N . ASN A 1 574 ? 32.795 20.239 -8.734 1.00 84.94 574 ASN A N 1
ATOM 4230 C CA . ASN A 1 574 ? 34.178 20.688 -8.855 1.00 84.94 574 ASN A CA 1
ATOM 4231 C C . ASN A 1 574 ? 34.387 21.988 -8.082 1.00 84.94 574 ASN A C 1
ATOM 4233 O O . ASN A 1 574 ? 33.766 23.011 -8.373 1.00 84.94 574 ASN A O 1
ATOM 4237 N N . LEU A 1 575 ? 35.311 21.955 -7.122 1.00 77.38 575 LEU A N 1
ATOM 4238 C CA . LEU A 1 575 ? 35.742 23.129 -6.370 1.00 77.38 575 LEU A CA 1
ATOM 4239 C C . LEU A 1 575 ? 36.885 23.816 -7.120 1.00 77.38 575 LEU A C 1
ATOM 4241 O O . LEU A 1 575 ? 38.020 23.333 -7.121 1.00 77.38 575 LEU A O 1
ATOM 4245 N N . ASN A 1 576 ? 36.611 24.957 -7.748 1.00 68.38 576 ASN A N 1
ATOM 4246 C CA . ASN A 1 576 ? 37.661 25.747 -8.373 1.00 68.38 576 ASN A CA 1
ATOM 4247 C C . ASN A 1 576 ? 38.368 26.606 -7.313 1.00 68.38 576 ASN A C 1
ATOM 4249 O O . ASN A 1 576 ? 37.887 27.671 -6.912 1.00 68.38 576 ASN A O 1
ATOM 4253 N N . LYS A 1 577 ? 39.541 26.134 -6.870 1.00 57.53 577 LYS A N 1
ATOM 4254 C CA . LYS A 1 577 ? 40.369 26.787 -5.839 1.00 57.53 577 LYS A CA 1
ATOM 4255 C C . LYS A 1 577 ? 40.829 28.201 -6.214 1.00 57.53 577 LYS A C 1
ATOM 4257 O O . LYS A 1 577 ? 41.183 28.959 -5.319 1.00 57.53 577 LYS A O 1
ATOM 4262 N N . THR A 1 578 ? 40.814 28.572 -7.495 1.00 57.72 578 THR A N 1
ATOM 4263 C CA . THR A 1 578 ? 41.407 29.833 -7.974 1.00 57.72 578 THR A CA 1
ATOM 4264 C C . THR A 1 578 ? 40.387 30.975 -8.116 1.00 57.72 578 THR A C 1
ATOM 4266 O O . THR A 1 578 ? 40.758 32.076 -8.504 1.00 57.72 578 THR A O 1
ATOM 4269 N N . GLY A 1 579 ? 39.113 30.760 -7.761 1.00 61.12 579 GLY A N 1
ATOM 4270 C CA . GLY A 1 579 ? 38.078 31.804 -7.849 1.00 61.12 579 GLY A CA 1
ATOM 4271 C C . GLY A 1 579 ? 36.902 31.672 -6.880 1.00 61.12 579 GLY A C 1
ATOM 4272 O O . GLY A 1 579 ? 35.942 32.420 -7.014 1.00 61.12 579 GLY A O 1
ATOM 4273 N N . GLY A 1 580 ? 36.941 30.725 -5.934 1.00 66.56 580 GLY A N 1
ATOM 4274 C CA . GLY A 1 580 ? 35.835 30.509 -4.994 1.00 66.56 580 GLY A CA 1
ATOM 4275 C C . GLY A 1 580 ? 34.551 30.010 -5.664 1.00 66.56 580 GLY A C 1
ATOM 4276 O O . GLY A 1 580 ? 33.474 30.224 -5.133 1.00 66.56 580 GLY A O 1
ATOM 4277 N N . LEU A 1 581 ? 34.638 29.367 -6.831 1.00 75.12 581 LEU A N 1
ATOM 4278 C CA . LEU A 1 581 ? 33.475 28.862 -7.565 1.00 75.12 581 LEU A CA 1
ATOM 4279 C C . LEU A 1 581 ? 33.305 27.356 -7.346 1.00 75.12 581 LEU A C 1
ATOM 4281 O O . LEU A 1 581 ? 34.265 26.596 -7.493 1.00 75.12 581 LEU A O 1
ATOM 4285 N N . VAL A 1 582 ? 32.077 26.918 -7.071 1.00 78.56 582 VAL A N 1
ATOM 4286 C CA . VAL A 1 582 ? 31.665 25.514 -7.211 1.00 78.56 582 VAL A CA 1
ATOM 4287 C C . VAL A 1 582 ? 30.992 25.354 -8.556 1.00 78.56 582 VAL A C 1
ATOM 4289 O O . VAL A 1 582 ? 30.002 26.030 -8.821 1.00 78.56 582 VAL A O 1
ATOM 4292 N N . GLN A 1 583 ? 31.500 24.458 -9.393 1.00 86.31 583 GLN A N 1
ATOM 4293 C CA . GLN A 1 583 ? 30.792 24.013 -10.585 1.00 86.31 583 GLN A CA 1
ATOM 4294 C C . GLN A 1 583 ? 30.048 22.719 -10.272 1.00 86.31 583 GLN A C 1
ATOM 4296 O O . GLN A 1 583 ? 30.652 21.751 -9.812 1.00 86.31 583 GLN A O 1
ATOM 4301 N N . ILE A 1 584 ? 28.749 22.708 -10.547 1.00 87.75 584 ILE A N 1
ATOM 4302 C CA . ILE A 1 584 ? 27.878 21.547 -10.392 1.00 87.75 584 ILE A CA 1
ATOM 4303 C C . ILE A 1 584 ? 27.430 21.140 -11.788 1.00 87.75 584 ILE A C 1
ATOM 4305 O O . ILE A 1 584 ? 26.880 21.957 -12.530 1.00 87.75 584 ILE A O 1
ATOM 4309 N N . THR A 1 585 ? 27.675 19.887 -12.150 1.00 90.69 585 THR A N 1
ATOM 4310 C CA . THR A 1 585 ? 27.204 19.306 -13.408 1.00 90.69 585 THR A CA 1
ATOM 4311 C C . THR A 1 585 ? 26.362 18.075 -13.140 1.00 90.69 585 THR A C 1
ATOM 4313 O O . THR A 1 585 ? 26.499 17.418 -12.102 1.00 90.69 585 THR A O 1
ATOM 4316 N N . GLY A 1 586 ? 25.481 17.763 -14.080 1.00 92.06 586 GLY A N 1
ATOM 4317 C CA . GLY A 1 586 ? 24.575 16.642 -13.936 1.00 92.06 586 GLY A CA 1
ATOM 4318 C C . GLY A 1 586 ? 23.671 16.444 -15.137 1.00 92.06 586 GLY A C 1
ATOM 4319 O O . GLY A 1 586 ? 23.888 17.023 -16.204 1.00 92.06 586 GLY A O 1
ATOM 4320 N N . TYR A 1 587 ? 22.642 15.634 -14.929 1.00 90.38 587 TYR A N 1
ATOM 4321 C CA . TYR A 1 587 ? 21.603 15.343 -15.903 1.00 90.38 587 TYR A CA 1
ATOM 4322 C C . TYR A 1 587 ? 20.229 15.610 -15.298 1.00 90.38 587 TYR A C 1
ATOM 4324 O O . TYR A 1 587 ? 20.016 15.410 -14.106 1.00 90.38 587 TYR A O 1
ATOM 4332 N N . ALA A 1 588 ? 19.305 16.072 -16.127 1.00 88.69 588 ALA A N 1
ATOM 4333 C CA . ALA A 1 588 ? 17.896 16.221 -15.802 1.00 88.69 588 ALA A CA 1
ATOM 4334 C C . ALA A 1 588 ? 17.074 16.057 -17.082 1.00 88.69 588 ALA A C 1
ATOM 4336 O O . ALA A 1 588 ? 17.628 16.050 -18.185 1.00 88.69 588 ALA A O 1
ATOM 4337 N N . THR A 1 589 ? 15.753 15.950 -16.956 1.00 87.19 589 THR A N 1
ATOM 4338 C CA . THR A 1 589 ? 14.859 15.904 -18.120 1.00 87.19 589 THR A CA 1
ATOM 4339 C C . THR A 1 589 ? 15.162 17.063 -19.085 1.00 87.19 589 THR A C 1
ATOM 4341 O O . THR A 1 589 ? 15.275 18.207 -18.631 1.00 87.19 589 THR A O 1
ATOM 4344 N N . PRO A 1 590 ? 15.329 16.798 -20.396 1.00 86.69 590 PRO A N 1
ATOM 4345 C CA . PRO A 1 590 ? 15.726 17.806 -21.373 1.00 86.69 590 PRO A CA 1
ATOM 4346 C C . PRO A 1 590 ? 14.815 19.035 -21.413 1.00 86.69 590 PRO A C 1
ATOM 4348 O O . PRO A 1 590 ? 13.594 18.918 -21.466 1.00 86.69 590 PRO A O 1
ATOM 4351 N N . GLY A 1 591 ? 15.418 20.224 -21.440 1.00 84.81 591 GLY A N 1
ATOM 4352 C CA . GLY A 1 591 ? 14.697 21.492 -21.523 1.00 84.81 591 GLY A CA 1
ATOM 4353 C C . GLY A 1 591 ? 14.051 21.966 -20.217 1.00 84.81 591 GLY A C 1
ATOM 4354 O O . GLY A 1 591 ? 13.448 23.038 -20.228 1.00 84.81 591 GLY A O 1
ATOM 4355 N N . LEU A 1 592 ? 14.194 21.236 -19.104 1.00 83.75 592 LEU A N 1
ATOM 4356 C CA . LEU A 1 592 ? 13.733 21.712 -17.802 1.00 83.75 592 LEU A CA 1
ATOM 4357 C C . LEU A 1 592 ? 14.632 22.839 -17.262 1.00 83.75 592 LEU A C 1
ATOM 4359 O O . LEU A 1 592 ? 15.866 22.738 -17.333 1.00 83.75 592 LEU A O 1
ATOM 4363 N N . PRO A 1 593 ? 14.039 23.904 -16.690 1.00 85.56 593 PRO A N 1
ATOM 4364 C CA . PRO A 1 593 ? 14.782 24.842 -15.866 1.00 85.56 593 PRO A CA 1
ATOM 4365 C C . PRO A 1 593 ? 15.163 24.166 -14.547 1.00 85.56 593 PRO A C 1
ATOM 4367 O O . PRO A 1 593 ? 14.432 23.328 -14.035 1.00 85.56 593 PRO A O 1
ATOM 4370 N N . LEU A 1 594 ? 16.306 24.541 -13.991 1.00 87.81 594 LEU A N 1
ATOM 4371 C CA . LEU A 1 594 ? 16.828 24.018 -12.736 1.00 87.81 594 LEU A CA 1
ATOM 4372 C C . LEU A 1 594 ? 17.261 25.192 -11.863 1.00 87.81 594 LEU A C 1
ATOM 4374 O O . LEU A 1 594 ? 17.861 26.147 -12.364 1.00 87.81 594 LEU A O 1
ATOM 4378 N N . PHE A 1 595 ? 17.027 25.107 -10.558 1.00 87.81 595 PHE A N 1
ATOM 4379 C CA . PHE A 1 595 ? 17.405 26.150 -9.607 1.00 87.81 595 PHE A CA 1
ATOM 4380 C C . PHE A 1 595 ? 18.382 25.619 -8.567 1.00 87.81 595 PHE A C 1
ATOM 4382 O O . PHE A 1 595 ? 18.148 24.598 -7.926 1.00 87.81 595 PHE A O 1
ATOM 4389 N N . LEU A 1 596 ? 19.498 26.323 -8.405 1.00 86.44 596 LEU A N 1
ATOM 4390 C CA . LEU A 1 596 ? 20.438 26.065 -7.328 1.00 86.44 596 LEU A CA 1
ATOM 4391 C C . LEU A 1 596 ? 19.984 26.891 -6.137 1.00 86.44 596 LEU A C 1
ATOM 4393 O O . LEU A 1 596 ? 19.906 28.117 -6.226 1.00 86.44 596 LEU A O 1
ATOM 4397 N N . GLN A 1 597 ? 19.673 26.220 -5.040 1.00 87.31 597 GLN A N 1
ATOM 4398 C CA . GLN A 1 597 ? 19.233 26.847 -3.808 1.00 87.31 597 GLN A CA 1
ATOM 4399 C C . GLN A 1 597 ? 20.276 26.660 -2.715 1.00 87.31 597 GLN A C 1
ATOM 4401 O O . GLN A 1 597 ? 21.004 25.668 -2.711 1.00 87.31 597 GLN A O 1
ATOM 4406 N N . GLN A 1 598 ? 20.320 27.598 -1.774 1.00 85.31 598 GLN A N 1
ATOM 4407 C CA . GLN A 1 598 ? 21.147 27.497 -0.579 1.00 85.31 598 GLN A CA 1
ATOM 4408 C C . GLN A 1 598 ? 20.356 27.786 0.696 1.00 85.31 598 GLN A C 1
ATOM 4410 O O . GLN A 1 598 ? 19.356 28.507 0.667 1.00 85.31 598 GLN A O 1
ATOM 4415 N N . THR A 1 599 ? 20.848 27.281 1.824 1.00 84.38 599 THR A N 1
ATOM 4416 C CA . THR A 1 599 ? 20.344 27.613 3.159 1.00 84.38 599 THR A CA 1
ATOM 4417 C C . THR A 1 599 ? 21.468 27.578 4.203 1.00 84.38 599 THR A C 1
ATOM 4419 O O . THR A 1 599 ? 22.400 26.783 4.054 1.00 84.38 599 THR A O 1
ATOM 4422 N N . PRO A 1 600 ? 21.432 28.424 5.252 1.00 81.06 600 PRO A N 1
ATOM 4423 C CA . PRO A 1 600 ? 22.432 28.392 6.321 1.00 81.06 600 PRO A CA 1
ATOM 4424 C C . PRO A 1 600 ? 22.174 27.300 7.377 1.00 81.06 600 PRO A C 1
ATOM 4426 O O . PRO A 1 600 ? 23.018 27.093 8.244 1.00 81.06 600 PRO A O 1
ATOM 4429 N N . SER A 1 601 ? 21.018 26.619 7.355 1.00 79.12 601 SER A N 1
ATOM 4430 C CA . SER A 1 601 ? 20.645 25.613 8.361 1.00 79.12 601 SER A CA 1
ATOM 4431 C C . SER A 1 601 ? 19.751 24.530 7.764 1.00 79.12 601 SER A C 1
ATOM 4433 O O . SER A 1 601 ? 18.772 24.849 7.101 1.00 79.12 601 SER A O 1
ATOM 4435 N N . LEU A 1 602 ? 20.033 23.260 8.060 1.00 74.62 602 LEU A N 1
ATOM 4436 C CA . LEU A 1 602 ? 19.103 22.148 7.805 1.00 74.62 602 LEU A CA 1
ATOM 4437 C C . LEU A 1 602 ? 18.132 21.900 8.974 1.00 74.62 602 LEU A C 1
ATOM 4439 O O . LEU A 1 602 ? 17.299 21.006 8.898 1.00 74.62 602 LEU A O 1
ATOM 4443 N N . VAL A 1 603 ? 18.243 22.669 10.062 1.00 65.44 603 VAL A N 1
ATOM 4444 C CA . VAL A 1 603 ? 17.365 22.565 11.235 1.00 65.44 603 VAL A CA 1
ATOM 4445 C C . VAL A 1 603 ? 16.189 23.527 11.070 1.00 65.44 603 VAL A C 1
ATOM 4447 O O . VAL A 1 603 ? 16.400 24.715 10.810 1.00 65.44 603 VAL A O 1
ATOM 4450 N N . SER A 1 604 ? 14.972 22.994 11.215 1.00 54.25 604 SER A N 1
ATOM 4451 C CA . SER A 1 604 ? 13.699 23.688 10.987 1.00 54.25 604 SER A CA 1
ATOM 4452 C C . SER A 1 604 ? 13.497 24.905 11.914 1.00 54.25 604 SER A C 1
ATOM 4454 O O . SER A 1 604 ? 13.834 24.817 13.099 1.00 54.25 604 SER A O 1
ATOM 4456 N N . PRO A 1 605 ? 12.921 26.026 11.422 1.00 49.59 605 PRO A N 1
ATOM 4457 C CA . PRO A 1 605 ? 12.440 26.247 10.055 1.00 49.59 605 PRO A CA 1
ATOM 4458 C C . PRO A 1 605 ? 13.576 26.573 9.072 1.00 49.59 605 PRO A C 1
ATOM 4460 O O . PRO A 1 605 ? 14.366 27.495 9.281 1.00 49.59 605 PRO A O 1
ATOM 4463 N N . THR A 1 606 ? 13.626 25.847 7.954 1.00 68.12 606 THR A N 1
ATOM 4464 C CA . THR A 1 606 ? 14.648 26.022 6.914 1.00 68.12 606 THR A CA 1
ATOM 4465 C C . THR A 1 606 ? 14.109 26.871 5.765 1.00 68.12 606 THR A C 1
ATOM 4467 O O . THR A 1 606 ? 13.171 26.479 5.080 1.00 68.12 606 THR A O 1
ATOM 4470 N N . THR A 1 607 ? 14.719 28.032 5.507 1.00 80.50 607 THR A N 1
ATOM 4471 C CA . THR A 1 607 ? 14.412 28.848 4.316 1.00 80.50 607 THR A CA 1
ATOM 4472 C C . THR A 1 607 ? 15.456 28.601 3.231 1.00 80.50 607 THR A C 1
ATOM 4474 O O . THR A 1 607 ? 16.650 28.809 3.463 1.00 80.50 607 THR A O 1
ATOM 4477 N N . TRP A 1 608 ? 15.013 28.182 2.045 1.00 83.50 608 TRP A N 1
ATOM 4478 C CA . TRP A 1 608 ? 15.867 27.990 0.871 1.00 83.50 608 TRP A CA 1
ATOM 4479 C C . TRP A 1 608 ? 15.811 29.210 -0.048 1.00 83.50 608 TRP A C 1
ATOM 4481 O O . TRP A 1 608 ? 14.734 29.670 -0.421 1.00 83.50 608 TRP A O 1
ATOM 4491 N N . GLN A 1 609 ? 16.974 29.729 -0.438 1.00 85.31 609 GLN A N 1
ATOM 4492 C CA . GLN A 1 609 ? 17.092 30.870 -1.348 1.00 85.31 609 GLN A CA 1
ATOM 4493 C C . GLN A 1 609 ? 17.709 30.437 -2.672 1.00 85.31 609 GLN A C 1
ATOM 4495 O O . GLN A 1 609 ? 18.750 29.784 -2.679 1.00 85.31 609 GLN A O 1
ATOM 4500 N N . ILE A 1 610 ? 17.101 30.831 -3.792 1.00 85.44 610 ILE A N 1
ATOM 4501 C CA . ILE A 1 610 ? 17.663 30.598 -5.128 1.00 85.44 610 ILE A CA 1
ATOM 4502 C C . ILE A 1 610 ? 18.908 31.475 -5.304 1.00 85.44 610 ILE A C 1
ATOM 4504 O O . ILE A 1 610 ? 18.849 32.692 -5.147 1.00 85.44 610 ILE A O 1
ATOM 4508 N N . VAL A 1 611 ? 20.025 30.848 -5.662 1.00 81.56 611 VAL A N 1
ATOM 4509 C CA . VAL A 1 611 ? 21.331 31.492 -5.887 1.00 81.56 611 VAL A CA 1
ATOM 4510 C C . VAL A 1 611 ? 21.932 31.212 -7.253 1.00 81.56 611 VAL A C 1
ATOM 4512 O O . VAL A 1 611 ? 22.930 31.822 -7.626 1.00 81.56 611 VAL A O 1
ATOM 4515 N N . GLY A 1 612 ? 21.315 30.321 -8.020 1.00 80.88 612 GLY A N 1
ATOM 4516 C CA . GLY A 1 612 ? 21.698 30.054 -9.394 1.00 80.88 612 GLY A CA 1
ATOM 4517 C C . GLY A 1 612 ? 20.551 29.431 -10.170 1.00 80.88 612 GLY A C 1
ATOM 4518 O O . GLY A 1 612 ? 19.596 28.909 -9.597 1.00 80.88 612 GLY A O 1
ATOM 4519 N N . SER A 1 613 ? 20.663 29.475 -11.491 1.00 85.12 613 SER A N 1
ATOM 4520 C CA . SER A 1 613 ? 19.770 28.750 -12.387 1.00 85.12 613 SER A CA 1
ATOM 4521 C C . SER A 1 613 ? 20.581 28.074 -13.482 1.00 85.12 613 SER A C 1
ATOM 4523 O O . SER A 1 613 ? 21.663 28.535 -13.846 1.00 85.12 613 SER A O 1
ATOM 4525 N N . ALA A 1 614 ? 20.069 26.958 -13.974 1.00 86.19 614 ALA A N 1
ATOM 4526 C CA . ALA A 1 614 ? 20.556 26.282 -15.160 1.00 86.19 614 ALA A CA 1
ATOM 4527 C C . ALA A 1 614 ? 19.373 25.826 -16.003 1.00 86.19 614 ALA A C 1
ATOM 4529 O O . ALA A 1 614 ? 18.230 25.818 -15.554 1.00 86.19 614 ALA A O 1
ATOM 4530 N N . GLN A 1 615 ? 19.665 25.431 -17.231 1.00 87.44 615 GLN A N 1
ATOM 4531 C CA . GLN A 1 615 ? 18.713 24.747 -18.083 1.00 87.44 615 GLN A CA 1
ATOM 4532 C C . GLN A 1 615 ? 19.388 23.489 -18.603 1.00 87.44 615 GLN A C 1
ATOM 4534 O O . GLN A 1 615 ? 20.542 23.537 -19.041 1.00 87.44 615 GLN A O 1
ATOM 4539 N N . SER A 1 616 ? 18.691 22.362 -18.526 1.00 86.50 616 SER A N 1
ATOM 4540 C CA . SER A 1 616 ? 19.191 21.129 -19.115 1.00 86.50 616 SER A CA 1
ATOM 4541 C C . SER A 1 616 ? 19.184 21.235 -20.640 1.00 86.50 616 SER A C 1
ATOM 4543 O O . SER A 1 616 ? 18.289 21.814 -21.265 1.00 86.50 616 SER A O 1
ATOM 4545 N N . ASN A 1 617 ? 20.212 20.665 -21.261 1.00 89.44 617 ASN A N 1
ATOM 4546 C CA . ASN A 1 617 ? 20.305 20.554 -22.705 1.00 89.44 617 ASN A CA 1
ATOM 4547 C C . ASN A 1 617 ? 19.080 19.803 -23.258 1.00 89.44 617 ASN A C 1
ATOM 4549 O O . ASN A 1 617 ? 18.701 18.747 -22.755 1.00 89.44 617 ASN A O 1
ATOM 4553 N N . ASN A 1 618 ? 18.490 20.333 -24.329 1.00 83.94 618 ASN A N 1
ATOM 4554 C CA . ASN A 1 618 ? 17.271 19.814 -24.960 1.00 83.94 618 ASN A CA 1
ATOM 4555 C C . ASN A 1 618 ? 17.419 18.435 -25.636 1.00 83.94 618 ASN A C 1
ATOM 4557 O O . ASN A 1 618 ? 16.424 17.866 -26.071 1.00 83.94 618 ASN A O 1
ATOM 4561 N N . THR A 1 619 ? 18.640 17.919 -25.757 1.00 82.38 619 THR A N 1
ATOM 4562 C CA . THR A 1 619 ? 18.964 16.679 -26.466 1.00 82.38 619 THR A CA 1
ATOM 4563 C C . THR A 1 619 ? 19.400 15.580 -25.504 1.00 82.38 619 THR A C 1
ATOM 4565 O O . THR A 1 619 ? 18.871 14.476 -25.564 1.00 82.38 619 THR A O 1
ATOM 4568 N N . ASN A 1 620 ? 20.366 15.856 -24.622 1.00 84.62 620 ASN A N 1
ATOM 4569 C CA . ASN A 1 620 ? 20.948 14.844 -23.730 1.00 84.62 620 ASN A CA 1
ATOM 4570 C C . ASN A 1 620 ? 20.681 15.091 -22.237 1.00 84.62 620 ASN A C 1
ATOM 4572 O O . ASN A 1 620 ? 21.176 14.339 -21.403 1.00 84.62 620 ASN A O 1
ATOM 4576 N N . GLY A 1 621 ? 19.946 16.152 -21.891 1.00 85.44 621 GLY A N 1
ATOM 4577 C CA . GLY A 1 621 ? 19.605 16.468 -20.506 1.00 85.44 621 GLY A CA 1
ATOM 4578 C C . GLY A 1 621 ? 20.765 16.984 -19.649 1.00 85.44 621 GLY A C 1
ATOM 4579 O O . GLY A 1 621 ? 20.569 17.244 -18.466 1.00 85.44 621 GLY A O 1
ATOM 4580 N N . PHE A 1 622 ? 21.968 17.159 -20.206 1.00 92.69 622 PHE A N 1
ATOM 4581 C CA . PHE A 1 622 ? 23.125 17.642 -19.451 1.00 92.69 622 PHE A CA 1
ATOM 4582 C C . PHE A 1 622 ? 22.929 19.090 -18.990 1.00 92.69 622 PHE A C 1
ATOM 4584 O O . PHE A 1 622 ? 22.508 19.940 -19.777 1.00 92.69 622 PHE A O 1
ATOM 4591 N N . PHE A 1 623 ? 23.301 19.394 -17.748 1.00 91.56 623 PHE A N 1
ATOM 4592 C CA . PHE A 1 623 ? 23.352 20.758 -17.231 1.00 91.56 623 PHE A CA 1
ATOM 4593 C C . PHE A 1 623 ? 24.689 21.057 -16.547 1.00 91.56 623 PHE A C 1
ATOM 4595 O O . PHE A 1 623 ? 25.391 20.173 -16.054 1.00 91.56 623 PHE A O 1
ATOM 4602 N N . SER A 1 624 ? 25.019 22.346 -16.488 1.00 90.12 624 SER A N 1
ATOM 4603 C CA . SER A 1 624 ? 26.132 22.880 -15.708 1.00 90.12 624 SER A CA 1
ATOM 4604 C C . SER A 1 624 ? 25.699 24.197 -15.082 1.00 90.12 624 SER A C 1
ATOM 4606 O O . SER A 1 624 ? 25.192 25.072 -15.779 1.00 90.12 624 SER A O 1
ATOM 4608 N N . THR A 1 625 ? 25.939 24.356 -13.786 1.00 87.44 625 THR A N 1
ATOM 4609 C CA . THR A 1 625 ? 25.720 25.607 -13.054 1.00 87.44 625 THR A CA 1
ATOM 4610 C C . THR A 1 625 ? 26.916 25.920 -12.168 1.00 87.44 625 THR A C 1
ATOM 4612 O O . THR A 1 625 ? 27.731 25.042 -11.871 1.00 87.44 625 THR A O 1
ATOM 4615 N N . THR A 1 626 ? 27.039 27.175 -11.756 1.00 82.62 626 THR A N 1
ATOM 4616 C CA . THR A 1 626 ? 28.084 27.623 -10.840 1.00 82.62 626 THR A CA 1
ATOM 4617 C C . THR A 1 626 ? 27.494 28.362 -9.643 1.00 82.62 626 THR A C 1
ATOM 4619 O O . THR A 1 626 ? 26.531 29.113 -9.774 1.00 82.62 626 THR A O 1
ATOM 4622 N N . ALA A 1 627 ? 28.099 28.167 -8.471 1.00 77.38 627 ALA A N 1
ATOM 4623 C CA . ALA A 1 627 ? 27.843 28.953 -7.267 1.00 77.38 627 ALA A CA 1
ATOM 4624 C C . ALA A 1 627 ? 29.121 29.638 -6.787 1.00 77.38 627 ALA A C 1
ATOM 4626 O O . ALA A 1 627 ? 30.199 29.044 -6.803 1.00 77.38 627 ALA A O 1
ATOM 4627 N N . ASN A 1 628 ? 28.981 30.877 -6.316 1.00 74.94 628 ASN A N 1
ATOM 4628 C CA . ASN A 1 628 ? 30.047 31.596 -5.627 1.00 74.94 628 ASN A CA 1
ATOM 4629 C C . ASN A 1 628 ? 30.077 31.180 -4.151 1.00 74.94 628 ASN A C 1
ATOM 4631 O O . ASN A 1 628 ? 29.124 31.429 -3.416 1.00 74.94 628 ASN A O 1
ATOM 4635 N N . LEU A 1 629 ? 31.188 30.608 -3.700 1.00 67.00 629 LEU A N 1
ATOM 4636 C CA . LEU A 1 629 ? 31.506 30.447 -2.287 1.00 67.00 629 LEU A CA 1
ATOM 4637 C C . LEU A 1 629 ? 32.092 31.757 -1.774 1.00 67.00 629 LEU A C 1
ATOM 4639 O O . LEU A 1 629 ? 33.197 32.148 -2.150 1.00 67.00 629 LEU A O 1
ATOM 4643 N N . SER A 1 630 ? 31.364 32.428 -0.886 1.00 62.78 630 SER A N 1
ATOM 4644 C CA . SER A 1 630 ? 31.952 33.519 -0.117 1.00 62.78 630 SER A CA 1
ATOM 4645 C C . SER A 1 630 ? 32.878 32.934 0.958 1.00 62.78 630 SER A C 1
ATOM 4647 O O . SER A 1 630 ? 32.402 32.171 1.801 1.00 62.78 630 SER A O 1
ATOM 4649 N N . PRO A 1 631 ? 34.174 33.295 0.995 1.00 58.16 631 PRO A N 1
ATOM 4650 C CA . PRO A 1 631 ? 35.109 32.804 2.011 1.00 58.16 631 PRO A CA 1
ATOM 4651 C C . PRO A 1 631 ? 34.812 33.331 3.427 1.00 58.16 631 PRO A C 1
ATOM 4653 O O . PRO A 1 631 ? 35.457 32.906 4.380 1.00 58.16 631 PRO A O 1
ATOM 4656 N N . THR A 1 632 ? 33.859 34.259 3.574 1.00 59.59 632 THR A N 1
ATOM 4657 C CA . THR A 1 632 ? 33.455 34.872 4.850 1.00 59.59 632 THR A CA 1
ATOM 4658 C C . THR A 1 632 ? 32.050 34.467 5.307 1.00 59.59 632 THR A C 1
ATOM 4660 O O . THR A 1 632 ? 31.612 34.912 6.367 1.00 59.59 632 THR A O 1
ATOM 4663 N N . ALA A 1 633 ? 31.325 33.658 4.526 1.00 62.22 633 ALA A N 1
ATOM 4664 C CA . ALA A 1 633 ? 29.978 33.219 4.880 1.00 62.22 633 ALA A CA 1
ATOM 4665 C C . ALA A 1 633 ? 30.002 32.024 5.856 1.00 62.22 633 ALA A C 1
ATOM 4667 O O . ALA A 1 633 ? 30.942 31.225 5.819 1.00 62.22 633 ALA A O 1
ATOM 4668 N N . PRO A 1 634 ? 28.972 31.870 6.715 1.00 68.12 634 PRO A N 1
ATOM 4669 C CA . PRO A 1 634 ? 28.754 30.624 7.450 1.00 68.12 634 PRO A CA 1
ATOM 4670 C C . PRO A 1 634 ? 28.639 29.437 6.480 1.00 68.12 634 PRO A C 1
ATOM 4672 O O . PRO A 1 634 ? 28.352 29.622 5.297 1.00 68.12 634 PRO A O 1
ATOM 4675 N N . ALA A 1 635 ? 28.871 28.217 6.973 1.00 72.88 635 ALA A N 1
ATOM 4676 C CA . ALA A 1 635 ? 28.694 27.011 6.167 1.00 72.88 635 ALA A CA 1
ATOM 4677 C C . ALA A 1 635 ? 27.275 26.986 5.569 1.00 72.88 635 ALA A C 1
ATOM 4679 O O . ALA A 1 635 ? 26.291 27.063 6.301 1.00 72.88 635 ALA A O 1
ATOM 4680 N N . MET A 1 63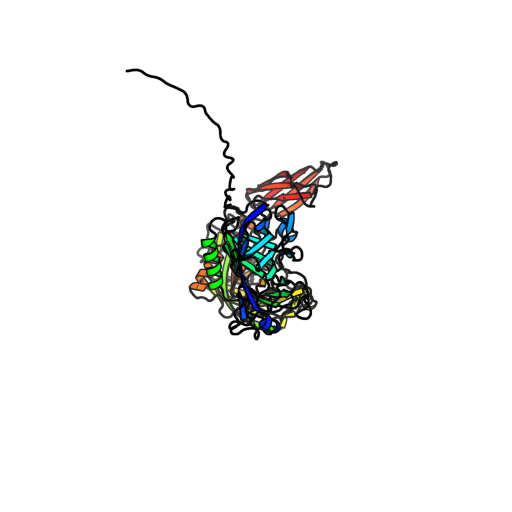6 ? 27.192 26.912 4.240 1.00 78.56 636 MET A N 1
ATOM 4681 C CA . MET A 1 636 ? 25.929 26.873 3.504 1.00 78.56 636 MET A CA 1
ATOM 4682 C C . MET A 1 636 ? 25.683 25.462 2.984 1.00 78.56 636 MET A C 1
ATOM 4684 O O . MET A 1 636 ? 26.597 24.807 2.479 1.00 78.56 636 MET A O 1
ATOM 4688 N N . PHE A 1 637 ? 24.432 25.029 3.050 1.00 83.31 637 PHE A N 1
ATOM 4689 C CA . PHE A 1 637 ? 23.952 23.830 2.380 1.00 83.31 637 PHE A CA 1
ATOM 4690 C C . PHE A 1 637 ? 23.388 24.221 1.024 1.00 83.31 637 PHE A C 1
ATOM 4692 O O . PHE A 1 637 ? 22.709 25.240 0.919 1.00 83.31 637 PHE A O 1
ATOM 4699 N N . TYR A 1 638 ? 23.655 23.414 0.001 1.00 82.44 638 TYR A N 1
ATOM 4700 C CA . TYR A 1 638 ? 23.181 23.646 -1.360 1.00 82.44 638 TYR A CA 1
ATOM 4701 C C . TYR A 1 638 ? 22.330 22.469 -1.823 1.00 82.44 638 TYR A C 1
ATOM 4703 O O . TYR A 1 638 ? 22.659 21.321 -1.529 1.00 82.44 638 TYR A O 1
ATOM 4711 N N . ARG A 1 639 ? 21.278 22.750 -2.593 1.00 85.00 639 ARG A N 1
ATOM 4712 C CA . ARG A 1 639 ? 20.505 21.732 -3.311 1.00 85.00 639 ARG A CA 1
ATOM 4713 C C . ARG A 1 639 ? 20.181 22.196 -4.720 1.00 85.00 639 ARG A C 1
ATOM 4715 O O . ARG A 1 639 ? 19.993 23.390 -4.955 1.00 85.00 639 ARG A O 1
ATOM 4722 N N . MET A 1 640 ? 20.099 21.246 -5.639 1.00 81.88 640 MET A N 1
ATOM 4723 C CA . MET A 1 640 ? 19.580 21.483 -6.978 1.00 81.88 640 MET A CA 1
ATOM 4724 C C . MET A 1 640 ? 18.122 21.033 -6.998 1.00 81.88 640 MET A C 1
ATOM 4726 O O . MET A 1 640 ? 17.841 19.922 -6.561 1.00 81.88 640 MET A O 1
ATOM 4730 N N . VAL A 1 641 ? 17.219 21.886 -7.473 1.00 80.81 641 VAL A N 1
ATOM 4731 C CA . VAL A 1 641 ? 15.792 21.566 -7.613 1.00 80.81 641 VAL A CA 1
ATOM 4732 C C . VAL A 1 641 ? 15.342 21.779 -9.048 1.00 80.81 641 VAL A C 1
ATOM 4734 O O . VAL A 1 641 ? 15.908 22.605 -9.775 1.00 80.81 641 VAL A O 1
ATOM 4737 N N . ASP A 1 642 ? 14.314 21.046 -9.442 1.00 75.38 642 ASP A N 1
ATOM 4738 C CA . ASP A 1 642 ? 13.596 21.242 -10.693 1.00 75.38 642 ASP A CA 1
ATOM 4739 C C . ASP A 1 642 ? 12.125 21.603 -10.379 1.00 75.38 642 ASP A C 1
ATOM 4741 O O . ASP A 1 642 ? 11.700 21.500 -9.234 1.00 75.38 642 ASP A O 1
ATOM 4745 N N . PRO A 1 643 ? 11.325 22.093 -11.340 1.00 61.31 643 PRO A N 1
ATOM 4746 C CA . PRO A 1 643 ? 9.928 22.460 -11.093 1.00 61.31 643 PRO A CA 1
ATOM 4747 C C . PRO A 1 643 ? 9.022 21.291 -10.699 1.00 61.31 643 PRO A C 1
ATOM 4749 O O . PRO A 1 643 ? 7.865 21.523 -10.366 1.00 61.31 643 PRO A O 1
ATOM 4752 N N . THR A 1 644 ? 9.514 20.060 -10.826 1.00 48.38 644 THR A N 1
ATOM 4753 C CA . THR A 1 644 ? 8.779 18.826 -10.560 1.00 48.38 644 THR A CA 1
ATOM 4754 C C . THR A 1 644 ? 9.149 18.199 -9.213 1.00 48.38 644 THR A C 1
ATOM 4756 O O . THR A 1 644 ? 8.543 17.191 -8.872 1.00 48.38 644 THR A O 1
ATOM 4759 N N . ARG A 1 645 ? 10.128 18.748 -8.464 1.00 46.00 645 ARG A N 1
ATOM 4760 C CA . ARG A 1 645 ? 10.654 18.176 -7.208 1.00 46.00 645 ARG A CA 1
ATOM 4761 C C . ARG A 1 645 ? 11.126 19.216 -6.197 1.00 46.00 645 ARG A C 1
ATOM 4763 O O . ARG A 1 645 ? 12.017 20.034 -6.537 1.00 46.00 645 ARG A O 1
#

Foldseek 3Di:
DDDDDDDDDDDDDDDPDDPPDDPDWDLFDDAWAKFWFKKKKKFKWQFFPLCLVLCVQFPQADNAFSIRIDAIWIDRTFIKWKHGKDWALDPCQAVFTQTHPVGDGDHPQLLLFDAWDAAFTQWIKIKMWRQWDWTAHPPDGFKIKIAHPRCPPWDTKIKMKTFPQHNQLDRSRSPPIKIKIFDWIWIWGPRGRNRHIFIKTFPFTQIWIDGGFRTPVTQDKTKRALAAWTFIFTCADDPPSGHGRHTRTTTFMMMMGTRHDDPVVSVVVRVVVRVVGGTGAHDPVCCPSGPPGHHLDPQLFQAAWAKFWAKKKKKFKWQFFPLQLVLCVVPPQADPAFSMRIDDIWIDRGFIKWKHGKDWPPDCCQAVFFQTHPVGPTDHPVLCPDDFRPQDHATQWIKMKMWRQWDWIDDPRKTKIAHPRDPPWDTKIKMKTFSNGNPNDRSRSPPIKMKIFDWIWIWGACRSNDHIWTKTWPGTFIWIIRGASGPVGQDKTWGRDLAWIWIFTCADDPPSDHGRHTGTTTFIMIMGINQDPDPVSVVVNVVVRVSDGGRAHDLVCCQSGPPHWHPWDWPDWDQDPPFQKTKTKTFTGAFFKKFKWKFLDPPPPTDIDTQWIWTAHNRRRIIMIMGHHDPPDHDMDIDMDTPSD

Secondary structure (DSSP, 8-state):
-------PPP---------PPP----SSPPPSEEEEEEEEEEEEEEEPTTTTTTTTT-TTB-TTT-EEEPPPEEEEEEEEEE---EETT-HHHHH-EEETTTTEEE-GGG-SSPPTTPPSTT-EEEEEEEEEEEEEESSSTT-EEEEETTSTTSPP-EEEEEETT-TT--GGG--SEEEEEEE--EEEE--BTTB--EEEE-SS-EEEEEEEE-SSSP-EEEEE-SSPPEEEEESS-BTTTB-TT-EEEEEEEEEEEEESS-HHHHHHHHHHHHHHSPPPPB-GGGTTSSTTPPBPPGGGS--SSEEEEEEEEEEEEEEEPGGGGGGGTT-TTEETTTTEEEPPPEEEEEEEEEE---EETTSHHHHH-EEETTTTEEE-GGG--SPPTT---STT-EEEEEEEEEEEEEETTEEEEEETTSTTSPP-EEEEEETTGGG--GGG--SEEEEEEE--EEEETTGGG-S-EEEEESS-EEEEEEEE-SSS--EEEEE--SSPEEEEESS-BTTTB-TT-EEEEEEEEEEEET--SSHHHHHHHHHHHHHPPPPPPPGGGTTSSTT-----EEEEEEEETTTTEEEEEEE-STT-EEEEEEES-SSSSPPPEEEEEEE--TTT-EEEEEEE--TTSPP-EEEEE-TT-

Sequence (645 aa):
MQTRSCRSLAVLTTLAGFIGGATTTYAQFPPKGDDITQSLAQFRIVVNPTFQPMMAGNPYYNPATKHLTSPVLYDQNTTIGRSDVLHDGASADVGGVPVGTAGTIVSESMLTVLPGGLGPAGTREVHTEIRSMNMTDISAPGVAVRAGTDAPAQPGSFGEVESWSGATGTPAMDFPAHSFFDIFCEVDLPSGGGFPGATMYNDMPLLIQNTNLTSFPPQVVYIHGMSTAVPIKFRTANPPNWNAGDTFGILMLAGHGVFSNDQATATADLENALNATPEAPVEPQYAGWAPGLTMASASMIFGGQGDDLTYSLGMFRLAVNPAFQSLMSGYPGWNASTRRLTSPLLFDSTTKIGRSGPLQEGSAADTGGVPVGSANTIVANNNLTLFPPNFSGPNGTREVHTEVRKLNMTGGGAAVRAGTAATGSPGSYGEVESLSGNSGDPYWDFPAKSFFDLWVQVDVPNLGGQPLVTLVNTNPMIVQDSNLTNFPPKVIYTHGNSTAVPVAFKTSNLPAWHAGDIFGVLLLAGHGINFTNNTTDVAQFQQAIAQMSELPVAPQYITWAPNLTIPLQISTVNLNKTGGLVQITGYATPGLPLFLQQTPSLVSPTTWQIVGSAQSNNTNGFFSTTANLSPTAPAMFYRMVDPTR

Radius of gyration: 29.36 Å; chains: 1; bounding box: 94×101×83 Å

pLDDT: mean 83.48, std 15.27, range [23.44, 98.25]